Protein AF-A0A7S2HL89-F1 (afdb_monomer_lite)

pLDDT: mean 87.15, std 17.43, range [29.12, 98.88]

Radius of gyration: 22.24 Å; chains: 1; bounding box: 55×55×57 Å

InterPro domains:
  IPR005069 Nucleotide-diphospho-sugar transferase [PF03407] (142-269)
  IPR052636 UDP-D-xylose:L-fucose alpha-1,3-D-xylosyltransferase [PTHR47032] (75-305)

Structure (mmCIF, N/CA/C/O backbone):
data_AF-A0A7S2HL89-F1
#
_entry.id   AF-A0A7S2HL89-F1
#
loop_
_atom_site.group_PDB
_atom_site.id
_atom_site.type_symbol
_atom_site.label_atom_id
_atom_site.label_alt_id
_atom_site.label_comp_id
_atom_site.label_asym_id
_atom_site.label_entity_id
_atom_site.label_seq_id
_atom_site.pdbx_PDB_ins_code
_atom_site.Cartn_x
_atom_site.Cartn_y
_atom_site.Cartn_z
_atom_site.occupancy
_atom_site.B_iso_or_equiv
_atom_site.auth_seq_id
_atom_site.auth_comp_id
_atom_site.auth_asym_id
_atom_site.auth_atom_id
_atom_site.pdbx_PDB_model_num
ATOM 1 N N . THR A 1 1 ? 30.362 7.926 9.781 1.00 90.69 1 THR A N 1
ATOM 2 C CA . THR A 1 1 ? 31.091 6.652 9.848 1.00 90.69 1 THR A CA 1
ATOM 3 C C . THR A 1 1 ? 30.511 5.732 8.813 1.00 90.69 1 THR A C 1
ATOM 5 O O . THR A 1 1 ? 29.293 5.570 8.790 1.00 90.69 1 THR A O 1
ATOM 8 N N . ASP A 1 2 ? 31.379 5.186 7.975 1.00 93.62 2 ASP A N 1
ATOM 9 C CA . ASP A 1 2 ? 31.055 4.159 6.992 1.00 93.62 2 ASP A CA 1
ATOM 10 C C . ASP A 1 2 ? 30.650 2.867 7.732 1.00 93.62 2 ASP A C 1
ATOM 12 O O . ASP A 1 2 ? 31.418 2.397 8.574 1.00 93.62 2 ASP A O 1
ATOM 16 N N . PRO A 1 3 ? 29.436 2.325 7.530 1.00 89.25 3 PRO A N 1
ATOM 17 C CA . PRO A 1 3 ? 28.988 1.133 8.243 1.00 89.25 3 PRO A CA 1
ATOM 18 C C . PRO A 1 3 ? 29.705 -0.161 7.827 1.00 89.25 3 PRO A C 1
ATOM 20 O O . PRO A 1 3 ? 29.699 -1.095 8.625 1.00 89.25 3 PRO A O 1
ATOM 23 N N . GLU A 1 4 ? 30.337 -0.226 6.649 1.00 86.31 4 GLU A N 1
ATOM 24 C CA . GLU A 1 4 ? 31.030 -1.437 6.167 1.00 86.31 4 GLU A CA 1
ATOM 25 C C . GLU A 1 4 ? 32.315 -1.737 6.954 1.00 86.31 4 GLU A C 1
ATOM 27 O O . GLU A 1 4 ? 32.634 -2.896 7.214 1.00 86.31 4 GLU A O 1
ATOM 32 N N . ASP A 1 5 ? 33.047 -0.708 7.391 1.00 93.19 5 ASP A N 1
ATOM 33 C CA . ASP A 1 5 ? 34.308 -0.876 8.130 1.00 93.19 5 ASP A CA 1
ATOM 34 C C . ASP A 1 5 ? 34.392 -0.078 9.440 1.00 93.19 5 ASP A C 1
ATOM 36 O O . ASP A 1 5 ? 35.393 -0.145 10.157 1.00 93.19 5 ASP A O 1
ATOM 40 N N . GLY A 1 6 ? 33.344 0.676 9.772 1.00 92.00 6 GLY A N 1
ATOM 41 C CA . GLY A 1 6 ? 33.277 1.511 10.965 1.00 92.00 6 GLY A CA 1
ATOM 42 C C . GLY A 1 6 ? 34.164 2.757 10.916 1.00 92.00 6 GLY A C 1
ATOM 43 O O . GLY A 1 6 ? 34.238 3.473 11.919 1.00 92.00 6 GLY A O 1
ATOM 44 N N . GLN A 1 7 ? 34.835 3.053 9.796 1.00 94.69 7 GLN A N 1
ATOM 45 C CA . GLN A 1 7 ? 35.759 4.181 9.719 1.00 94.69 7 GLN A CA 1
ATOM 46 C C . GLN A 1 7 ? 35.021 5.519 9.649 1.00 94.69 7 GLN A C 1
ATOM 48 O O . GLN A 1 7 ? 33.970 5.680 9.020 1.00 94.69 7 GLN A O 1
ATOM 53 N N . MET A 1 8 ? 35.586 6.531 10.306 1.00 95.00 8 MET A N 1
ATOM 54 C CA . MET A 1 8 ? 35.188 7.912 10.064 1.00 95.00 8 MET A CA 1
ATOM 55 C C . MET A 1 8 ? 35.759 8.368 8.727 1.00 95.00 8 MET A C 1
ATOM 57 O O . MET A 1 8 ? 36.969 8.380 8.543 1.00 95.00 8 MET A O 1
ATOM 61 N N . CYS A 1 9 ? 34.878 8.777 7.828 1.00 94.69 9 CYS A N 1
ATOM 62 C CA . CYS A 1 9 ? 35.226 9.359 6.546 1.00 94.69 9 CYS A CA 1
ATOM 63 C C . CYS A 1 9 ? 34.318 10.560 6.280 1.00 94.69 9 CYS A C 1
ATOM 65 O O . CYS A 1 9 ? 33.183 10.636 6.764 1.00 94.69 9 CYS A O 1
ATOM 67 N N . THR A 1 10 ? 34.842 11.512 5.528 1.00 97.12 10 THR A N 1
ATOM 68 C CA . THR A 1 10 ? 34.085 12.564 4.856 1.00 97.12 10 THR A CA 1
ATOM 69 C C . THR A 1 10 ? 33.435 12.006 3.592 1.00 97.12 10 THR A C 1
ATOM 71 O O . THR A 1 10 ? 33.839 10.961 3.078 1.00 97.12 10 THR A O 1
ATOM 74 N N . PHE A 1 11 ? 32.459 12.727 3.035 1.00 95.56 11 PHE A N 1
ATOM 75 C CA . PHE A 1 11 ? 31.822 12.299 1.790 1.00 95.56 11 PHE A CA 1
ATOM 76 C C . PHE A 1 11 ? 32.823 12.159 0.636 1.00 95.56 11 PHE A C 1
ATOM 78 O O . PHE A 1 11 ? 32.708 11.250 -0.179 1.00 95.56 11 PHE A O 1
ATOM 85 N N . LEU A 1 12 ? 33.833 13.032 0.575 1.00 96.81 12 LEU A N 1
ATOM 86 C CA . LEU A 1 12 ? 34.843 12.987 -0.479 1.00 96.81 12 LEU A CA 1
ATOM 87 C C . LEU A 1 12 ? 35.724 11.734 -0.367 1.00 96.81 12 LEU A C 1
ATOM 89 O O . LEU A 1 12 ? 35.979 11.077 -1.373 1.00 96.81 12 LEU A O 1
ATOM 93 N N . GLU A 1 13 ? 36.133 11.380 0.853 1.00 97.06 13 GLU A N 1
ATOM 94 C CA . GLU A 1 13 ? 36.902 10.161 1.128 1.00 97.06 13 GLU A CA 1
ATOM 95 C C . GLU A 1 13 ? 36.073 8.910 0.838 1.00 97.06 13 GLU A C 1
ATOM 97 O O . GLU A 1 13 ? 36.560 7.991 0.183 1.00 97.06 13 GLU A O 1
ATOM 102 N N . LEU A 1 14 ? 34.801 8.903 1.250 1.00 97.38 14 LEU A N 1
ATOM 103 C CA . LEU A 1 14 ? 33.860 7.831 0.939 1.00 97.38 14 LEU A CA 1
ATOM 104 C C . LEU A 1 14 ? 33.695 7.670 -0.583 1.00 97.38 14 LEU A C 1
ATOM 106 O O . LEU A 1 14 ? 33.790 6.567 -1.119 1.00 97.38 14 LEU A O 1
ATOM 110 N N . LYS A 1 15 ? 33.511 8.782 -1.302 1.00 96.69 15 LYS A N 1
ATOM 111 C CA . LYS A 1 15 ? 33.381 8.781 -2.758 1.00 96.69 15 LYS A CA 1
ATOM 112 C C . LYS A 1 15 ? 34.624 8.241 -3.433 1.00 96.69 15 LYS A C 1
ATOM 114 O O . LYS A 1 15 ? 34.501 7.406 -4.322 1.00 96.69 15 LYS A O 1
ATOM 119 N N . GLN A 1 16 ? 35.807 8.663 -3.006 1.00 97.00 16 GLN A N 1
ATOM 120 C CA . GLN A 1 16 ? 37.060 8.154 -3.552 1.00 97.00 16 GLN A CA 1
ATOM 121 C C . GLN A 1 16 ? 37.244 6.660 -3.262 1.00 97.00 16 GLN A C 1
ATOM 123 O O . GLN A 1 16 ? 37.637 5.919 -4.158 1.00 97.00 16 GLN A O 1
ATOM 128 N N . LYS A 1 17 ? 36.899 6.215 -2.049 1.00 96.31 17 LYS A N 1
ATOM 129 C CA . LYS A 1 17 ? 36.978 4.813 -1.619 1.00 96.31 17 LYS A CA 1
ATOM 130 C C . LYS A 1 17 ? 36.126 3.881 -2.482 1.00 96.31 17 LYS A C 1
ATOM 132 O O . LYS A 1 17 ? 36.566 2.783 -2.802 1.00 96.31 17 LYS A O 1
ATOM 137 N N . TYR A 1 18 ? 34.937 4.329 -2.875 1.00 94.94 18 TYR A N 1
ATOM 138 C CA . TYR A 1 18 ? 33.976 3.530 -3.641 1.00 94.94 18 TYR A CA 1
ATOM 139 C C . TYR A 1 18 ? 33.944 3.842 -5.145 1.00 94.94 18 TYR A C 1
ATOM 141 O O . TYR A 1 18 ? 33.202 3.204 -5.900 1.00 94.94 18 TYR A O 1
ATOM 149 N N . THR A 1 19 ? 34.772 4.784 -5.610 1.00 93.19 19 THR A N 1
ATOM 150 C CA . THR A 1 19 ? 34.895 5.120 -7.035 1.00 93.19 19 THR A CA 1
ATOM 151 C C . THR A 1 19 ? 35.344 3.897 -7.833 1.00 93.19 19 THR A C 1
ATOM 153 O O . THR A 1 19 ? 36.261 3.180 -7.445 1.00 93.19 19 THR A O 1
ATOM 156 N N . GLY A 1 20 ? 34.689 3.660 -8.971 1.00 88.12 20 GLY A N 1
ATOM 157 C CA . GLY A 1 20 ? 34.968 2.519 -9.848 1.00 88.12 20 GLY A CA 1
ATOM 158 C C . GLY A 1 20 ? 34.278 1.217 -9.431 1.00 88.12 20 GLY A C 1
ATOM 159 O O . GLY A 1 20 ? 34.234 0.295 -10.237 1.00 88.12 20 GLY A O 1
ATOM 160 N N . THR A 1 21 ? 33.702 1.157 -8.224 1.00 87.75 21 THR A N 1
ATOM 161 C CA . THR A 1 21 ? 32.853 0.034 -7.781 1.00 87.75 21 THR A CA 1
ATOM 162 C C . THR A 1 21 ? 31.370 0.392 -7.864 1.00 87.75 21 THR A C 1
ATOM 164 O O . THR A 1 21 ? 30.575 -0.418 -8.327 1.00 87.75 21 THR A O 1
ATOM 167 N N . TYR A 1 22 ? 31.012 1.616 -7.469 1.00 85.81 22 TYR A N 1
ATOM 168 C CA . TYR A 1 22 ? 29.639 2.123 -7.490 1.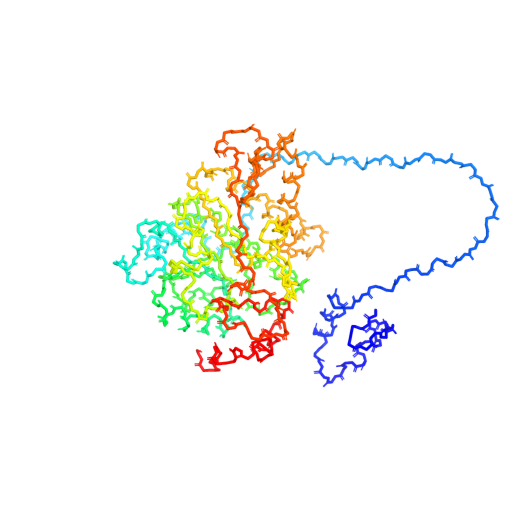00 85.81 22 TYR A CA 1
ATOM 169 C C . TYR A 1 22 ? 29.553 3.434 -8.284 1.00 85.81 22 TYR A C 1
ATOM 171 O O . TYR A 1 22 ? 30.541 4.169 -8.406 1.00 85.81 22 TYR A O 1
ATOM 179 N N . SER A 1 23 ? 28.375 3.727 -8.841 1.00 88.81 23 SER A N 1
ATOM 180 C CA . SER A 1 23 ? 28.100 5.005 -9.511 1.00 88.81 23 SER A CA 1
ATOM 181 C C . SER A 1 23 ? 28.116 6.177 -8.521 1.00 88.81 23 SER A C 1
ATOM 183 O O . SER A 1 23 ? 27.980 6.001 -7.308 1.00 88.81 23 SER A O 1
ATOM 185 N N . ALA A 1 24 ? 28.281 7.404 -9.025 1.00 88.50 24 ALA A N 1
ATOM 186 C CA . ALA A 1 24 ? 28.304 8.592 -8.171 1.00 88.50 24 ALA A CA 1
ATOM 187 C C . ALA A 1 24 ? 26.982 8.771 -7.403 1.00 88.50 24 ALA A C 1
ATOM 189 O O . ALA A 1 24 ? 26.994 9.199 -6.249 1.00 88.50 24 ALA A O 1
ATOM 190 N N . GLU A 1 25 ? 25.863 8.412 -8.031 1.00 80.62 25 GLU A N 1
ATOM 191 C CA . GLU A 1 25 ? 24.523 8.452 -7.457 1.00 80.62 25 GLU A CA 1
ATOM 192 C C . GLU A 1 25 ? 24.346 7.412 -6.340 1.00 80.62 25 GLU A C 1
ATOM 194 O O . GLU A 1 25 ? 23.779 7.727 -5.295 1.00 80.62 25 GLU A O 1
ATOM 199 N N . GLU A 1 26 ? 24.868 6.194 -6.517 1.00 77.06 26 GLU A N 1
ATOM 200 C CA . GLU A 1 26 ? 24.836 5.144 -5.487 1.00 77.06 26 GLU A CA 1
ATOM 201 C C . GLU A 1 26 ? 25.692 5.505 -4.271 1.00 77.06 26 GLU A C 1
ATOM 203 O O . GLU A 1 26 ? 25.260 5.308 -3.137 1.00 77.06 26 GLU A O 1
ATOM 208 N N . ILE A 1 27 ? 26.872 6.093 -4.490 1.00 94.31 27 ILE A N 1
ATOM 209 C CA . ILE A 1 27 ? 27.747 6.575 -3.412 1.00 94.31 27 ILE A CA 1
ATOM 210 C C . ILE A 1 27 ? 27.064 7.691 -2.610 1.00 94.31 27 ILE A C 1
ATOM 212 O O . ILE A 1 27 ? 27.150 7.703 -1.382 1.00 94.31 27 ILE A O 1
ATOM 216 N N . GLN A 1 28 ? 26.389 8.628 -3.285 1.00 89.56 28 GLN A N 1
ATOM 217 C CA . GLN A 1 28 ? 25.621 9.686 -2.623 1.00 89.56 28 GLN A CA 1
ATOM 218 C C . GLN A 1 28 ? 24.495 9.089 -1.774 1.00 89.56 28 GLN A C 1
ATOM 220 O O . GLN A 1 28 ? 24.369 9.432 -0.604 1.00 89.56 28 GLN A O 1
ATOM 225 N N . GLY A 1 29 ? 23.739 8.133 -2.324 1.00 77.00 29 GLY A N 1
ATOM 226 C CA . GLY A 1 29 ? 22.709 7.424 -1.566 1.00 77.00 29 GLY A CA 1
ATOM 227 C C . GLY A 1 29 ? 23.276 6.701 -0.339 1.00 77.00 29 GLY A C 1
ATOM 228 O O . GLY A 1 29 ? 22.753 6.841 0.762 1.00 77.00 29 GLY A O 1
ATOM 229 N N . TYR A 1 30 ? 24.389 5.984 -0.491 1.00 88.81 30 TYR A N 1
ATOM 230 C CA . TYR A 1 30 ? 25.052 5.315 0.629 1.00 88.81 30 TYR A CA 1
ATOM 231 C C . TYR A 1 30 ? 25.476 6.304 1.728 1.00 88.81 30 TYR A C 1
ATOM 233 O O . TYR A 1 30 ? 25.267 6.058 2.916 1.00 88.81 30 TYR A O 1
ATOM 241 N N . TRP A 1 31 ? 26.011 7.465 1.344 1.00 94.06 31 TRP A N 1
ATOM 242 C CA . TRP A 1 31 ? 26.358 8.522 2.291 1.00 94.06 31 TRP A CA 1
ATOM 243 C C . TRP A 1 31 ? 25.146 9.096 3.029 1.00 94.06 31 TRP A C 1
ATOM 245 O O . TRP A 1 31 ? 25.209 9.291 4.241 1.00 94.06 31 TRP A O 1
ATOM 255 N N . ASP A 1 32 ? 24.054 9.363 2.317 1.00 85.19 32 ASP A N 1
ATOM 256 C CA . ASP A 1 32 ? 22.887 10.033 2.891 1.00 85.19 32 ASP A CA 1
ATOM 257 C C . ASP A 1 32 ? 22.054 9.107 3.791 1.00 85.19 32 ASP A C 1
ATOM 259 O O . ASP A 1 32 ? 21.403 9.587 4.724 1.00 85.19 32 ASP A O 1
ATOM 263 N N . PHE A 1 33 ? 22.071 7.791 3.531 1.00 80.06 33 PHE A N 1
ATOM 264 C CA . PHE A 1 33 ? 21.162 6.841 4.188 1.00 80.06 33 PHE A CA 1
ATOM 265 C C . PHE A 1 33 ? 21.843 5.785 5.061 1.00 80.06 33 PHE A C 1
ATOM 267 O O . PHE A 1 33 ? 21.252 5.381 6.061 1.00 80.06 33 PHE A O 1
ATOM 274 N N . GLU A 1 34 ? 23.064 5.354 4.736 1.00 83.19 34 GLU A N 1
ATOM 275 C CA . GLU A 1 34 ? 23.741 4.264 5.458 1.00 83.19 34 GLU A CA 1
ATOM 276 C C . GLU A 1 34 ? 24.829 4.792 6.414 1.00 83.19 34 GLU A C 1
ATOM 278 O O . GLU A 1 34 ? 25.035 4.262 7.513 1.00 83.19 34 GLU A O 1
ATOM 283 N N . CYS A 1 35 ? 25.508 5.887 6.053 1.00 92.38 35 CYS A N 1
ATOM 284 C CA . CYS A 1 35 ? 26.519 6.503 6.911 1.00 92.38 35 CYS A CA 1
ATOM 285 C C . CYS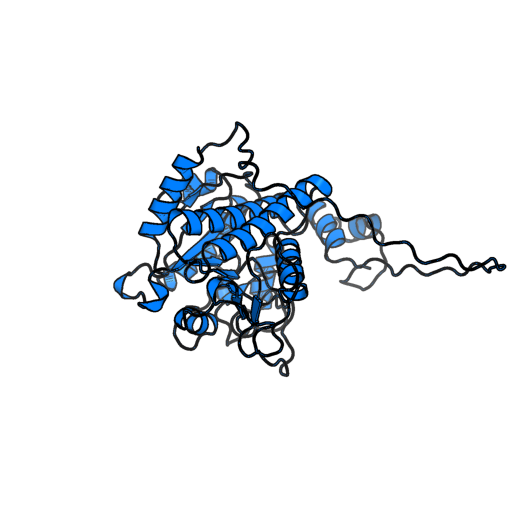 A 1 35 ? 25.906 7.198 8.137 1.00 92.38 35 CYS A C 1
ATOM 287 O O . CYS A 1 35 ? 24.969 7.988 8.053 1.00 92.38 35 CYS A O 1
ATOM 289 N N . LYS A 1 36 ? 26.505 6.974 9.314 1.00 91.50 36 LYS A N 1
ATOM 290 C CA . LYS A 1 36 ? 26.082 7.645 10.559 1.00 91.50 36 LYS A CA 1
ATOM 291 C C . LYS A 1 36 ? 26.849 8.955 10.778 1.00 91.50 36 LYS A C 1
ATOM 293 O O . LYS A 1 36 ? 28.065 8.967 10.568 1.00 91.50 36 LYS A O 1
ATOM 298 N N . PRO A 1 37 ? 26.216 10.037 11.262 1.00 89.12 37 PRO A N 1
ATOM 299 C CA . PRO A 1 37 ? 26.929 11.252 11.649 1.00 89.12 37 PRO A CA 1
ATOM 300 C C . PRO A 1 37 ? 27.968 10.958 12.738 1.00 89.12 37 PRO A C 1
ATOM 302 O O . PRO A 1 37 ? 27.710 10.162 13.643 1.00 89.12 37 PRO A O 1
ATOM 305 N N . ALA A 1 38 ? 29.137 11.600 12.675 1.00 85.25 38 ALA A N 1
ATOM 306 C CA . ALA A 1 38 ? 30.078 11.544 13.789 1.00 85.25 38 ALA A CA 1
ATOM 307 C C . ALA A 1 38 ? 29.436 12.224 15.008 1.00 85.25 38 ALA A C 1
ATOM 309 O O . ALA A 1 38 ? 28.913 13.334 14.895 1.00 85.25 38 ALA A O 1
ATOM 310 N N . ALA A 1 39 ? 29.448 11.555 16.164 1.00 79.38 39 ALA A N 1
ATOM 311 C CA . ALA A 1 39 ? 29.004 12.170 17.407 1.00 79.38 39 ALA A CA 1
ATOM 312 C C . ALA A 1 39 ? 29.853 13.422 17.645 1.00 79.38 39 ALA A C 1
ATOM 314 O O . ALA A 1 39 ? 31.080 13.329 17.674 1.00 79.38 39 ALA A O 1
ATOM 315 N N . ALA A 1 40 ? 29.207 14.584 17.763 1.00 65.00 40 ALA A N 1
ATOM 316 C CA . ALA A 1 40 ? 29.900 15.832 18.031 1.00 65.00 40 ALA A CA 1
ATOM 317 C C . ALA A 1 40 ? 30.669 15.682 19.349 1.00 65.00 40 ALA A C 1
ATOM 319 O O . ALA A 1 40 ? 30.082 15.661 20.431 1.00 65.00 40 ALA A O 1
ATOM 320 N N . THR A 1 41 ? 31.986 15.535 19.258 1.00 53.06 41 THR A N 1
ATOM 321 C CA . THR A 1 41 ? 32.873 15.621 20.406 1.00 53.06 41 THR A CA 1
ATOM 322 C C . THR A 1 41 ? 32.821 17.061 20.884 1.00 53.06 41 THR A C 1
ATOM 324 O O . THR A 1 41 ? 33.387 17.961 20.271 1.00 53.06 41 THR A O 1
ATOM 327 N N . SER A 1 42 ? 32.088 17.286 21.972 1.00 47.91 42 SER A N 1
ATOM 328 C CA . SER A 1 42 ? 32.083 18.541 22.710 1.00 47.91 42 SER A CA 1
ATOM 329 C C . SER A 1 42 ? 33.498 18.804 23.229 1.00 47.91 42 SER A C 1
ATOM 331 O O . SER A 1 42 ? 33.878 18.332 24.301 1.00 47.91 42 SER A O 1
ATOM 333 N N . SER A 1 43 ? 34.309 19.505 22.439 1.00 47.31 43 SER A N 1
ATOM 334 C CA . SER A 1 43 ? 35.608 20.006 22.866 1.00 47.31 43 SER A CA 1
ATOM 335 C C . SER A 1 43 ? 35.375 21.047 23.956 1.00 47.31 43 SER A C 1
ATOM 337 O O . SER A 1 43 ? 34.871 22.137 23.684 1.00 47.31 43 SER A O 1
ATOM 339 N N . GLY A 1 44 ? 35.696 20.677 25.195 1.00 45.19 44 GLY A N 1
ATOM 340 C CA . GLY A 1 44 ? 35.616 21.552 26.353 1.00 45.19 44 GLY A CA 1
ATOM 341 C C . GLY A 1 44 ? 36.503 22.781 26.182 1.00 45.19 44 GLY A C 1
ATOM 342 O O . GLY A 1 44 ? 37.712 22.668 25.984 1.00 45.19 44 GLY A O 1
ATOM 343 N N . GLN A 1 45 ? 35.888 23.951 26.306 1.00 39.31 45 GLN A N 1
ATOM 344 C CA . GLN A 1 45 ? 36.561 25.216 26.541 1.00 39.31 45 GLN A CA 1
ATOM 345 C C . GLN A 1 45 ? 35.961 25.788 27.828 1.00 39.31 45 GLN A C 1
ATOM 347 O O . GLN A 1 45 ? 34.744 25.864 27.968 1.00 39.31 45 GLN A O 1
ATOM 352 N N . ALA A 1 46 ? 36.833 26.048 28.801 1.00 36.62 46 ALA A N 1
ATOM 353 C CA . ALA A 1 46 ? 36.491 26.406 30.169 1.00 36.62 46 ALA A CA 1
ATOM 354 C C . ALA A 1 46 ? 35.703 27.726 30.264 1.00 36.62 46 ALA A C 1
ATOM 356 O O . ALA A 1 46 ? 36.060 28.714 29.623 1.00 36.62 46 ALA A O 1
ATOM 357 N N . ASP A 1 47 ? 34.674 27.715 31.115 1.00 36.25 47 ASP A N 1
ATOM 358 C CA . ASP A 1 47 ? 33.879 28.871 31.544 1.00 36.25 47 ASP A CA 1
ATOM 359 C C . ASP A 1 47 ? 34.729 29.946 32.252 1.00 36.25 47 ASP A C 1
ATOM 361 O O . ASP A 1 47 ? 35.750 29.643 32.880 1.00 36.25 47 ASP A O 1
ATOM 365 N N . PRO A 1 48 ? 34.223 31.192 32.298 1.00 40.50 48 PRO A N 1
ATOM 366 C CA . PRO A 1 48 ? 33.711 31.616 33.597 1.00 40.50 48 PRO A CA 1
ATOM 367 C C . PRO A 1 48 ? 32.251 32.095 33.555 1.00 40.50 48 PRO A C 1
ATOM 369 O O . PRO A 1 48 ? 31.848 32.919 32.741 1.00 40.50 48 PRO A O 1
ATOM 372 N N . ALA A 1 49 ? 31.507 31.555 34.520 1.00 36.53 49 ALA A N 1
ATOM 373 C CA . ALA A 1 49 ? 30.232 31.958 35.107 1.00 36.53 49 ALA A CA 1
ATOM 374 C C . ALA A 1 49 ? 29.538 33.239 34.592 1.00 36.53 49 ALA A C 1
ATOM 376 O O . ALA A 1 49 ? 29.988 34.353 34.857 1.00 36.53 49 ALA A O 1
ATOM 377 N N . ALA A 1 50 ? 28.315 33.071 34.072 1.00 30.86 50 ALA A N 1
ATOM 378 C CA . ALA A 1 50 ? 27.240 34.056 34.208 1.00 30.86 50 ALA A CA 1
ATOM 379 C C . ALA A 1 50 ? 25.842 33.410 34.098 1.00 30.86 50 ALA A C 1
ATOM 381 O O . ALA A 1 50 ? 25.501 32.789 33.100 1.00 30.86 50 ALA A O 1
ATOM 382 N N . ALA A 1 51 ? 25.065 33.595 35.169 1.00 30.56 51 ALA A N 1
ATOM 383 C CA . ALA A 1 51 ? 23.607 33.690 35.275 1.00 30.56 51 ALA A CA 1
ATOM 384 C C . ALA A 1 51 ? 22.700 32.860 34.334 1.00 30.56 51 ALA A C 1
ATOM 386 O O . ALA A 1 51 ? 22.517 33.139 33.153 1.00 30.56 51 ALA A O 1
ATOM 387 N N . SER A 1 52 ? 21.990 31.929 34.970 1.00 37.28 52 SER A N 1
ATOM 388 C CA . SER A 1 52 ? 20.778 31.238 34.524 1.00 37.28 52 SER A CA 1
ATOM 389 C C . SER A 1 52 ? 19.762 32.129 33.786 1.00 37.28 52 SER A C 1
ATOM 391 O O . SER A 1 52 ? 19.153 33.013 34.394 1.00 37.28 52 SER A O 1
ATOM 393 N N . ALA A 1 53 ? 19.509 31.810 32.512 1.00 31.91 53 ALA A N 1
ATOM 394 C CA . ALA A 1 53 ? 18.366 32.293 31.736 1.00 31.91 53 ALA A CA 1
ATOM 395 C C . ALA A 1 53 ? 17.337 31.157 31.517 1.00 31.91 53 ALA A C 1
ATOM 397 O O . ALA A 1 53 ? 17.731 29.990 31.434 1.00 31.91 53 ALA A O 1
ATOM 398 N N . PRO A 1 54 ? 16.025 31.458 31.447 1.00 30.14 54 PRO A N 1
ATOM 399 C CA . PRO A 1 54 ? 14.964 30.453 31.380 1.00 30.14 54 PRO A CA 1
ATOM 400 C C . PRO A 1 54 ? 14.926 29.721 30.035 1.00 30.14 54 PRO A C 1
ATOM 402 O O . PRO A 1 54 ? 15.280 30.277 28.997 1.00 30.14 54 PRO A O 1
ATOM 405 N N . ALA A 1 55 ? 14.428 28.483 30.068 1.00 32.28 55 ALA A N 1
ATOM 406 C CA . ALA A 1 55 ? 14.205 27.638 28.899 1.00 32.28 55 ALA A CA 1
ATOM 407 C C . ALA A 1 55 ? 13.434 28.369 27.774 1.00 32.28 55 ALA A C 1
ATOM 409 O O . ALA A 1 55 ? 12.472 29.088 28.064 1.00 32.28 55 ALA A O 1
ATOM 410 N N . PRO A 1 56 ? 13.805 28.170 26.493 1.00 32.19 56 PRO A N 1
ATOM 411 C CA . PRO A 1 56 ? 13.095 28.775 25.378 1.00 32.19 56 PRO A CA 1
ATOM 412 C C . PRO A 1 56 ? 11.665 28.234 25.304 1.00 32.19 56 PRO A C 1
ATOM 414 O O . PRO A 1 56 ? 11.420 27.026 25.357 1.00 32.19 56 PRO A O 1
ATOM 417 N N . ALA A 1 57 ? 10.718 29.162 25.190 1.00 31.78 57 ALA A N 1
ATOM 418 C CA . ALA A 1 57 ? 9.312 28.864 24.992 1.00 31.78 57 ALA A CA 1
ATOM 419 C C . ALA A 1 57 ? 9.103 28.005 23.726 1.00 31.78 57 ALA A C 1
ATOM 421 O O . ALA A 1 57 ? 9.817 28.182 22.735 1.00 31.78 57 ALA A O 1
ATOM 422 N N . PRO A 1 58 ? 8.117 27.092 23.732 1.00 33.31 58 PRO A N 1
ATOM 423 C CA . PRO A 1 58 ? 7.778 26.296 22.561 1.00 33.31 58 PRO A CA 1
ATOM 424 C C . PRO A 1 58 ? 7.422 27.204 21.379 1.00 33.31 58 PRO A C 1
ATOM 426 O O . PRO A 1 58 ? 6.689 28.184 21.534 1.00 33.31 58 PRO A O 1
ATOM 429 N N . ALA A 1 59 ? 7.940 26.850 20.201 1.00 31.67 59 ALA A N 1
ATOM 430 C CA . ALA A 1 59 ? 7.685 27.551 18.950 1.00 31.67 59 ALA A CA 1
ATOM 431 C C . ALA A 1 59 ? 6.174 27.792 18.736 1.00 31.67 59 ALA A C 1
ATOM 433 O O . ALA A 1 59 ? 5.356 26.916 19.055 1.00 31.67 59 ALA A O 1
ATOM 434 N N . PRO A 1 60 ? 5.776 28.963 18.205 1.00 29.12 60 PRO A N 1
ATOM 435 C CA . PRO A 1 60 ? 4.375 29.275 17.974 1.00 29.12 60 PRO A CA 1
ATOM 436 C C . PRO A 1 60 ? 3.768 28.257 17.007 1.00 29.12 60 PRO A C 1
ATOM 438 O O . PRO A 1 60 ? 4.255 28.043 15.898 1.00 29.12 60 PRO A O 1
ATOM 441 N N . ARG A 1 61 ? 2.680 27.626 17.456 1.00 38.28 61 ARG A N 1
ATOM 442 C CA . ARG A 1 61 ? 1.858 26.722 16.652 1.00 38.28 61 ARG A CA 1
ATOM 443 C C . ARG A 1 61 ? 1.358 27.482 15.427 1.00 38.28 61 ARG A C 1
ATOM 445 O O . ARG A 1 61 ? 0.623 28.462 15.568 1.00 38.28 61 ARG A O 1
ATOM 452 N N . GLY A 1 62 ? 1.742 27.020 14.239 1.00 31.94 62 GLY A N 1
ATOM 453 C CA . GLY A 1 62 ? 1.104 27.435 12.996 1.00 31.94 62 GLY A CA 1
ATOM 454 C C . GLY A 1 62 ? -0.407 27.228 13.104 1.00 31.94 62 GLY A C 1
ATOM 455 O O . GLY A 1 62 ? -0.871 26.246 13.690 1.00 31.94 62 GLY A O 1
ATOM 456 N N . LYS A 1 63 ? -1.181 28.194 12.601 1.00 29.62 63 LYS A N 1
ATOM 457 C CA . LYS A 1 63 ? -2.646 28.106 12.561 1.00 29.62 63 LYS A CA 1
ATOM 458 C C . LYS A 1 63 ? -3.058 26.797 11.866 1.00 29.62 63 LYS A C 1
ATOM 460 O O . LYS A 1 63 ? -2.416 26.437 10.878 1.00 29.62 63 LYS A O 1
ATOM 465 N N . PRO A 1 64 ? -4.116 26.110 12.334 1.00 32.16 64 PRO A N 1
ATOM 466 C CA . PRO A 1 64 ? -4.633 24.943 11.634 1.00 32.16 64 PRO A CA 1
ATOM 467 C C . PRO A 1 64 ? -4.984 25.336 10.189 1.00 32.16 64 PRO A C 1
ATOM 469 O O . PRO A 1 64 ? -5.553 26.418 9.980 1.00 32.16 64 PRO A O 1
ATOM 472 N N . PRO A 1 65 ? -4.616 24.515 9.190 1.00 32.12 65 PRO A N 1
ATOM 473 C CA . PRO A 1 65 ? -4.970 24.787 7.808 1.00 32.12 65 PRO A CA 1
ATOM 474 C C . PRO A 1 65 ? -6.495 24.866 7.683 1.00 32.12 65 PRO A C 1
ATOM 476 O O . PRO A 1 65 ? -7.235 24.089 8.288 1.00 32.12 65 PRO A O 1
ATOM 479 N N . LYS A 1 66 ? -6.965 25.863 6.927 1.00 31.05 66 LYS A N 1
ATOM 480 C CA . LYS A 1 66 ? -8.375 25.984 6.547 1.00 31.05 66 LYS A CA 1
ATOM 481 C C . LYS A 1 66 ? -8.787 24.739 5.754 1.00 31.05 66 LYS A C 1
ATOM 483 O O . LYS A 1 66 ? -7.974 24.205 5.005 1.00 31.05 66 LYS A O 1
ATOM 488 N N . ALA A 1 67 ? -10.046 24.333 5.924 1.00 35.34 67 ALA A N 1
ATOM 489 C CA . ALA A 1 67 ? -10.683 23.227 5.216 1.00 35.34 67 ALA A CA 1
ATOM 490 C C . ALA A 1 67 ? -10.354 23.219 3.710 1.00 35.34 67 ALA A C 1
ATOM 492 O O . ALA A 1 67 ? -10.319 24.280 3.083 1.00 35.34 67 ALA A O 1
ATOM 493 N N . GLY A 1 68 ? -10.104 22.005 3.206 1.00 35.03 68 GLY A N 1
ATOM 494 C CA . GLY A 1 68 ? -9.644 21.615 1.870 1.00 35.03 68 GLY A CA 1
ATOM 495 C C . GLY A 1 68 ? -9.642 22.698 0.798 1.00 35.03 68 GLY A C 1
ATOM 496 O O . GLY A 1 68 ? -10.684 23.040 0.238 1.00 35.03 68 GLY A O 1
ATOM 497 N N . LYS A 1 69 ? -8.444 23.170 0.437 1.00 35.84 69 LYS A N 1
ATOM 498 C CA . LYS A 1 69 ? -8.240 23.698 -0.913 1.00 35.84 69 LYS A CA 1
ATOM 499 C C . LYS A 1 69 ? -8.545 22.569 -1.898 1.00 35.84 69 LYS A C 1
ATOM 501 O O . LYS A 1 69 ? -8.094 21.443 -1.692 1.00 35.84 69 LYS A O 1
ATOM 506 N N . ALA A 1 70 ? -9.297 22.885 -2.950 1.00 43.59 70 ALA A N 1
ATOM 507 C CA . ALA A 1 70 ? -9.363 22.046 -4.136 1.00 43.59 70 ALA A CA 1
ATOM 508 C C . ALA A 1 70 ? -7.933 21.657 -4.538 1.00 43.59 70 ALA A C 1
ATOM 510 O O . ALA A 1 70 ? -7.037 22.504 -4.502 1.00 43.59 70 ALA A O 1
ATOM 511 N N . LEU A 1 71 ? -7.730 20.372 -4.832 1.00 50.06 71 LEU A N 1
ATOM 512 C CA . LEU A 1 71 ? -6.463 19.842 -5.327 1.00 50.06 71 LEU A CA 1
ATOM 513 C C . LEU A 1 71 ? -6.018 20.712 -6.505 1.00 50.06 71 LEU A C 1
ATOM 515 O O . LEU A 1 71 ? -6.759 20.849 -7.475 1.00 50.06 71 LEU A O 1
ATOM 519 N N . ASP A 1 72 ? -4.855 21.346 -6.373 1.00 41.09 72 ASP A N 1
ATOM 520 C CA . ASP A 1 72 ? -4.290 22.256 -7.370 1.00 41.09 72 ASP A CA 1
ATOM 521 C C . ASP A 1 72 ? -3.783 21.411 -8.556 1.00 41.09 72 ASP A C 1
ATOM 523 O O . ASP A 1 72 ? -2.616 21.025 -8.622 1.00 41.09 72 ASP A O 1
ATOM 527 N N . VAL A 1 73 ? -4.710 20.998 -9.426 1.00 46.78 73 VAL A N 1
ATOM 528 C CA . VAL A 1 73 ? -4.444 20.276 -10.678 1.00 46.78 73 VAL A CA 1
ATOM 529 C C . VAL A 1 73 ? -3.911 21.280 -11.699 1.00 46.78 73 VAL A C 1
ATOM 531 O O . VAL A 1 73 ? -4.658 22.088 -12.246 1.00 46.78 73 VAL A O 1
ATOM 534 N N . ASN A 1 74 ? -2.594 21.291 -11.910 1.00 42.91 74 ASN A N 1
ATOM 535 C CA . ASN A 1 74 ? -1.946 22.220 -12.836 1.00 42.91 74 ASN A CA 1
ATOM 536 C C . ASN A 1 74 ? -1.853 21.624 -14.263 1.00 42.91 74 ASN A C 1
ATOM 538 O O . ASN A 1 74 ? -1.636 20.427 -14.441 1.00 42.91 74 ASN A O 1
ATOM 542 N N . GLU A 1 75 ? -1.986 22.499 -15.263 1.00 39.81 75 GLU A N 1
ATOM 543 C CA . GLU A 1 75 ? -2.350 22.378 -16.698 1.00 39.81 75 GLU A CA 1
ATOM 544 C C . GLU A 1 75 ? -1.669 21.331 -17.631 1.00 39.81 75 GLU A C 1
ATOM 546 O O . GLU A 1 75 ? -1.807 21.428 -18.848 1.00 39.81 75 GLU A O 1
ATOM 551 N N . THR A 1 76 ? -0.969 20.300 -17.143 1.00 48.16 76 THR A N 1
ATOM 552 C CA . THR A 1 76 ? -0.333 19.259 -18.005 1.00 48.16 76 THR A CA 1
ATOM 553 C C . THR A 1 76 ? -0.853 17.839 -17.769 1.00 48.16 76 THR A C 1
ATOM 555 O O . THR A 1 76 ? -0.256 16.857 -18.217 1.00 48.16 76 THR A O 1
ATOM 558 N N . GLU A 1 77 ? -1.977 17.701 -17.067 1.00 64.00 77 GLU A N 1
ATOM 559 C CA . GLU A 1 77 ? -2.570 16.399 -16.785 1.00 64.00 77 GLU A CA 1
ATOM 560 C C . GLU A 1 77 ? -3.233 15.806 -18.036 1.00 64.00 77 GLU A C 1
ATOM 562 O O . GLU A 1 77 ? -4.188 16.351 -18.580 1.00 64.00 77 GLU A O 1
ATOM 567 N N . ARG A 1 78 ? -2.746 14.631 -18.460 1.00 79.06 78 ARG A N 1
ATOM 568 C CA . ARG A 1 78 ? -3.391 13.779 -19.480 1.00 79.06 78 ARG A CA 1
ATOM 569 C C . ARG A 1 78 ? -4.864 13.481 -19.167 1.00 79.06 78 ARG A C 1
ATOM 571 O O . ARG A 1 78 ? -5.619 13.175 -20.082 1.00 79.06 78 ARG A O 1
ATOM 578 N N . TRP A 1 79 ? -5.243 13.522 -17.891 1.00 82.12 79 TRP A N 1
ATOM 579 C CA . TRP A 1 79 ? -6.534 13.068 -17.393 1.00 82.12 79 TRP A CA 1
ATOM 580 C C . TRP A 1 79 ? -7.212 14.185 -16.622 1.00 82.12 79 TRP A C 1
ATOM 582 O O . TRP A 1 79 ? -6.627 14.712 -15.679 1.00 82.12 79 TRP A O 1
ATOM 592 N N . GLN A 1 80 ? -8.461 14.493 -16.958 1.00 87.19 80 GLN A N 1
ATOM 593 C CA . GLN A 1 80 ? -9.289 15.288 -16.055 1.00 87.19 80 GLN A CA 1
ATOM 594 C C . GLN A 1 80 ? -9.686 14.439 -14.842 1.00 87.19 80 GLN A C 1
ATOM 596 O O . GLN A 1 80 ? -9.864 13.225 -14.962 1.00 87.19 80 GLN A O 1
ATOM 601 N N . LEU A 1 81 ? -9.887 15.064 -13.675 1.00 88.06 81 LEU A N 1
ATOM 602 C CA . LEU A 1 81 ? -10.243 14.337 -12.449 1.00 88.06 81 LEU A CA 1
ATOM 603 C C . LEU A 1 81 ? -11.463 13.422 -12.647 1.00 88.06 81 LEU A C 1
ATOM 605 O O . LEU A 1 81 ? -11.403 12.254 -12.282 1.00 88.06 81 LEU A O 1
ATOM 609 N N . GLY A 1 82 ? -12.527 13.911 -13.292 1.00 91.31 82 GLY A N 1
ATOM 610 C CA . GLY A 1 82 ? -13.728 13.106 -13.549 1.00 91.31 82 GLY A CA 1
ATOM 611 C C . GLY A 1 82 ? -13.487 11.907 -14.478 1.00 91.31 82 GLY A C 1
ATOM 612 O O . GLY A 1 82 ? -14.076 10.845 -14.284 1.00 91.31 82 GLY A O 1
ATOM 613 N N . GLU A 1 83 ? -12.589 12.036 -15.460 1.00 92.44 83 GLU A N 1
ATOM 614 C CA . GLU A 1 83 ? -12.199 10.920 -16.334 1.00 92.44 83 GLU A CA 1
ATOM 615 C C . GLU A 1 83 ? -11.393 9.875 -15.561 1.00 92.44 83 GLU A C 1
ATOM 617 O O . GLU A 1 83 ? -11.642 8.674 -15.679 1.00 92.44 83 GLU A O 1
ATOM 622 N N . ALA A 1 84 ? -10.452 10.327 -14.729 1.00 93.31 84 ALA A N 1
ATOM 623 C CA . ALA A 1 84 ? -9.668 9.448 -13.878 1.00 93.31 84 ALA A CA 1
ATOM 624 C C . ALA A 1 84 ? -10.549 8.722 -12.850 1.00 93.31 84 ALA A C 1
ATOM 626 O O . ALA A 1 84 ? -10.395 7.518 -12.672 1.00 93.31 84 ALA A O 1
ATOM 627 N N . GLU A 1 85 ? -11.513 9.408 -12.230 1.00 95.62 85 GLU A N 1
ATOM 628 C CA . GLU A 1 85 ? -12.504 8.808 -11.329 1.00 95.62 85 GLU A CA 1
ATOM 629 C C . GLU A 1 85 ? -13.310 7.704 -12.024 1.00 95.62 85 GLU A C 1
ATOM 631 O O . GLU A 1 85 ? -13.435 6.599 -11.489 1.00 95.62 85 GLU A O 1
ATOM 636 N N . ALA A 1 86 ? -13.800 7.963 -13.241 1.00 96.44 86 ALA A N 1
ATOM 637 C CA . ALA A 1 86 ? -14.537 6.976 -14.026 1.00 96.44 86 ALA A CA 1
ATOM 638 C C . ALA A 1 86 ? -13.673 5.753 -14.382 1.00 96.44 86 ALA A C 1
ATOM 640 O O . ALA A 1 86 ? -14.129 4.612 -14.259 1.00 96.44 86 ALA A O 1
ATOM 641 N N . LEU A 1 87 ? -12.413 5.969 -14.776 1.00 96.75 87 LEU A N 1
ATOM 642 C CA . LEU A 1 87 ? -11.462 4.892 -15.062 1.00 96.75 87 LEU A CA 1
ATOM 643 C C . LEU A 1 87 ? -11.145 4.065 -13.812 1.00 96.75 87 LEU A C 1
ATOM 645 O O . LEU A 1 87 ? -11.167 2.836 -13.870 1.00 96.75 87 LEU A O 1
ATOM 649 N N . VAL A 1 88 ? -10.896 4.719 -12.677 1.00 97.81 88 VAL A N 1
ATOM 650 C CA . VAL A 1 88 ? -10.631 4.052 -11.395 1.00 97.81 88 VAL A CA 1
ATOM 651 C C . VAL A 1 88 ? -11.822 3.198 -10.980 1.00 97.81 88 VAL A C 1
ATOM 653 O O . VAL A 1 88 ? -11.638 2.026 -10.650 1.00 97.81 88 VAL A O 1
ATOM 656 N N . ALA A 1 89 ? -13.042 3.736 -11.060 1.00 98.25 89 ALA A N 1
ATOM 657 C CA . ALA A 1 89 ? -14.257 2.988 -10.756 1.00 98.25 89 ALA A CA 1
ATOM 658 C C . ALA A 1 89 ? -14.421 1.764 -11.673 1.00 98.25 89 ALA A C 1
ATOM 660 O O . ALA A 1 89 ? -14.708 0.667 -11.192 1.00 98.25 89 ALA A O 1
ATOM 661 N N . ALA A 1 90 ? -14.178 1.919 -12.979 1.00 98.44 90 ALA A N 1
ATOM 662 C CA . ALA A 1 90 ? -14.278 0.827 -13.945 1.00 98.44 90 ALA A CA 1
ATOM 663 C C . ALA A 1 90 ? -13.239 -0.282 -13.701 1.00 98.44 90 ALA A C 1
ATOM 665 O O . ALA A 1 90 ? -13.578 -1.469 -13.729 1.00 98.44 90 ALA A O 1
ATOM 666 N N . VAL A 1 91 ? -11.980 0.082 -13.431 1.00 98.56 91 VAL A N 1
ATOM 667 C CA . VAL A 1 91 ? -10.917 -0.885 -13.113 1.00 98.56 91 VAL A CA 1
ATOM 668 C C . VAL A 1 91 ? -11.226 -1.600 -11.801 1.00 98.56 91 VAL A C 1
ATOM 670 O O . VAL A 1 91 ? -11.191 -2.829 -11.756 1.00 98.56 91 VAL A O 1
ATOM 673 N N . ALA A 1 92 ? -11.584 -0.863 -10.750 1.00 98.44 92 ALA A N 1
ATOM 674 C CA . ALA A 1 92 ? -11.915 -1.438 -9.451 1.00 98.44 92 ALA A CA 1
ATOM 675 C C . ALA A 1 92 ? -13.098 -2.414 -9.543 1.00 98.44 92 ALA A C 1
ATOM 677 O O . ALA A 1 92 ? -12.981 -3.546 -9.075 1.00 98.44 92 ALA A O 1
ATOM 678 N N . ALA A 1 93 ? -14.186 -2.038 -10.225 1.00 98.19 93 ALA A N 1
ATOM 679 C CA . ALA A 1 93 ? -15.355 -2.899 -10.415 1.00 98.19 93 ALA A CA 1
ATOM 680 C C . ALA A 1 93 ? -15.011 -4.229 -11.107 1.00 98.19 93 ALA A C 1
ATOM 682 O O . ALA A 1 93 ? -15.599 -5.264 -10.803 1.00 98.19 93 ALA A O 1
ATOM 683 N N . ARG A 1 94 ? -14.033 -4.221 -12.020 1.00 98.19 94 ARG A N 1
ATOM 684 C CA . ARG A 1 94 ? -13.582 -5.428 -12.723 1.00 98.19 94 ARG A CA 1
ATOM 685 C C . ARG A 1 94 ? -12.674 -6.318 -11.872 1.00 98.19 94 ARG A C 1
ATOM 687 O O . ARG A 1 94 ? -12.674 -7.533 -12.060 1.00 98.19 94 ARG A O 1
ATOM 694 N N . ARG A 1 95 ? -11.867 -5.712 -10.999 1.00 98.38 95 ARG A N 1
ATOM 695 C CA . ARG A 1 95 ? -10.719 -6.361 -10.343 1.00 98.38 95 ARG A CA 1
ATOM 696 C C . ARG A 1 95 ? -10.946 -6.706 -8.875 1.00 98.38 95 ARG A C 1
ATOM 698 O O . ARG A 1 95 ? -10.198 -7.514 -8.332 1.00 98.38 95 ARG A O 1
ATOM 705 N N . VAL A 1 96 ? -11.971 -6.142 -8.236 1.00 98.56 96 VAL A N 1
ATOM 706 C CA . VAL A 1 96 ? -12.298 -6.410 -6.828 1.00 98.56 96 VAL A CA 1
ATOM 707 C C . VAL A 1 96 ? -12.490 -7.916 -6.563 1.00 98.56 96 VAL A C 1
ATOM 709 O O . VAL A 1 96 ? -12.909 -8.676 -7.445 1.00 98.56 96 VAL A O 1
ATOM 712 N N . GLY A 1 97 ? -12.118 -8.361 -5.360 1.00 98.38 97 GLY A N 1
ATOM 713 C CA . GLY A 1 97 ? -12.253 -9.741 -4.891 1.00 98.38 97 GLY A CA 1
ATOM 714 C C . GLY A 1 97 ? -10.944 -10.523 -4.731 1.00 98.38 97 GLY A C 1
ATOM 715 O O . GLY A 1 97 ? -11.006 -11.714 -4.463 1.00 98.38 97 GLY A O 1
ATOM 716 N N . LEU A 1 98 ? -9.767 -9.904 -4.880 1.00 98.12 98 LEU A N 1
ATOM 717 C CA . LEU A 1 98 ? -8.418 -10.508 -4.750 1.00 98.12 98 LEU A CA 1
ATOM 718 C C . LEU A 1 98 ? -8.048 -11.645 -5.724 1.00 98.12 98 LEU A C 1
ATOM 720 O O . LEU A 1 98 ? -6.868 -11.789 -6.026 1.00 98.12 98 LEU A O 1
ATOM 724 N N . TYR A 1 99 ? -9.000 -12.445 -6.211 1.00 98.69 99 TYR A N 1
ATOM 725 C CA . TYR A 1 99 ? -8.769 -13.590 -7.097 1.00 98.69 99 TYR A CA 1
ATOM 726 C C . TYR A 1 99 ? -9.347 -13.361 -8.495 1.00 98.69 99 TYR A C 1
ATOM 728 O O . TYR A 1 99 ? -10.372 -12.692 -8.663 1.00 98.69 99 TYR A O 1
ATOM 736 N N . ALA A 1 100 ? -8.691 -13.937 -9.505 1.00 98.44 100 ALA A N 1
ATOM 737 C CA . ALA A 1 100 ? -9.127 -13.858 -10.901 1.00 98.44 100 ALA A CA 1
ATOM 738 C C . ALA A 1 100 ? -10.395 -14.686 -11.136 1.00 98.44 100 ALA A C 1
ATOM 740 O O . ALA A 1 100 ? -11.342 -14.221 -11.771 1.00 98.44 100 ALA A O 1
ATOM 741 N N . ASP A 1 101 ? -10.439 -15.886 -10.557 1.00 98.38 101 ASP A N 1
ATOM 742 C CA . ASP A 1 101 ? -11.662 -16.675 -10.474 1.00 98.38 101 ASP A CA 1
ATOM 743 C C . ASP A 1 101 ? -12.548 -16.129 -9.349 1.00 98.38 101 ASP A C 1
ATOM 745 O O . ASP A 1 101 ? -12.303 -16.361 -8.162 1.00 98.38 101 ASP A O 1
ATOM 749 N N . LYS A 1 102 ? -13.602 -15.405 -9.737 1.00 97.69 102 LYS A N 1
ATOM 750 C CA . LYS A 1 102 ? -14.528 -14.767 -8.797 1.00 97.69 102 LYS A CA 1
ATOM 751 C C . LYS A 1 102 ? -15.318 -15.777 -7.955 1.00 97.69 102 LYS A C 1
ATOM 753 O O . LYS A 1 102 ? -15.791 -15.410 -6.885 1.00 97.69 102 LYS A O 1
ATOM 758 N N . ALA A 1 103 ? -15.405 -17.046 -8.368 1.00 97.81 103 ALA A N 1
ATOM 759 C CA . ALA A 1 103 ? -16.025 -18.101 -7.566 1.00 97.81 103 ALA A CA 1
ATOM 760 C C . ALA A 1 103 ? -15.144 -18.557 -6.387 1.00 97.81 103 ALA A C 1
ATOM 762 O O . ALA A 1 103 ? -15.663 -19.104 -5.415 1.00 97.81 103 ALA A O 1
ATOM 763 N N . ARG A 1 104 ? -13.824 -18.313 -6.439 1.00 96.69 104 ARG A N 1
ATOM 764 C CA . ARG A 1 104 ? -12.885 -18.614 -5.341 1.00 96.69 104 ARG A CA 1
ATOM 765 C C . ARG A 1 104 ? -12.860 -17.548 -4.250 1.00 96.69 104 ARG A C 1
ATOM 767 O O . ARG A 1 104 ? -12.233 -17.767 -3.216 1.00 96.69 104 ARG A O 1
ATOM 774 N N . VAL A 1 105 ? -13.498 -16.403 -4.478 1.00 98.19 105 VAL A N 1
ATOM 775 C CA . VAL A 1 105 ? -13.439 -15.252 -3.577 1.00 98.19 105 VAL A CA 1
ATOM 776 C C . VAL A 1 105 ? -14.277 -15.525 -2.330 1.00 98.19 105 VAL A C 1
ATOM 778 O O . VAL A 1 105 ? -15.498 -15.666 -2.440 1.00 98.19 105 VAL A O 1
ATOM 781 N N . PRO A 1 106 ? -13.667 -15.575 -1.131 1.00 97.94 106 PRO A N 1
ATOM 782 C CA . PRO A 1 106 ? -14.428 -15.706 0.104 1.00 97.94 106 PRO A CA 1
ATOM 783 C C . PRO A 1 106 ? -15.376 -14.510 0.283 1.00 97.94 106 PRO A C 1
ATOM 785 O O . PRO A 1 106 ? -14.984 -13.382 -0.042 1.00 97.94 106 PRO A O 1
ATOM 788 N N . PRO A 1 107 ? -16.591 -14.701 0.831 1.00 98.19 107 PRO A N 1
ATOM 789 C CA . PRO A 1 107 ? -17.550 -13.613 1.029 1.00 98.19 107 PRO A CA 1
ATOM 790 C C . PRO A 1 107 ? -16.988 -12.415 1.804 1.00 98.19 107 PRO A C 1
ATOM 792 O O . PRO A 1 107 ? -17.367 -11.278 1.530 1.00 98.19 107 PRO A O 1
ATOM 795 N N . GLU A 1 108 ? -16.068 -12.651 2.739 1.00 98.00 108 GLU A N 1
ATOM 796 C CA . GLU A 1 108 ? -15.414 -11.622 3.549 1.00 98.00 108 GLU A CA 1
ATOM 797 C C . GLU A 1 108 ? -14.454 -10.748 2.730 1.00 98.00 108 GLU A C 1
ATOM 799 O O . GLU A 1 108 ? -14.177 -9.613 3.106 1.00 98.00 108 GLU A O 1
ATOM 804 N N . LEU A 1 109 ? -13.942 -11.260 1.607 1.00 98.19 109 LEU A N 1
ATOM 805 C CA . LEU A 1 109 ? -12.925 -10.600 0.782 1.00 98.19 109 LEU A CA 1
ATOM 806 C C . LEU A 1 109 ? -13.482 -10.062 -0.545 1.00 98.19 109 LEU A C 1
ATOM 808 O O . LEU A 1 109 ? -12.735 -9.498 -1.343 1.00 98.19 109 LEU A O 1
ATOM 812 N N . LYS A 1 110 ? -14.795 -10.193 -0.776 1.00 98.06 110 LYS A N 1
ATOM 813 C CA . LYS A 1 110 ? -15.457 -9.804 -2.032 1.00 98.06 110 LYS A CA 1
ATOM 814 C C . LYS A 1 110 ? -15.326 -8.319 -2.385 1.00 98.06 110 LYS A C 1
ATOM 816 O O . LYS A 1 110 ? -15.348 -7.984 -3.561 1.00 98.06 110 LYS A O 1
ATOM 821 N N . ASP A 1 111 ? -15.157 -7.459 -1.377 1.00 98.06 111 ASP A N 1
ATOM 822 C CA . ASP A 1 111 ? -15.032 -6.002 -1.530 1.00 98.06 111 ASP A CA 1
ATOM 823 C C . ASP A 1 111 ? -13.583 -5.520 -1.317 1.00 98.06 111 ASP A C 1
ATOM 825 O O . ASP A 1 111 ? -13.367 -4.380 -0.907 1.00 98.06 111 ASP A O 1
ATOM 829 N N . VAL A 1 112 ? -12.587 -6.394 -1.511 1.00 98.75 112 VAL A N 1
ATOM 830 C CA . VAL A 1 112 ? -11.167 -6.043 -1.367 1.00 98.75 112 VAL A CA 1
ATOM 831 C C . VAL A 1 112 ? -10.501 -5.994 -2.739 1.00 98.75 112 VAL A C 1
ATOM 833 O O . VAL A 1 112 ? -10.506 -6.976 -3.484 1.00 98.75 112 VAL A O 1
ATOM 836 N N . LEU A 1 113 ? -9.907 -4.851 -3.075 1.00 98.81 113 LEU A N 1
ATOM 837 C CA . LEU A 1 113 ? -9.105 -4.662 -4.281 1.00 98.81 113 LEU A CA 1
ATOM 838 C C . LEU A 1 113 ? -7.614 -4.776 -3.941 1.00 98.81 113 LEU A C 1
ATOM 840 O O . LEU A 1 113 ? -7.105 -3.990 -3.143 1.00 98.81 113 LEU A O 1
ATOM 844 N N . LEU A 1 114 ? -6.912 -5.723 -4.570 1.00 98.88 114 LEU A N 1
ATOM 845 C CA . LEU A 1 114 ? -5.449 -5.768 -4.545 1.00 98.88 114 LEU A CA 1
ATOM 846 C C . LEU A 1 114 ? -4.902 -4.717 -5.514 1.00 98.88 114 LEU A C 1
ATOM 848 O O . LEU A 1 114 ? -5.299 -4.662 -6.681 1.00 98.88 114 LEU A O 1
ATOM 852 N N . VAL A 1 115 ? -3.988 -3.887 -5.030 1.00 98.75 115 VAL A N 1
ATOM 853 C CA . VAL A 1 115 ? -3.369 -2.804 -5.789 1.00 98.75 115 VAL A CA 1
ATOM 854 C C . VAL A 1 115 ? -1.861 -2.896 -5.638 1.00 98.75 115 VAL A C 1
ATOM 856 O O . VAL A 1 115 ? -1.351 -3.030 -4.530 1.00 98.75 115 VAL A O 1
ATOM 859 N N . THR A 1 116 ? -1.148 -2.775 -6.750 1.00 98.56 116 THR A N 1
ATOM 860 C CA . THR A 1 116 ? 0.295 -2.522 -6.745 1.00 98.56 116 THR A CA 1
ATOM 861 C C . THR A 1 116 ? 0.620 -1.219 -7.463 1.00 98.56 116 THR A C 1
ATOM 863 O O . THR A 1 116 ? -0.272 -0.578 -8.018 1.00 98.56 116 THR A O 1
ATOM 866 N N . ALA A 1 117 ? 1.875 -0.786 -7.436 1.00 97.62 117 ALA A N 1
ATOM 867 C CA . ALA A 1 117 ? 2.341 0.403 -8.132 1.00 97.62 117 ALA A CA 1
ATOM 868 C C . ALA A 1 117 ? 3.600 0.080 -8.933 1.00 97.62 117 ALA A C 1
ATOM 870 O O . ALA A 1 117 ? 4.505 -0.587 -8.437 1.00 97.62 117 ALA A O 1
ATOM 871 N N . ALA A 1 118 ? 3.663 0.591 -10.158 1.00 97.12 118 ALA A N 1
ATOM 872 C CA . ALA A 1 118 ? 4.814 0.421 -11.032 1.00 97.12 118 ALA A CA 1
ATOM 873 C C . ALA A 1 118 ? 5.068 1.692 -11.843 1.00 97.12 118 ALA A C 1
ATOM 875 O O . ALA A 1 118 ? 4.182 2.534 -12.015 1.00 97.12 118 ALA A O 1
ATOM 876 N N . ASN A 1 119 ? 6.294 1.818 -12.330 1.00 96.81 119 ASN A N 1
ATOM 877 C CA . ASN A 1 119 ? 6.677 2.732 -13.394 1.00 96.81 119 ASN A CA 1
ATOM 878 C C . ASN A 1 119 ? 7.577 1.997 -14.385 1.00 96.81 119 ASN A C 1
ATOM 880 O O . ASN A 1 119 ? 7.956 0.851 -14.142 1.00 96.81 119 ASN A O 1
ATOM 884 N N . THR A 1 120 ? 7.965 2.680 -15.456 1.00 96.62 120 THR A N 1
ATOM 885 C CA . THR A 1 120 ? 8.762 2.119 -16.548 1.00 96.62 120 THR A CA 1
ATOM 886 C C . THR A 1 120 ? 10.052 1.484 -16.022 1.00 96.62 120 THR A C 1
ATOM 888 O O . THR A 1 120 ? 10.394 0.370 -16.406 1.00 96.62 120 THR A O 1
ATOM 891 N N . GLY A 1 121 ? 10.745 2.151 -15.095 1.00 94.12 121 GLY A N 1
ATOM 892 C CA . GLY A 1 121 ? 11.974 1.646 -14.480 1.00 94.12 121 GLY A CA 1
ATOM 893 C C . GLY A 1 121 ? 11.774 0.466 -13.523 1.00 94.12 121 GLY A C 1
ATOM 894 O O . GLY A 1 121 ? 12.705 -0.304 -13.324 1.00 94.12 121 GLY A O 1
ATOM 895 N N . TYR A 1 122 ? 10.579 0.307 -12.952 1.00 94.81 122 TYR A N 1
ATOM 896 C CA . TYR A 1 122 ? 10.211 -0.797 -12.060 1.00 94.81 122 TYR A CA 1
ATOM 897 C C . TYR A 1 122 ? 9.486 -1.947 -12.778 1.00 94.81 122 TYR A C 1
ATOM 899 O O . TYR A 1 122 ? 9.135 -2.929 -12.122 1.00 94.81 122 TYR A O 1
ATOM 907 N N . MET A 1 123 ? 9.280 -1.875 -14.100 1.00 96.19 123 MET A N 1
ATOM 908 C CA . MET A 1 123 ? 8.592 -2.931 -14.854 1.00 96.19 123 MET A CA 1
ATOM 909 C C . MET A 1 123 ? 9.193 -4.331 -14.654 1.00 96.19 123 MET A C 1
ATOM 911 O O . MET A 1 123 ? 8.407 -5.233 -14.396 1.00 96.19 123 MET A O 1
ATOM 915 N N . PRO A 1 124 ? 10.527 -4.541 -14.618 1.00 94.81 124 PRO A N 1
ATOM 916 C CA . PRO A 1 124 ? 11.082 -5.869 -14.336 1.00 94.81 124 PRO A CA 1
ATOM 917 C C . PRO A 1 124 ? 10.665 -6.441 -12.970 1.00 94.81 124 PRO A C 1
ATOM 919 O O . PRO A 1 124 ? 10.369 -7.629 -12.852 1.00 94.81 124 PRO A O 1
ATOM 922 N N . PHE A 1 125 ? 10.588 -5.600 -11.931 1.00 95.38 125 PHE A N 1
ATOM 923 C CA . PHE A 1 125 ? 10.086 -6.010 -10.613 1.00 95.38 125 PHE A CA 1
ATOM 924 C C . PHE A 1 125 ? 8.592 -6.323 -10.666 1.00 95.38 125 PHE A C 1
ATOM 926 O O . PHE A 1 125 ? 8.155 -7.350 -10.150 1.00 95.38 125 PHE A O 1
ATOM 933 N N . TYR A 1 126 ? 7.817 -5.465 -11.333 1.00 97.12 126 TYR A N 1
ATOM 934 C CA . TYR A 1 126 ? 6.388 -5.678 -11.532 1.00 97.12 126 TYR A CA 1
ATOM 935 C C . TYR A 1 126 ? 6.090 -6.962 -12.312 1.00 97.12 126 TYR A C 1
ATOM 937 O O . TYR A 1 126 ? 5.186 -7.695 -11.928 1.00 97.12 126 TYR A O 1
ATOM 945 N N . ASP A 1 127 ? 6.834 -7.259 -13.373 1.00 97.06 127 ASP A N 1
ATOM 946 C CA . ASP A 1 127 ? 6.639 -8.447 -14.201 1.00 97.06 127 ASP A CA 1
ATOM 947 C C . ASP A 1 127 ? 6.944 -9.723 -13.403 1.00 97.06 127 ASP A C 1
ATOM 949 O O . ASP A 1 127 ? 6.179 -10.694 -13.456 1.00 97.06 127 ASP A O 1
ATOM 953 N N . ASN A 1 128 ? 7.975 -9.680 -12.550 1.00 96.06 128 ASN A N 1
ATOM 954 C CA . ASN A 1 128 ? 8.243 -10.739 -11.584 1.00 96.06 128 ASN A CA 1
ATOM 955 C C . ASN A 1 128 ? 7.078 -10.920 -10.608 1.00 96.06 128 ASN A C 1
ATOM 957 O O . ASN A 1 128 ? 6.536 -12.018 -10.468 1.00 96.06 128 ASN A O 1
ATOM 961 N N . TRP A 1 129 ? 6.657 -9.832 -9.963 1.00 97.19 129 TRP A N 1
ATOM 962 C CA . TRP A 1 129 ? 5.551 -9.835 -9.012 1.00 97.19 129 TRP A CA 1
ATOM 963 C C . TRP A 1 129 ? 4.250 -10.349 -9.648 1.00 97.19 129 TRP A C 1
ATOM 965 O O . TRP A 1 129 ? 3.591 -11.224 -9.081 1.00 97.19 129 TRP A O 1
ATOM 975 N N . ARG A 1 130 ? 3.928 -9.887 -10.866 1.00 97.56 130 ARG A N 1
ATOM 976 C CA . ARG A 1 130 ? 2.800 -10.344 -11.692 1.00 97.56 130 ARG A CA 1
ATOM 977 C C . ARG A 1 130 ? 2.853 -11.851 -11.867 1.00 97.56 130 ARG A C 1
ATOM 979 O O . ARG A 1 130 ? 1.854 -12.513 -11.614 1.00 97.56 130 ARG A O 1
ATOM 986 N N . CYS A 1 131 ? 3.995 -12.393 -12.284 1.00 96.25 131 CYS A N 1
ATOM 987 C CA . CYS A 1 131 ? 4.146 -13.821 -12.547 1.00 96.25 131 CYS A CA 1
ATOM 988 C C . CYS A 1 131 ? 3.782 -14.668 -11.312 1.00 96.25 131 CYS A C 1
ATOM 990 O O . CYS A 1 131 ? 3.077 -15.675 -11.421 1.00 96.25 131 CYS A O 1
ATOM 992 N N . HIS A 1 132 ? 4.178 -14.238 -10.110 1.00 95.38 132 HIS A N 1
ATOM 993 C CA . HIS A 1 132 ? 3.778 -14.915 -8.868 1.00 95.38 132 HIS A CA 1
ATOM 994 C C . HIS A 1 132 ? 2.313 -14.704 -8.514 1.00 95.38 132 HIS A C 1
ATOM 996 O O . HIS A 1 132 ? 1.635 -15.667 -8.155 1.00 95.38 132 HIS A O 1
ATOM 1002 N N . ALA A 1 133 ? 1.801 -13.482 -8.655 1.00 97.50 133 ALA A N 1
ATOM 1003 C CA . ALA A 1 133 ? 0.391 -13.196 -8.423 1.00 97.50 133 ALA A CA 1
ATOM 1004 C C . ALA A 1 133 ? -0.515 -14.067 -9.319 1.00 97.50 133 ALA A C 1
ATOM 1006 O O . ALA A 1 133 ? -1.483 -14.654 -8.835 1.00 97.50 133 ALA A O 1
ATOM 1007 N N . GLU A 1 134 ? -0.159 -14.239 -10.595 1.00 97.62 134 GLU A N 1
ATOM 1008 C CA . GLU A 1 134 ? -0.882 -15.089 -11.549 1.00 97.62 134 GLU A CA 1
ATOM 1009 C C . GLU A 1 134 ? -0.814 -16.571 -11.180 1.00 97.62 134 GLU A C 1
ATOM 1011 O O . GLU A 1 134 ? -1.843 -17.247 -11.199 1.00 97.62 134 GLU A O 1
ATOM 1016 N N . ARG A 1 135 ? 0.356 -17.078 -10.767 1.00 97.12 135 ARG A N 1
ATOM 1017 C CA . ARG A 1 135 ? 0.500 -18.465 -10.279 1.00 97.12 135 ARG A CA 1
ATOM 1018 C C . ARG A 1 135 ? -0.387 -18.754 -9.067 1.00 97.12 135 ARG A C 1
ATOM 1020 O O . ARG A 1 135 ? -0.876 -19.871 -8.919 1.00 97.12 135 ARG A O 1
ATOM 1027 N N . LEU A 1 136 ? -0.613 -17.755 -8.217 1.00 97.62 136 LEU A N 1
ATOM 1028 C CA . LEU A 1 136 ? -1.508 -17.844 -7.060 1.00 97.62 136 LEU A CA 1
ATOM 1029 C C . LEU A 1 136 ? -2.994 -17.643 -7.436 1.00 97.62 136 LEU A C 1
ATOM 1031 O O . LEU A 1 136 ? -3.891 -17.895 -6.625 1.00 97.62 136 LEU A O 1
ATOM 1035 N N . GLY A 1 137 ? -3.279 -17.256 -8.683 1.00 98.44 137 GLY A N 1
ATOM 1036 C CA . GLY A 1 137 ? -4.624 -16.986 -9.192 1.00 98.44 137 GLY A CA 1
ATOM 1037 C C . GLY A 1 137 ? -5.208 -15.660 -8.706 1.00 98.44 137 GLY A C 1
ATOM 1038 O O . GLY A 1 137 ? -6.432 -15.538 -8.607 1.00 98.44 137 GLY A O 1
ATOM 1039 N N . LEU A 1 138 ? -4.354 -14.695 -8.364 1.00 98.69 138 LEU A N 1
ATOM 1040 C CA . LEU A 1 138 ? -4.756 -13.380 -7.876 1.00 98.69 138 LEU A CA 1
ATOM 1041 C C . LEU A 1 138 ? -5.206 -12.458 -9.018 1.00 98.69 138 LEU A C 1
ATOM 1043 O O . LEU A 1 138 ? -4.860 -12.654 -10.181 1.00 98.69 138 LEU A O 1
ATOM 1047 N N . ASP A 1 139 ? -5.971 -11.428 -8.671 1.00 98.69 139 ASP A N 1
ATOM 1048 C CA . ASP A 1 139 ? -6.389 -10.339 -9.555 1.00 98.69 139 ASP A CA 1
ATOM 1049 C C . ASP A 1 139 ? -6.113 -8.999 -8.876 1.00 98.69 139 ASP A C 1
ATOM 1051 O O . ASP A 1 139 ? -6.217 -8.882 -7.656 1.00 98.69 139 ASP A O 1
ATOM 1055 N N . TRP A 1 140 ? -5.711 -7.998 -9.656 1.00 98.75 140 TRP A N 1
ATOM 1056 C CA . TRP A 1 140 ? -5.207 -6.736 -9.117 1.00 98.75 140 TRP A CA 1
ATOM 1057 C C . TRP A 1 140 ? -5.323 -5.584 -10.113 1.00 98.75 140 TRP A C 1
ATOM 1059 O O . TRP A 1 140 ? -5.430 -5.785 -11.329 1.00 98.75 140 TRP A O 1
ATOM 1069 N N . ALA A 1 141 ? -5.233 -4.369 -9.579 1.00 98.75 141 ALA A N 1
ATOM 1070 C CA . ALA A 1 141 ? -5.032 -3.132 -10.324 1.00 98.75 141 ALA A CA 1
ATOM 1071 C C . ALA A 1 141 ? -3.610 -2.582 -10.108 1.00 98.75 141 ALA A C 1
ATOM 1073 O O . ALA A 1 141 ? -2.931 -2.944 -9.145 1.00 98.75 141 ALA A O 1
ATOM 1074 N N . VAL A 1 142 ? -3.147 -1.710 -11.005 1.00 98.69 142 VAL A N 1
ATOM 1075 C CA . VAL A 1 142 ? -1.792 -1.140 -10.951 1.00 98.69 142 VAL A CA 1
ATOM 1076 C C . VAL A 1 142 ? -1.855 0.377 -11.004 1.00 98.69 142 VAL A C 1
ATOM 1078 O O . VAL A 1 142 ? -2.327 0.927 -11.989 1.00 98.69 142 VAL A O 1
ATOM 1081 N N . VAL A 1 143 ? -1.332 1.065 -9.993 1.00 98.25 143 VAL A N 1
ATOM 1082 C CA . VAL A 1 143 ? -1.049 2.503 -10.068 1.00 98.25 143 VAL A CA 1
ATOM 1083 C C . VAL A 1 143 ? 0.114 2.709 -11.036 1.00 98.25 143 VAL A C 1
ATOM 1085 O O . VAL A 1 143 ? 1.266 2.424 -10.699 1.00 98.25 143 VAL A O 1
ATOM 1088 N N . ALA A 1 144 ? -0.189 3.174 -12.247 1.00 97.69 144 ALA A N 1
ATOM 1089 C CA . ALA A 1 144 ? 0.809 3.445 -13.270 1.00 97.69 144 ALA A CA 1
ATOM 1090 C C . ALA A 1 144 ? 1.410 4.835 -13.038 1.00 97.69 144 ALA A C 1
ATOM 1092 O O . ALA A 1 144 ? 0.781 5.852 -13.323 1.00 97.69 144 ALA A O 1
ATOM 1093 N N . ASN A 1 145 ? 2.630 4.885 -12.499 1.00 96.69 145 ASN A N 1
ATOM 1094 C CA . ASN A 1 145 ? 3.301 6.135 -12.129 1.00 96.69 145 ASN A CA 1
ATOM 1095 C C . ASN A 1 145 ? 3.833 6.944 -13.322 1.00 96.69 145 ASN A C 1
ATOM 1097 O O . ASN A 1 145 ? 4.371 8.034 -13.130 1.00 96.69 145 ASN A O 1
ATOM 1101 N N . ASP A 1 146 ? 3.666 6.446 -14.542 1.00 95.88 146 ASP A N 1
ATOM 1102 C CA . ASP A 1 146 ? 3.920 7.166 -15.781 1.00 95.88 146 ASP A CA 1
ATOM 1103 C C . ASP A 1 146 ? 2.996 6.676 -16.908 1.00 95.88 146 ASP A C 1
ATOM 1105 O O . ASP A 1 146 ? 2.343 5.634 -16.801 1.00 95.88 146 ASP A O 1
ATOM 1109 N N . ASP A 1 147 ? 2.940 7.452 -17.991 1.00 95.19 147 ASP A N 1
ATOM 1110 C CA . ASP A 1 147 ? 2.061 7.176 -19.127 1.00 95.19 147 ASP A CA 1
ATOM 1111 C C . ASP A 1 147 ? 2.468 5.925 -19.915 1.00 95.19 147 ASP A C 1
ATOM 1113 O O . ASP A 1 147 ? 1.595 5.197 -20.376 1.00 95.19 147 ASP A O 1
ATOM 1117 N N . ALA A 1 148 ? 3.765 5.619 -20.016 1.00 96.62 148 ALA A N 1
ATOM 1118 C CA . ALA A 1 148 ? 4.240 4.453 -20.761 1.00 96.62 148 ALA A CA 1
ATOM 1119 C C . ALA A 1 148 ? 3.824 3.138 -20.081 1.00 96.62 148 ALA A C 1
ATOM 1121 O O . ALA A 1 148 ? 3.413 2.189 -20.742 1.00 96.62 148 ALA A O 1
ATOM 1122 N N . THR A 1 149 ? 3.859 3.107 -18.750 1.00 97.44 149 THR A N 1
ATOM 1123 C CA . THR A 1 149 ? 3.377 1.997 -17.924 1.00 97.44 149 THR A CA 1
ATOM 1124 C C . THR A 1 149 ? 1.862 1.870 -18.031 1.00 97.44 149 THR A C 1
ATOM 1126 O O . THR A 1 149 ? 1.345 0.759 -18.143 1.00 97.44 149 THR A O 1
ATOM 1129 N N . TYR A 1 150 ? 1.135 2.994 -18.031 1.00 97.50 150 TYR A N 1
ATOM 1130 C CA . TYR A 1 150 ? -0.312 2.982 -18.242 1.00 97.50 150 TYR A CA 1
ATOM 1131 C C . TYR A 1 150 ? -0.663 2.383 -19.608 1.00 97.50 150 TYR A C 1
ATOM 1133 O O . TYR A 1 150 ? -1.498 1.482 -19.689 1.00 97.50 150 TYR A O 1
ATOM 1141 N N . ASP A 1 151 ? 0.006 2.840 -20.666 1.00 97.25 151 ASP A N 1
ATOM 1142 C CA . ASP A 1 151 ? -0.237 2.391 -22.036 1.00 97.25 151 ASP A CA 1
ATOM 1143 C C . ASP A 1 151 ? 0.135 0.910 -22.222 1.00 97.25 151 ASP A C 1
ATOM 1145 O O . ASP A 1 151 ? -0.612 0.167 -22.858 1.00 97.25 151 ASP A O 1
ATOM 1149 N N . ALA A 1 152 ? 1.235 0.453 -21.612 1.00 97.88 152 ALA A N 1
ATOM 1150 C CA . ALA A 1 152 ? 1.675 -0.941 -21.672 1.00 97.88 152 ALA A CA 1
ATOM 1151 C C . ALA A 1 152 ? 0.711 -1.913 -20.968 1.00 97.88 152 ALA A C 1
ATOM 1153 O O . ALA A 1 152 ? 0.484 -3.024 -21.445 1.00 97.88 152 ALA A O 1
ATOM 1154 N N . LEU A 1 153 ? 0.136 -1.511 -19.830 1.00 97.88 153 LEU A N 1
ATOM 1155 C CA . LEU A 1 153 ? -0.784 -2.343 -19.044 1.00 97.88 153 LEU A CA 1
ATOM 1156 C C . LEU A 1 153 ? -2.244 -2.233 -19.510 1.00 97.88 153 LEU A C 1
ATOM 1158 O O . LEU A 1 153 ? -3.038 -3.159 -19.311 1.00 97.88 153 LEU A O 1
ATOM 1162 N N . GLY A 1 154 ? -2.598 -1.098 -20.110 1.00 97.50 154 GLY A N 1
ATOM 1163 C CA . GLY A 1 154 ? -3.918 -0.785 -20.634 1.00 97.50 154 GLY A CA 1
ATOM 1164 C C . GLY A 1 154 ? -4.977 -0.454 -19.568 1.00 97.50 154 GLY A C 1
ATOM 1165 O O . GLY A 1 154 ? -4.851 -0.798 -18.385 1.00 97.50 154 GLY A O 1
ATOM 1166 N N . PRO A 1 155 ? -6.110 0.143 -19.991 1.00 95.44 155 PRO A N 1
ATOM 1167 C CA . PRO A 1 155 ? -7.169 0.636 -19.100 1.00 95.44 155 PRO A CA 1
ATOM 1168 C C . PRO A 1 155 ? -7.947 -0.480 -18.388 1.00 95.44 155 PRO A C 1
ATOM 1170 O O . PRO A 1 155 ? -8.816 -0.216 -17.568 1.00 95.44 155 PRO A O 1
ATOM 1173 N N . GLY A 1 156 ? -7.677 -1.751 -18.705 1.00 96.56 156 GLY A N 1
ATOM 1174 C CA . GLY A 1 156 ? -8.267 -2.890 -18.007 1.00 96.56 156 GLY A CA 1
ATOM 1175 C C . GLY A 1 156 ? -7.567 -3.246 -16.693 1.00 96.56 156 GLY A C 1
ATOM 1176 O O . GLY A 1 156 ? -8.084 -4.096 -15.965 1.00 96.56 156 GLY A O 1
ATOM 1177 N N . ARG A 1 157 ? -6.390 -2.673 -16.415 1.00 96.94 157 ARG A N 1
ATOM 1178 C CA . ARG A 1 157 ? -5.563 -2.992 -15.238 1.00 96.94 157 ARG A CA 1
ATOM 1179 C C . ARG A 1 157 ? -4.883 -1.756 -14.646 1.00 96.94 157 ARG A C 1
ATOM 1181 O O . ARG A 1 157 ? -4.741 -1.686 -13.426 1.00 96.94 157 ARG A O 1
ATOM 1188 N N . ALA A 1 158 ? -4.476 -0.806 -15.485 1.00 98.19 158 ALA A N 1
ATOM 1189 C CA . ALA A 1 158 ? -3.807 0.409 -15.049 1.00 98.19 158 ALA A CA 1
ATOM 1190 C C . ALA A 1 158 ? -4.787 1.450 -14.497 1.00 98.19 158 ALA A C 1
ATOM 1192 O O . ALA A 1 158 ? -5.802 1.773 -15.113 1.00 98.19 158 ALA A O 1
ATOM 1193 N N . LEU A 1 159 ? -4.427 2.012 -13.350 1.00 97.75 159 LEU A N 1
ATOM 1194 C CA . LEU A 1 159 ? -5.005 3.202 -12.750 1.00 97.75 159 LEU A CA 1
ATOM 1195 C C . LEU A 1 159 ? -4.121 4.393 -13.150 1.00 97.75 159 LEU A C 1
ATOM 1197 O O . LEU A 1 159 ? -2.900 4.320 -12.963 1.00 97.75 159 LEU A O 1
ATOM 1201 N N . PRO A 1 160 ? -4.695 5.468 -13.711 1.00 94.12 160 PRO A N 1
ATOM 1202 C CA . PRO A 1 160 ? -3.917 6.602 -14.197 1.00 94.12 160 PRO A CA 1
ATOM 1203 C C . PRO A 1 160 ? -3.311 7.399 -13.039 1.00 94.12 160 PRO A C 1
ATOM 1205 O O . PRO A 1 160 ? -3.956 7.592 -12.011 1.00 94.12 160 PRO A O 1
ATOM 1208 N N . VAL A 1 161 ? -2.103 7.939 -13.209 1.00 89.19 161 VAL A N 1
ATOM 1209 C CA . VAL A 1 161 ? -1.571 8.930 -12.265 1.00 89.19 161 VAL A CA 1
ATOM 1210 C C . VAL A 1 161 ? -2.132 10.317 -12.569 1.00 89.19 161 VAL A C 1
ATOM 1212 O O . VAL A 1 161 ? -1.959 10.853 -13.665 1.00 89.19 161 VAL A O 1
ATOM 1215 N N . ILE A 1 162 ? -2.785 10.905 -11.563 1.00 86.94 162 ILE A N 1
ATOM 1216 C CA . ILE A 1 162 ? -3.210 12.312 -11.580 1.00 86.94 162 ILE A CA 1
ATOM 1217 C C . ILE A 1 162 ? -2.041 13.214 -11.141 1.00 86.94 162 ILE A C 1
ATOM 1219 O O . ILE A 1 162 ? -1.831 14.272 -11.709 1.00 86.94 162 ILE A O 1
ATOM 1223 N N . GLY A 1 163 ? -1.178 12.749 -10.230 1.00 87.06 163 GLY A N 1
ATOM 1224 C CA . GLY A 1 163 ? -0.011 13.500 -9.753 1.00 87.06 163 GLY A CA 1
ATOM 1225 C C . GLY A 1 163 ? 1.210 13.528 -10.687 1.00 87.06 163 GLY A C 1
ATOM 1226 O O . GLY A 1 163 ? 1.140 13.362 -11.907 1.00 87.06 163 GLY A O 1
ATOM 1227 N N . LYS A 1 164 ? 2.391 13.763 -10.107 1.00 92.06 164 LYS A N 1
ATOM 1228 C CA . LYS A 1 164 ? 3.634 13.875 -10.878 1.00 92.06 164 LYS A CA 1
ATOM 1229 C C . LYS A 1 164 ? 4.066 12.512 -11.413 1.00 92.06 164 LYS A C 1
ATOM 1231 O O . LYS A 1 164 ? 4.163 11.550 -10.654 1.00 92.06 164 LYS A O 1
ATOM 1236 N N . ARG A 1 165 ? 4.370 12.453 -12.713 1.00 93.44 165 ARG A N 1
ATOM 1237 C CA . ARG A 1 165 ? 4.854 11.237 -13.371 1.00 93.44 165 ARG A CA 1
ATOM 1238 C C . ARG A 1 165 ? 6.297 10.964 -12.956 1.00 93.44 165 ARG A C 1
ATOM 1240 O O . ARG A 1 165 ? 7.125 11.878 -12.921 1.00 93.44 165 ARG A O 1
ATOM 1247 N N . VAL A 1 166 ? 6.602 9.708 -12.668 1.00 93.94 166 VAL A N 1
ATOM 1248 C CA . VAL A 1 166 ? 7.934 9.250 -12.277 1.00 93.94 166 VAL A CA 1
ATOM 1249 C C . VAL A 1 166 ? 8.252 8.000 -13.071 1.00 93.94 166 VAL A C 1
ATOM 1251 O O . VAL A 1 166 ? 7.735 6.938 -12.755 1.00 93.94 166 VAL A O 1
ATOM 1254 N N . THR A 1 167 ? 9.117 8.131 -14.075 1.00 93.88 167 THR A N 1
ATOM 1255 C CA . THR A 1 167 ? 9.455 7.046 -15.008 1.00 93.88 167 THR A CA 1
ATOM 1256 C C . THR A 1 167 ? 10.604 6.160 -14.547 1.00 93.88 167 THR A C 1
ATOM 1258 O O . THR A 1 167 ? 10.664 4.986 -14.893 1.00 93.88 167 THR A O 1
ATOM 1261 N N . SER A 1 168 ? 11.546 6.716 -13.787 1.00 91.81 168 SER A N 1
ATOM 1262 C CA . SER A 1 168 ? 12.775 6.031 -13.387 1.00 91.81 168 SER A CA 1
ATOM 1263 C C . SER A 1 168 ? 12.604 5.233 -12.097 1.00 91.81 168 SER A C 1
ATOM 1265 O O . SER A 1 168 ? 11.828 5.613 -11.216 1.00 91.81 168 SER A O 1
ATOM 1267 N N . MET A 1 169 ? 13.424 4.196 -11.940 1.00 87.25 169 MET A N 1
ATOM 1268 C CA . MET A 1 169 ? 13.648 3.558 -10.648 1.00 87.25 169 MET A CA 1
ATOM 1269 C C . MET A 1 169 ? 14.369 4.538 -9.715 1.00 87.25 169 MET A C 1
ATOM 1271 O O . MET A 1 169 ? 15.290 5.241 -10.133 1.00 87.25 169 MET A O 1
ATOM 1275 N N . VAL A 1 170 ? 13.889 4.662 -8.480 1.00 84.44 170 VAL A N 1
ATOM 1276 C CA . VAL A 1 170 ? 14.367 5.663 -7.518 1.00 84.44 170 VAL A CA 1
ATOM 1277 C C . VAL A 1 170 ? 14.512 5.031 -6.142 1.00 84.44 170 VAL A C 1
ATOM 1279 O O . VAL A 1 170 ? 13.692 4.199 -5.745 1.00 84.44 170 VAL A O 1
ATOM 1282 N N . GLY A 1 171 ? 15.590 5.404 -5.454 1.00 80.12 171 GLY A N 1
ATOM 1283 C CA . GLY A 1 171 ? 15.908 4.962 -4.099 1.00 80.12 171 GLY A CA 1
ATOM 1284 C C . GLY A 1 171 ? 15.444 5.945 -3.027 1.00 80.12 171 GLY A C 1
ATOM 1285 O O . GLY A 1 171 ? 14.860 6.991 -3.326 1.00 80.12 171 GLY A O 1
ATOM 1286 N N . TRP A 1 172 ? 15.726 5.590 -1.774 1.00 77.25 172 TRP A N 1
ATOM 1287 C CA . TRP A 1 172 ? 15.400 6.393 -0.596 1.00 77.25 172 TRP A CA 1
ATOM 1288 C C . TRP A 1 172 ? 15.965 7.817 -0.678 1.00 77.25 172 TRP A C 1
ATOM 1290 O O . TRP A 1 172 ? 16.971 8.060 -1.337 1.00 77.25 172 TRP A O 1
ATOM 1300 N N . GLY A 1 173 ? 15.228 8.760 -0.079 1.00 77.25 173 GLY A N 1
ATOM 1301 C CA . GLY A 1 173 ? 15.501 10.205 -0.030 1.00 77.25 173 GLY A CA 1
ATOM 1302 C C . GLY A 1 173 ? 15.641 10.931 -1.371 1.00 77.25 173 GLY A C 1
ATOM 1303 O O . GLY A 1 173 ? 15.995 12.107 -1.395 1.00 77.25 173 GLY A O 1
ATOM 1304 N N . ASN A 1 174 ? 15.300 10.280 -2.482 1.00 85.62 174 ASN A N 1
ATOM 1305 C CA . ASN A 1 174 ? 15.085 10.961 -3.746 1.00 85.62 174 ASN A CA 1
ATOM 1306 C C . ASN A 1 174 ? 13.674 11.563 -3.783 1.00 85.62 174 ASN A C 1
ATOM 1308 O O . ASN A 1 174 ? 12.697 10.834 -3.630 1.00 85.62 174 ASN A O 1
ATOM 1312 N N . THR A 1 175 ? 13.541 12.850 -4.110 1.00 87.19 175 THR A N 1
ATOM 1313 C CA . THR A 1 175 ? 12.239 13.531 -4.246 1.00 87.19 175 THR A CA 1
ATOM 1314 C C . THR A 1 175 ? 11.258 12.797 -5.167 1.00 87.19 175 THR A C 1
ATOM 1316 O O . THR A 1 175 ? 10.045 12.845 -4.986 1.00 87.19 175 THR A O 1
ATOM 1319 N N . LYS A 1 176 ? 11.761 12.105 -6.197 1.00 88.50 176 LYS A N 1
ATOM 1320 C CA . LYS A 1 176 ? 10.930 11.291 -7.093 1.00 88.50 176 LYS A CA 1
ATOM 1321 C C . LYS A 1 176 ? 10.250 10.127 -6.369 1.00 88.50 176 LYS A C 1
ATOM 1323 O O . LYS A 1 176 ? 9.128 9.792 -6.733 1.00 88.50 176 LYS A O 1
ATOM 1328 N N . LEU A 1 177 ? 10.893 9.531 -5.363 1.00 87.88 177 LEU A N 1
ATOM 1329 C CA . LEU A 1 177 ? 10.277 8.485 -4.546 1.00 87.88 177 LEU A CA 1
ATOM 1330 C C . LEU A 1 177 ? 9.104 9.053 -3.741 1.00 87.88 177 LEU A C 1
ATOM 1332 O O . LEU A 1 177 ? 8.058 8.418 -3.659 1.00 87.88 177 LEU A O 1
ATOM 1336 N N . ASP A 1 178 ? 9.229 10.280 -3.245 1.00 91.00 178 ASP A N 1
ATOM 1337 C CA . ASP A 1 178 ? 8.155 10.944 -2.501 1.00 91.00 178 ASP A CA 1
ATOM 1338 C C . ASP A 1 178 ? 6.936 11.218 -3.392 1.00 91.00 178 ASP A C 1
ATOM 1340 O O . ASP A 1 178 ? 5.800 11.038 -2.960 1.00 91.00 178 ASP A O 1
ATOM 1344 N N . TYR A 1 179 ? 7.145 11.572 -4.667 1.00 93.75 179 TYR A N 1
ATOM 1345 C CA . TYR A 1 179 ? 6.048 11.671 -5.638 1.00 93.75 179 TYR A CA 1
ATOM 1346 C C . TYR A 1 179 ? 5.386 10.316 -5.915 1.00 93.75 179 TYR A C 1
ATOM 1348 O O . TYR A 1 179 ? 4.163 10.259 -6.029 1.00 93.75 179 TYR A O 1
ATOM 1356 N N . VAL A 1 180 ? 6.159 9.226 -5.980 1.00 93.81 180 VAL A N 1
ATOM 1357 C CA . VAL A 1 180 ? 5.605 7.865 -6.079 1.00 93.81 180 VAL A CA 1
ATOM 1358 C C . VAL A 1 180 ? 4.757 7.547 -4.843 1.00 93.81 180 VAL A C 1
ATOM 1360 O O . VAL A 1 180 ? 3.613 7.121 -4.986 1.00 93.81 180 VAL A O 1
ATOM 1363 N N . GLY A 1 181 ? 5.264 7.818 -3.638 1.00 94.06 181 GLY A N 1
ATOM 1364 C CA . GLY A 1 181 ? 4.526 7.660 -2.382 1.00 94.06 181 GLY A CA 1
ATOM 1365 C C . GLY A 1 181 ? 3.238 8.488 -2.337 1.00 94.06 181 GLY A C 1
ATOM 1366 O O . GLY A 1 181 ? 2.162 7.969 -2.042 1.00 94.06 181 GLY A O 1
ATOM 1367 N N . ARG A 1 182 ? 3.309 9.760 -2.743 1.00 94.94 182 ARG A N 1
ATOM 1368 C CA . ARG A 1 182 ? 2.146 10.645 -2.883 1.00 94.94 182 ARG A CA 1
ATOM 1369 C C . ARG A 1 182 ? 1.104 10.074 -3.848 1.00 94.94 182 ARG A C 1
ATOM 1371 O O . ARG A 1 182 ? -0.080 10.057 -3.520 1.00 94.94 182 ARG A O 1
ATOM 1378 N N . ASN A 1 183 ? 1.527 9.598 -5.021 1.00 95.31 183 ASN A N 1
ATOM 1379 C CA . ASN A 1 183 ? 0.635 9.012 -6.023 1.00 95.31 183 ASN A CA 1
ATOM 1380 C C . ASN A 1 183 ? -0.078 7.763 -5.486 1.00 95.31 183 ASN A C 1
ATOM 1382 O O . ASN A 1 183 ? -1.272 7.599 -5.741 1.00 95.31 183 ASN A O 1
ATOM 1386 N N . LYS A 1 184 ? 0.621 6.918 -4.709 1.00 95.31 184 LYS A N 1
ATOM 1387 C CA . LYS A 1 184 ? 0.011 5.777 -4.007 1.00 95.31 184 LYS A CA 1
ATOM 1388 C C . LYS A 1 184 ? -1.100 6.265 -3.076 1.00 95.31 184 LYS A C 1
ATOM 1390 O O . LYS A 1 184 ? -2.254 5.891 -3.267 1.00 95.31 184 LYS A O 1
ATOM 1395 N N . LEU A 1 185 ? -0.779 7.146 -2.122 1.00 96.06 185 LEU A N 1
ATOM 1396 C CA . LEU A 1 185 ? -1.747 7.650 -1.136 1.00 96.06 185 LEU A CA 1
ATOM 1397 C C . LEU A 1 185 ? -2.969 8.286 -1.807 1.00 96.06 185 LEU A C 1
ATOM 1399 O O . LEU A 1 185 ? -4.105 7.975 -1.448 1.00 96.06 185 LEU A O 1
ATOM 1403 N N . TYR A 1 186 ? -2.736 9.118 -2.821 1.00 95.94 186 TYR A N 1
ATOM 1404 C CA . TYR A 1 186 ? -3.798 9.752 -3.591 1.00 95.94 186 TYR A CA 1
ATOM 1405 C C . TYR A 1 186 ? -4.721 8.720 -4.251 1.00 95.94 186 TYR A C 1
ATOM 1407 O O . TYR A 1 186 ? -5.944 8.815 -4.140 1.00 95.94 186 TYR A O 1
ATOM 1415 N N . MET A 1 187 ? -4.151 7.709 -4.913 1.00 97.19 187 MET A N 1
ATOM 1416 C CA . MET A 1 187 ? -4.939 6.695 -5.610 1.00 97.19 187 MET A CA 1
ATOM 1417 C C . MET A 1 187 ? -5.777 5.851 -4.646 1.00 97.19 187 MET A C 1
ATOM 1419 O O . MET A 1 187 ? -6.915 5.510 -4.956 1.00 97.19 187 MET A O 1
ATOM 1423 N N . LEU A 1 188 ? -5.258 5.562 -3.452 1.00 97.06 188 LEU A N 1
ATOM 1424 C CA . LEU A 1 188 ? -6.011 4.865 -2.411 1.00 97.06 188 LEU A CA 1
ATOM 1425 C C . LEU A 1 188 ? -7.229 5.672 -1.949 1.00 97.06 188 LEU A C 1
ATOM 1427 O O . LEU A 1 188 ? -8.325 5.120 -1.848 1.00 97.06 188 LEU A O 1
ATOM 1431 N N . ILE A 1 189 ? -7.050 6.976 -1.711 1.00 97.00 189 ILE A N 1
ATOM 1432 C CA . ILE A 1 189 ? -8.152 7.889 -1.373 1.00 97.00 189 ILE A CA 1
ATOM 1433 C C . ILE A 1 189 ? -9.191 7.882 -2.496 1.00 97.00 189 ILE A C 1
ATOM 1435 O O . ILE A 1 189 ? -10.384 7.760 -2.222 1.00 97.00 189 ILE A O 1
ATOM 1439 N N . LEU A 1 190 ? -8.742 7.970 -3.751 1.00 97.06 190 LEU A N 1
ATOM 1440 C CA . LEU A 1 190 ? -9.624 8.013 -4.911 1.00 97.06 190 LEU A CA 1
ATOM 1441 C C . LEU A 1 190 ? -10.438 6.723 -5.057 1.00 97.06 190 LEU A C 1
ATOM 1443 O O . LEU A 1 190 ? -11.658 6.799 -5.170 1.00 97.06 190 LEU A O 1
ATOM 1447 N N . ILE A 1 191 ? -9.798 5.550 -4.969 1.00 98.00 191 ILE A N 1
ATOM 1448 C CA . ILE A 1 191 ? -10.480 4.247 -5.008 1.00 98.00 191 ILE A CA 1
ATOM 1449 C C . ILE A 1 191 ? -11.554 4.176 -3.920 1.00 98.00 191 ILE A C 1
ATOM 1451 O O . ILE A 1 191 ? -12.714 3.889 -4.227 1.00 98.00 191 ILE A O 1
ATOM 1455 N N . MET A 1 192 ? -11.195 4.461 -2.662 1.00 97.88 192 MET A N 1
ATOM 1456 C CA . MET A 1 192 ? -12.142 4.399 -1.543 1.00 97.88 192 MET A CA 1
ATOM 1457 C C . MET A 1 192 ? -13.310 5.368 -1.740 1.00 97.88 192 MET A C 1
ATOM 1459 O O . MET A 1 192 ? -14.456 5.000 -1.493 1.00 97.88 192 MET A O 1
ATOM 1463 N N . ARG A 1 193 ? -13.038 6.583 -2.225 1.00 96.31 193 ARG A N 1
ATOM 1464 C CA . ARG A 1 193 ? -14.058 7.609 -2.457 1.00 96.31 193 ARG A CA 1
ATOM 1465 C C . ARG A 1 193 ? -15.050 7.218 -3.547 1.00 96.31 193 ARG A C 1
ATOM 1467 O O . ARG A 1 193 ? -16.249 7.378 -3.347 1.00 96.31 193 ARG A O 1
ATOM 1474 N N . VAL A 1 194 ? -14.564 6.735 -4.691 1.00 97.62 194 VAL A N 1
ATOM 1475 C CA . VAL A 1 194 ? -15.422 6.496 -5.867 1.00 97.62 194 VAL A CA 1
ATOM 1476 C C . VAL A 1 194 ? -16.088 5.124 -5.864 1.00 97.62 194 VAL A C 1
ATOM 1478 O O . VAL A 1 194 ? -17.046 4.916 -6.602 1.00 97.62 194 VAL A O 1
ATOM 1481 N N . THR A 1 195 ? -15.607 4.183 -5.045 1.00 97.69 195 THR A N 1
ATOM 1482 C CA . THR A 1 195 ? -16.124 2.802 -5.046 1.00 97.69 195 THR A CA 1
ATOM 1483 C C . THR A 1 195 ? -16.569 2.280 -3.686 1.00 97.69 195 THR A C 1
ATOM 1485 O O . THR A 1 195 ? -17.329 1.318 -3.632 1.00 97.69 195 THR A O 1
ATOM 1488 N N . GLY A 1 196 ? -16.084 2.859 -2.584 1.00 97.56 196 GLY A N 1
ATOM 1489 C CA . GLY A 1 196 ? -16.307 2.329 -1.238 1.00 97.56 196 GLY A CA 1
ATOM 1490 C C . GLY A 1 196 ? -15.628 0.982 -0.953 1.00 97.56 196 GLY A C 1
ATOM 1491 O O . GLY A 1 196 ? -15.859 0.416 0.116 1.00 97.56 196 GLY A O 1
ATOM 1492 N N . VAL A 1 197 ? -14.806 0.450 -1.868 1.00 98.25 197 VAL A N 1
ATOM 1493 C CA . VAL A 1 197 ? -14.100 -0.824 -1.655 1.00 98.25 197 VAL A CA 1
ATOM 1494 C C . VAL A 1 197 ? -12.914 -0.644 -0.711 1.00 98.25 197 VAL A C 1
ATOM 1496 O O . VAL A 1 197 ? -12.305 0.426 -0.633 1.00 98.25 197 VAL A O 1
ATOM 1499 N N . SER A 1 198 ? -12.566 -1.717 -0.008 1.00 98.62 198 SER A N 1
ATOM 1500 C CA . SER A 1 198 ? -11.337 -1.782 0.775 1.00 98.62 198 SER A CA 1
ATOM 1501 C C . SER A 1 198 ? -10.148 -2.025 -0.158 1.00 98.62 198 SER A C 1
ATOM 1503 O O . SER A 1 198 ? -10.265 -2.734 -1.160 1.00 98.62 198 SER A O 1
ATOM 1505 N N . VAL A 1 199 ? -8.987 -1.465 0.170 1.00 98.75 199 VAL A N 1
ATOM 1506 C CA . VAL A 1 199 ? -7.780 -1.571 -0.657 1.00 98.75 199 VAL A CA 1
ATOM 1507 C C . VAL A 1 199 ? -6.710 -2.331 0.103 1.00 98.75 199 VAL A C 1
ATOM 1509 O O . VAL A 1 199 ? -6.376 -1.977 1.227 1.00 98.75 199 VAL A O 1
ATOM 1512 N N . LEU A 1 200 ? -6.147 -3.359 -0.521 1.00 98.75 200 LEU A N 1
ATOM 1513 C CA . LEU A 1 200 ? -4.898 -3.972 -0.099 1.00 98.75 200 LEU A CA 1
ATOM 1514 C C . LEU A 1 200 ? -3.804 -3.521 -1.063 1.00 98.75 200 LEU A C 1
ATOM 1516 O O . LEU A 1 200 ? -3.810 -3.901 -2.230 1.00 98.75 200 LEU A O 1
ATOM 1520 N N . PHE A 1 201 ? -2.872 -2.720 -0.574 1.00 98.75 201 PHE A N 1
ATOM 1521 C CA . PHE A 1 201 ? -1.759 -2.207 -1.348 1.00 98.75 201 PHE A CA 1
ATOM 1522 C C . PHE A 1 201 ? -0.494 -3.038 -1.119 1.00 98.75 201 PHE A C 1
ATOM 1524 O O . PHE A 1 201 ? -0.193 -3.392 0.020 1.00 98.75 201 PHE A O 1
ATOM 1531 N N . THR A 1 202 ? 0.260 -3.308 -2.186 1.00 98.50 202 THR A N 1
ATOM 1532 C CA . THR A 1 202 ? 1.587 -3.932 -2.143 1.00 98.50 202 THR A CA 1
ATOM 1533 C C . THR A 1 202 ? 2.534 -3.297 -3.158 1.00 98.50 202 THR A C 1
ATOM 1535 O O . THR A 1 202 ? 2.188 -3.155 -4.327 1.00 98.50 202 THR A O 1
ATOM 1538 N N . ASP A 1 203 ? 3.758 -2.980 -2.762 1.00 97.38 203 ASP A N 1
ATOM 1539 C CA . ASP A 1 203 ? 4.807 -2.611 -3.702 1.00 97.38 203 ASP A CA 1
ATOM 1540 C C . ASP A 1 203 ? 5.202 -3.813 -4.566 1.00 97.38 203 ASP A C 1
ATOM 1542 O O . ASP A 1 203 ? 5.032 -4.974 -4.174 1.00 97.38 203 ASP A O 1
ATOM 1546 N N . ALA A 1 204 ? 5.700 -3.526 -5.771 1.00 96.06 204 ALA A N 1
ATOM 1547 C CA . ALA A 1 204 ? 6.103 -4.539 -6.746 1.00 96.06 204 ALA A CA 1
ATOM 1548 C C . ALA A 1 204 ? 7.341 -5.345 -6.304 1.00 96.06 204 ALA A C 1
ATOM 1550 O O . ALA A 1 204 ? 7.650 -6.377 -6.885 1.00 96.06 204 ALA A O 1
ATOM 1551 N N . ASP A 1 205 ? 8.052 -4.903 -5.269 1.00 94.31 205 ASP A N 1
ATOM 1552 C CA . ASP A 1 205 ? 9.177 -5.606 -4.649 1.00 94.31 205 ASP A CA 1
ATOM 1553 C C . ASP A 1 205 ? 8.806 -6.317 -3.332 1.00 94.31 205 ASP A C 1
ATOM 1555 O O . ASP A 1 205 ? 9.681 -6.833 -2.626 1.00 94.31 205 ASP A O 1
ATOM 1559 N N . ASN A 1 206 ? 7.512 -6.384 -3.004 1.00 96.50 206 ASN A N 1
ATOM 1560 C CA . ASN A 1 206 ? 6.979 -7.291 -1.995 1.00 96.50 206 ASN A CA 1
ATOM 1561 C C . ASN A 1 206 ? 6.467 -8.576 -2.651 1.00 96.50 206 ASN A C 1
ATOM 1563 O O . ASN A 1 206 ? 5.320 -8.684 -3.085 1.00 96.50 206 ASN A O 1
ATOM 1567 N N . MET A 1 207 ? 7.352 -9.566 -2.721 1.00 94.81 207 MET A N 1
ATOM 1568 C CA . MET A 1 207 ? 7.120 -10.826 -3.419 1.00 94.81 207 MET A CA 1
ATOM 1569 C C . MET A 1 207 ? 6.154 -11.720 -2.643 1.00 94.81 207 MET A C 1
ATOM 1571 O O . MET A 1 207 ? 6.332 -11.948 -1.445 1.00 94.81 207 MET A O 1
ATOM 1575 N N . PHE A 1 208 ? 5.161 -12.285 -3.330 1.00 96.19 208 PHE A N 1
ATOM 1576 C CA . PHE A 1 208 ? 4.267 -13.294 -2.761 1.00 96.19 208 PHE A CA 1
ATOM 1577 C C . PHE A 1 208 ? 4.836 -14.689 -3.016 1.00 96.19 208 PHE A C 1
ATOM 1579 O O . PHE A 1 208 ? 4.855 -15.174 -4.142 1.00 96.19 208 PHE A O 1
ATOM 1586 N N . LEU A 1 209 ? 5.314 -15.335 -1.954 1.00 95.19 209 LEU A N 1
ATOM 1587 C CA . LEU A 1 209 ? 5.907 -16.674 -2.007 1.00 95.19 209 LEU A CA 1
ATOM 1588 C C . LEU A 1 209 ? 4.828 -17.764 -1.959 1.00 95.19 209 LEU A C 1
ATOM 1590 O O . LEU A 1 209 ? 5.006 -18.859 -2.489 1.00 95.19 209 LEU A O 1
ATOM 1594 N N . ARG A 1 210 ? 3.716 -17.465 -1.281 1.00 96.94 210 ARG A N 1
ATOM 1595 C CA . ARG A 1 210 ? 2.502 -18.281 -1.150 1.00 96.94 210 ARG A CA 1
ATOM 1596 C C . ARG A 1 210 ? 1.292 -17.345 -1.111 1.00 96.94 210 ARG A C 1
ATOM 1598 O O . ARG A 1 210 ? 1.466 -16.137 -1.000 1.00 96.94 210 ARG A O 1
ATOM 1605 N N . ASP A 1 211 ? 0.080 -17.892 -1.175 1.00 98.06 211 ASP A N 1
ATOM 1606 C CA . ASP A 1 211 ? -1.150 -17.095 -1.083 1.00 98.06 211 ASP A CA 1
ATOM 1607 C C . ASP A 1 211 ? -1.276 -16.454 0.320 1.00 98.06 211 ASP A C 1
ATOM 1609 O O . ASP A 1 211 ? -1.466 -17.181 1.302 1.00 98.06 211 ASP A O 1
ATOM 1613 N N . PRO A 1 212 ? -1.167 -15.113 0.455 1.00 98.12 212 PRO A N 1
ATOM 1614 C CA . PRO A 1 212 ? -1.246 -14.437 1.747 1.00 98.12 212 PRO A CA 1
ATOM 1615 C C . PRO A 1 212 ? -2.672 -14.337 2.294 1.00 98.12 212 PRO A C 1
ATOM 1617 O O . PRO A 1 212 ? -2.869 -13.909 3.435 1.00 98.12 212 PRO A O 1
ATOM 1620 N N . PHE A 1 213 ? -3.666 -14.722 1.495 1.00 98.44 213 PHE A N 1
ATOM 1621 C CA . PHE A 1 213 ? -5.071 -14.547 1.802 1.00 98.44 213 PHE A CA 1
ATOM 1622 C C . PHE A 1 213 ? -5.751 -15.830 2.224 1.00 98.44 213 PHE A C 1
ATOM 1624 O O . PHE A 1 213 ? -6.941 -15.759 2.483 1.00 98.44 213 PHE A O 1
ATOM 1631 N N . VAL A 1 214 ? -5.094 -16.984 2.326 1.00 98.00 214 VAL A N 1
ATOM 1632 C CA . VAL A 1 214 ? -5.751 -18.214 2.815 1.00 98.00 214 VAL A CA 1
ATOM 1633 C C . VAL A 1 214 ? -5.938 -18.205 4.343 1.00 98.00 214 VAL A C 1
ATOM 1635 O O . VAL A 1 214 ? -5.211 -17.496 5.043 1.00 98.00 214 VAL A O 1
ATOM 1638 N N . PRO A 1 215 ? -6.907 -18.969 4.890 1.00 98.19 215 PRO A N 1
ATOM 1639 C CA . PRO A 1 215 ? -7.054 -19.128 6.337 1.00 98.19 215 PRO A CA 1
ATOM 1640 C C . PRO A 1 215 ? -5.778 -19.662 7.002 1.00 98.19 215 PRO A C 1
ATOM 1642 O O . PRO A 1 215 ? -5.086 -20.509 6.436 1.00 98.19 215 PRO A O 1
ATOM 1645 N N . GLY A 1 216 ? -5.483 -19.186 8.212 1.00 97.12 216 GLY A N 1
ATOM 1646 C CA . GLY A 1 216 ? -4.289 -19.543 8.983 1.00 97.12 216 GLY A CA 1
ATOM 1647 C C . GLY A 1 216 ? -3.041 -18.727 8.635 1.00 97.12 216 GLY A C 1
ATOM 1648 O O . GLY A 1 216 ? -2.034 -18.816 9.340 1.00 97.12 216 GLY A O 1
ATOM 1649 N N . VAL A 1 217 ? -3.084 -17.913 7.574 1.00 97.56 217 VAL A N 1
ATOM 1650 C CA . VAL A 1 217 ? -2.052 -16.911 7.289 1.00 97.56 217 VAL A CA 1
ATOM 1651 C C . VAL A 1 217 ? -2.427 -15.602 7.974 1.00 97.56 217 VAL A C 1
ATOM 1653 O O . VAL A 1 217 ? -3.575 -15.167 7.909 1.00 97.56 217 VAL A O 1
ATOM 1656 N N . SER A 1 218 ? -1.442 -14.943 8.597 1.00 96.56 218 SER A N 1
ATOM 1657 C CA . SER A 1 218 ? -1.669 -13.739 9.405 1.00 96.56 218 SER A CA 1
ATOM 1658 C C . SER A 1 218 ? -2.506 -12.681 8.687 1.00 96.56 218 SER A C 1
ATOM 1660 O O . SER A 1 218 ? -3.457 -12.184 9.282 1.00 96.56 218 SER A O 1
ATOM 1662 N N . LEU A 1 219 ? -2.172 -12.308 7.448 1.00 98.19 219 LEU A N 1
ATOM 1663 C CA . LEU A 1 219 ? -2.964 -11.324 6.710 1.00 98.19 219 LEU A CA 1
ATOM 1664 C C . LEU A 1 219 ? -4.377 -11.850 6.411 1.00 98.19 219 LEU A C 1
ATOM 1666 O O . LEU A 1 219 ? -5.355 -11.174 6.723 1.00 98.19 219 LEU A O 1
ATOM 1670 N N . GLY A 1 220 ? -4.494 -13.065 5.871 1.00 98.31 220 GLY A N 1
ATOM 1671 C CA . GLY A 1 220 ? -5.774 -13.699 5.555 1.00 98.31 220 GLY A CA 1
ATOM 1672 C C . GLY A 1 220 ? -6.754 -13.752 6.733 1.00 98.31 220 GLY A C 1
ATOM 1673 O O . GLY A 1 220 ? -7.939 -13.455 6.551 1.00 98.31 220 GLY A O 1
ATOM 1674 N N . ASP A 1 221 ? -6.281 -14.082 7.934 1.00 98.38 221 ASP A N 1
ATOM 1675 C CA . ASP A 1 221 ? -7.115 -14.131 9.142 1.00 98.38 221 ASP A CA 1
ATOM 1676 C C . ASP A 1 221 ? -7.546 -12.728 9.597 1.00 98.38 221 ASP A C 1
ATOM 1678 O O . ASP A 1 221 ? -8.704 -12.515 9.967 1.00 98.38 221 ASP A O 1
ATOM 1682 N N . LEU A 1 222 ? -6.640 -11.743 9.528 1.00 98.12 222 LEU A N 1
ATOM 1683 C CA . LEU A 1 222 ? -6.947 -10.356 9.890 1.00 98.12 222 LEU A CA 1
ATOM 1684 C C . LEU A 1 222 ? -7.990 -9.739 8.944 1.00 98.12 222 LEU A C 1
ATOM 1686 O O . LEU A 1 222 ? -8.896 -9.052 9.416 1.00 98.12 222 LEU A O 1
ATOM 1690 N N . LEU A 1 223 ? -7.910 -10.014 7.636 1.00 98.31 223 LEU A N 1
ATOM 1691 C CA . LEU A 1 223 ? -8.889 -9.524 6.659 1.00 98.31 223 LEU A CA 1
ATOM 1692 C C . LEU A 1 223 ? -10.264 -10.183 6.834 1.00 98.31 223 LEU A C 1
ATOM 1694 O O . LEU A 1 223 ? -11.285 -9.493 6.814 1.00 98.31 223 LEU A O 1
ATOM 1698 N N . ARG A 1 224 ? -10.311 -11.503 7.061 1.00 98.12 224 ARG A N 1
ATOM 1699 C CA . ARG A 1 224 ? -11.575 -12.232 7.291 1.00 98.12 224 ARG A CA 1
ATOM 1700 C C . ARG A 1 224 ? -12.301 -11.805 8.552 1.00 98.12 224 ARG A C 1
ATOM 1702 O O . ARG A 1 224 ? -13.523 -11.876 8.597 1.00 98.12 224 ARG A O 1
ATOM 1709 N N . ALA A 1 225 ? -11.575 -11.310 9.551 1.00 97.88 225 ALA A N 1
ATOM 1710 C CA . ALA A 1 225 ? -12.197 -10.772 10.751 1.00 97.88 225 ALA A CA 1
ATOM 1711 C C . ALA A 1 225 ? -13.090 -9.548 10.467 1.00 97.88 225 ALA A C 1
ATOM 1713 O O . ALA A 1 225 ? -13.905 -9.211 11.322 1.00 97.88 225 ALA A O 1
ATOM 1714 N N . GLN A 1 226 ? -12.918 -8.864 9.320 1.00 97.06 226 GLN A N 1
ATOM 1715 C CA . GLN A 1 226 ? -13.697 -7.687 8.889 1.00 97.06 226 GLN A CA 1
ATOM 1716 C C . GLN A 1 226 ? -13.830 -6.597 9.971 1.00 97.06 226 GLN A C 1
ATOM 1718 O O . GLN A 1 226 ? -14.779 -5.814 9.982 1.00 97.06 226 GLN A O 1
ATOM 1723 N N . LYS A 1 227 ? -12.872 -6.541 10.903 1.00 96.56 227 LYS A N 1
ATOM 1724 C CA . LYS A 1 227 ? -12.952 -5.661 12.072 1.00 96.56 227 LYS A CA 1
ATOM 1725 C C . LYS A 1 227 ? -12.003 -4.473 12.030 1.00 96.56 227 LYS A C 1
ATOM 1727 O O . LYS A 1 227 ? -12.251 -3.531 12.768 1.00 96.56 227 LYS A O 1
ATOM 1732 N N . TYR A 1 228 ? -10.961 -4.536 11.205 1.00 97.69 228 TYR A N 1
ATOM 1733 C CA . TYR A 1 228 ? -9.904 -3.533 11.149 1.00 97.69 228 TYR A CA 1
ATOM 1734 C C . TYR A 1 228 ? -10.118 -2.546 10.004 1.00 97.69 228 TYR A C 1
ATOM 1736 O O . TYR A 1 228 ? -10.453 -2.947 8.885 1.00 97.69 228 TYR A O 1
ATOM 1744 N N . ASP A 1 229 ? -9.845 -1.279 10.286 1.00 97.81 229 ASP A N 1
ATOM 1745 C CA . ASP A 1 229 ? -9.759 -0.196 9.312 1.00 97.81 229 ASP A CA 1
ATOM 1746 C C . ASP A 1 229 ? -8.372 -0.139 8.668 1.00 97.81 229 ASP A C 1
ATOM 1748 O O . ASP A 1 229 ? -8.263 0.241 7.507 1.00 97.81 229 ASP A O 1
ATOM 1752 N N . LEU A 1 230 ? -7.322 -0.552 9.395 1.00 97.81 230 LEU A N 1
ATOM 1753 C CA . LEU A 1 230 ? -5.937 -0.598 8.915 1.00 97.81 230 LEU A CA 1
ATOM 1754 C C . LEU A 1 230 ? -5.221 -1.883 9.364 1.00 97.81 230 LEU A C 1
ATOM 1756 O O . LEU A 1 230 ? -5.094 -2.162 10.555 1.00 97.81 230 LEU A O 1
ATOM 1760 N N . VAL A 1 231 ? -4.675 -2.647 8.420 1.00 98.00 231 VAL A N 1
ATOM 1761 C CA . VAL A 1 231 ? -3.737 -3.747 8.705 1.00 98.00 231 VAL A CA 1
ATOM 1762 C C . VAL A 1 231 ? -2.424 -3.447 8.004 1.00 98.00 231 VAL A C 1
ATOM 1764 O O . VAL A 1 231 ? -2.436 -3.146 6.820 1.00 98.00 231 VAL A O 1
ATOM 1767 N N . TYR A 1 232 ? -1.290 -3.516 8.694 1.00 97.06 232 TYR A N 1
ATOM 1768 C CA . TYR A 1 232 ? -0.018 -3.035 8.141 1.00 97.06 232 TYR A CA 1
ATOM 1769 C C . TYR A 1 232 ? 1.126 -4.024 8.333 1.00 97.06 232 TYR A C 1
ATOM 1771 O O . TYR A 1 232 ? 1.157 -4.792 9.298 1.00 97.06 232 TYR A O 1
ATOM 1779 N N . GLN A 1 233 ? 2.087 -4.002 7.411 1.00 95.94 233 GLN A N 1
ATOM 1780 C CA . GLN A 1 233 ? 3.329 -4.748 7.557 1.00 95.94 233 GLN A CA 1
ATOM 1781 C C . GLN A 1 233 ? 4.208 -4.006 8.556 1.00 95.94 233 GLN A C 1
ATOM 1783 O O . GLN A 1 233 ? 4.392 -2.796 8.450 1.00 95.94 233 GLN A O 1
ATOM 1788 N N . MET A 1 234 ? 4.744 -4.705 9.551 1.00 92.94 234 MET A N 1
ATOM 1789 C CA . MET A 1 234 ? 5.643 -4.059 10.502 1.00 92.94 234 MET A CA 1
ATOM 1790 C C . MET A 1 234 ? 7.006 -3.782 9.875 1.00 92.94 234 MET A C 1
ATOM 1792 O O . MET A 1 234 ? 7.526 -4.578 9.090 1.00 92.94 234 MET A O 1
ATOM 1796 N N . GLU A 1 235 ? 7.595 -2.656 10.263 1.00 90.06 235 GLU A N 1
ATOM 1797 C CA . GLU A 1 235 ? 8.899 -2.239 9.769 1.00 90.06 235 GLU A CA 1
ATOM 1798 C C . GLU A 1 235 ? 10.007 -2.753 10.695 1.00 90.06 235 GLU A C 1
ATOM 1800 O O . GLU A 1 235 ? 10.389 -2.111 11.67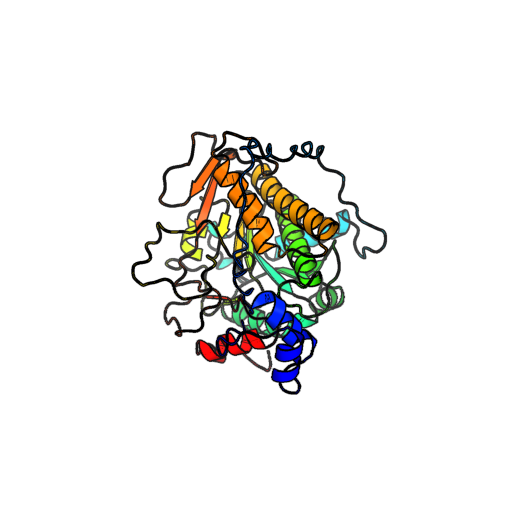5 1.00 90.06 235 GLU A O 1
ATOM 1805 N N . PHE A 1 236 ? 10.501 -3.953 10.399 1.00 84.25 236 PHE A N 1
ATOM 1806 C CA . PHE A 1 236 ? 11.620 -4.564 11.103 1.00 84.25 236 PHE A CA 1
ATOM 1807 C C . PHE A 1 236 ? 12.724 -4.858 10.098 1.00 84.25 236 PHE A C 1
ATOM 1809 O O . PHE A 1 236 ? 12.799 -5.980 9.618 1.00 84.25 236 PHE A O 1
ATOM 1816 N N . GLY A 1 237 ? 13.612 -3.896 9.822 1.00 84.44 237 GLY A N 1
ATOM 1817 C CA . GLY A 1 237 ? 14.782 -4.084 8.939 1.00 84.44 237 GLY A CA 1
ATOM 1818 C C . GLY A 1 237 ? 15.767 -5.189 9.364 1.00 84.44 237 GLY A C 1
ATOM 1819 O O . GLY A 1 237 ? 16.819 -5.359 8.765 1.00 84.44 237 GLY A O 1
ATOM 1820 N N . SER A 1 238 ? 15.448 -5.942 10.416 1.00 88.19 238 SER A N 1
ATOM 1821 C CA . SER A 1 238 ? 16.100 -7.184 10.824 1.00 88.19 238 SER A CA 1
ATOM 1822 C C . SER A 1 238 ? 15.075 -8.108 11.481 1.00 88.19 238 SER A C 1
ATOM 1824 O O . SER A 1 238 ? 14.032 -7.658 11.963 1.00 88.19 238 SER A O 1
ATOM 1826 N N . ARG A 1 239 ? 15.374 -9.407 11.539 1.00 90.06 239 ARG A N 1
ATOM 1827 C CA . ARG A 1 239 ? 14.499 -10.389 12.174 1.00 90.06 239 ARG A CA 1
ATOM 1828 C C . ARG A 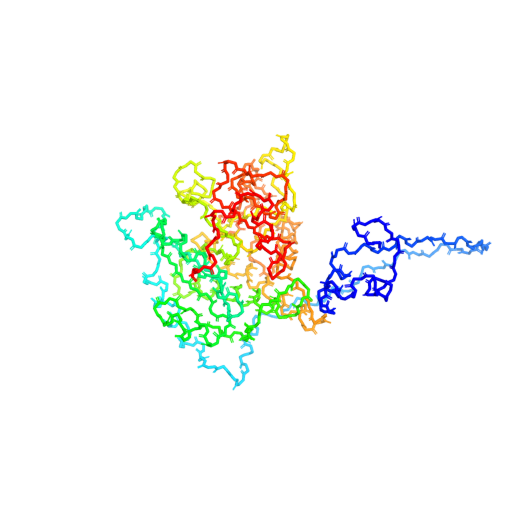1 239 ? 14.262 -10.057 13.657 1.00 90.06 239 ARG A C 1
ATOM 1830 O O . ARG A 1 239 ? 15.223 -9.975 14.426 1.00 90.06 239 ARG A O 1
ATOM 1837 N N . PRO A 1 240 ? 13.000 -9.922 14.115 1.00 88.81 240 PRO A N 1
ATOM 1838 C CA . PRO A 1 240 ? 12.710 -9.754 15.532 1.00 88.81 240 PRO A CA 1
ATOM 1839 C C . PRO A 1 240 ? 13.235 -10.941 16.348 1.00 88.81 240 PRO A C 1
ATOM 1841 O O . PRO A 1 240 ? 13.166 -12.097 15.917 1.00 88.81 240 PRO A O 1
ATOM 1844 N N . LYS A 1 241 ? 13.726 -10.667 17.563 1.00 88.44 241 LYS A N 1
ATOM 1845 C CA . LYS A 1 241 ? 14.177 -11.706 18.508 1.00 88.44 241 LYS A CA 1
ATOM 1846 C C . LYS A 1 241 ? 13.057 -12.715 18.758 1.00 88.44 241 LYS A C 1
ATOM 1848 O O . LYS A 1 241 ? 11.912 -12.307 18.871 1.00 88.44 241 LYS A O 1
ATOM 1853 N N . ALA A 1 242 ? 13.377 -13.993 18.963 1.00 85.56 242 ALA A N 1
ATOM 1854 C CA . ALA A 1 242 ? 12.378 -15.046 19.214 1.00 85.56 242 ALA A CA 1
ATOM 1855 C C . ALA A 1 242 ? 11.440 -14.770 20.414 1.00 85.56 242 ALA A C 1
ATOM 1857 O O . ALA A 1 242 ? 10.352 -15.327 20.504 1.00 85.56 242 ALA A O 1
ATOM 1858 N N . THR A 1 243 ? 11.844 -13.894 21.338 1.00 86.19 243 THR A N 1
ATOM 1859 C CA . THR A 1 243 ? 11.021 -13.431 22.466 1.00 86.19 243 THR A CA 1
ATOM 1860 C C . THR A 1 243 ? 10.021 -12.332 22.093 1.00 86.19 243 THR A C 1
ATOM 1862 O O . THR A 1 243 ? 9.273 -11.870 22.958 1.00 86.19 243 THR A O 1
ATOM 1865 N N . TYR A 1 244 ? 10.003 -11.891 20.834 1.00 83.44 244 TYR A N 1
ATOM 1866 C CA . TYR A 1 244 ? 9.077 -10.894 20.327 1.00 83.44 244 TYR A CA 1
ATOM 1867 C C . TYR A 1 244 ? 7.644 -11.411 20.450 1.00 83.44 244 TYR A C 1
ATOM 1869 O O . TYR A 1 244 ? 7.195 -12.303 19.734 1.00 83.44 244 TYR A O 1
ATOM 1877 N N . LYS A 1 245 ? 6.905 -10.836 21.394 1.00 77.50 245 LYS A N 1
ATOM 1878 C CA . LYS A 1 245 ? 5.471 -11.068 21.531 1.00 77.50 245 LYS A CA 1
ATOM 1879 C C . LYS A 1 245 ? 4.726 -10.204 20.523 1.00 77.50 245 LYS A C 1
ATOM 1881 O O . LYS A 1 245 ? 4.990 -9.009 20.438 1.00 77.50 245 LYS A O 1
ATOM 1886 N N . LYS A 1 246 ? 3.699 -10.764 19.875 1.00 68.38 246 LYS A N 1
ATOM 1887 C CA . LYS A 1 246 ? 2.768 -10.023 18.995 1.00 68.38 246 LYS A CA 1
ATOM 1888 C C . LYS A 1 246 ? 2.160 -8.784 19.667 1.00 68.38 246 LYS A C 1
ATOM 1890 O O . LYS A 1 246 ? 1.809 -7.820 19.009 1.00 68.38 246 LYS A O 1
ATOM 1895 N N . THR A 1 247 ? 2.103 -8.757 20.996 1.00 64.44 247 THR A N 1
ATOM 1896 C CA . THR A 1 247 ? 1.667 -7.593 21.781 1.00 64.44 247 THR A CA 1
ATOM 1897 C C . THR A 1 247 ? 2.642 -6.406 21.768 1.00 64.44 247 THR A C 1
ATOM 1899 O O . THR A 1 247 ? 2.326 -5.385 22.382 1.00 64.44 247 THR A O 1
ATOM 1902 N N . HIS A 1 248 ? 3.825 -6.558 21.161 1.00 59.34 248 HIS A N 1
ATOM 1903 C CA . HIS A 1 248 ? 4.841 -5.524 20.935 1.00 59.34 248 HIS A CA 1
ATOM 1904 C C . HIS A 1 248 ? 4.775 -4.956 19.512 1.00 59.34 248 HIS A C 1
ATOM 1906 O O . HIS A 1 248 ? 5.795 -4.495 18.996 1.00 59.34 248 HIS A O 1
ATOM 1912 N N . GLN A 1 249 ? 3.613 -5.022 18.852 1.00 63.56 249 GLN A N 1
ATOM 1913 C CA . GLN A 1 249 ? 3.390 -4.305 17.597 1.00 63.56 249 GLN A CA 1
ATOM 1914 C C . GLN A 1 249 ? 3.817 -2.846 17.784 1.00 63.56 249 GLN A C 1
ATOM 1916 O O . GLN A 1 249 ? 3.320 -2.147 18.669 1.00 63.56 249 GLN A O 1
ATOM 1921 N N . GLY A 1 250 ? 4.858 -2.465 17.041 1.00 58.94 250 GLY A N 1
ATOM 1922 C CA . GLY A 1 250 ? 5.482 -1.155 17.140 1.00 58.94 250 GLY A CA 1
ATOM 1923 C C . GLY A 1 250 ? 4.615 -0.085 16.486 1.00 58.94 250 GLY A C 1
ATOM 1924 O O . GLY A 1 250 ? 3.771 -0.382 15.642 1.00 58.94 250 GLY A O 1
ATOM 1925 N N . ASN A 1 251 ? 4.874 1.171 16.847 1.00 66.75 251 ASN A N 1
ATOM 1926 C CA . ASN A 1 251 ? 4.190 2.352 16.306 1.00 66.75 251 ASN A CA 1
ATOM 1927 C C . ASN A 1 251 ? 4.598 2.700 14.863 1.00 66.75 251 ASN A C 1
ATOM 1929 O O . ASN A 1 251 ? 4.224 3.760 14.375 1.00 66.75 251 ASN A O 1
ATOM 1933 N N . LEU A 1 252 ? 5.406 1.862 14.211 1.00 84.56 252 LEU A N 1
ATOM 1934 C CA . LEU A 1 252 ? 5.933 2.098 12.875 1.00 84.56 252 LEU A CA 1
ATOM 1935 C C . LEU A 1 252 ? 5.650 0.880 12.004 1.00 84.56 252 LEU A C 1
ATOM 1937 O O . LEU A 1 252 ? 5.865 -0.267 12.409 1.00 84.56 252 LEU A O 1
ATOM 1941 N N . GLY A 1 253 ? 5.174 1.153 10.804 1.00 92.31 253 GLY A N 1
ATOM 1942 C CA . GLY A 1 253 ? 4.912 0.158 9.787 1.00 92.31 253 GLY A CA 1
ATOM 1943 C C . GLY A 1 253 ? 5.562 0.531 8.472 1.00 92.31 253 GLY A C 1
ATOM 1944 O O . GLY A 1 253 ? 6.115 1.616 8.295 1.00 92.31 253 GLY A O 1
ATOM 1945 N N . ASN A 1 254 ? 5.457 -0.396 7.545 1.00 94.88 254 ASN A N 1
ATOM 1946 C CA . ASN A 1 254 ? 5.877 -0.229 6.179 1.00 94.88 254 ASN A CA 1
ATOM 1947 C C . ASN A 1 254 ? 4.683 0.247 5.329 1.00 94.88 254 ASN A C 1
ATOM 1949 O O . ASN A 1 254 ? 3.573 -0.265 5.493 1.00 94.88 254 ASN A O 1
ATOM 1953 N N . THR A 1 255 ? 4.878 1.231 4.444 1.00 95.56 255 THR A N 1
ATOM 1954 C CA . THR A 1 255 ? 3.818 1.722 3.527 1.00 95.56 255 THR A CA 1
ATOM 1955 C C . THR A 1 255 ? 3.827 1.033 2.163 1.00 95.56 255 THR A C 1
ATOM 1957 O O . THR A 1 255 ? 3.020 1.357 1.299 1.00 95.56 255 THR A O 1
ATOM 1960 N N . GLY A 1 256 ? 4.692 0.045 1.963 1.00 96.44 256 GLY A N 1
ATOM 1961 C CA . GLY A 1 256 ? 4.704 -0.809 0.782 1.00 96.44 256 GLY A CA 1
ATOM 1962 C C . GLY A 1 256 ? 3.894 -2.095 0.933 1.00 96.44 256 GLY A C 1
ATOM 1963 O O . GLY A 1 256 ? 3.754 -2.808 -0.048 1.00 96.44 256 GLY A O 1
ATOM 1964 N N . PHE A 1 257 ? 3.323 -2.424 2.100 1.00 98.00 257 PHE A N 1
ATOM 1965 C CA . PHE A 1 257 ? 2.360 -3.530 2.202 1.00 98.00 257 PHE A CA 1
ATOM 1966 C C . PHE A 1 257 ? 1.352 -3.344 3.341 1.00 98.00 257 PHE A C 1
ATOM 1968 O O . PHE A 1 257 ? 1.674 -3.505 4.522 1.00 98.00 257 PHE A O 1
ATOM 1975 N N . PHE A 1 258 ? 0.109 -3.005 2.998 1.00 98.31 258 PHE A N 1
ATOM 1976 C CA . PHE A 1 258 ? -0.943 -2.739 3.980 1.00 98.31 258 PHE A CA 1
ATOM 1977 C C . PHE A 1 258 ? -2.346 -2.848 3.376 1.00 98.31 258 PHE A C 1
ATOM 1979 O O . PHE A 1 258 ? -2.538 -2.766 2.169 1.00 98.31 258 PHE A O 1
ATOM 1986 N N . TYR A 1 259 ? -3.343 -3.003 4.236 1.00 98.69 259 TYR A N 1
ATOM 1987 C CA . TYR A 1 259 ? -4.763 -2.996 3.919 1.00 98.69 259 TYR A CA 1
ATOM 1988 C C . TYR A 1 259 ? -5.457 -1.833 4.615 1.00 98.69 259 TYR A C 1
ATOM 1990 O O . TYR A 1 259 ? -5.184 -1.566 5.784 1.00 98.69 259 TYR A O 1
ATOM 1998 N N . VAL A 1 260 ? -6.396 -1.200 3.920 1.00 98.56 260 VAL A N 1
ATOM 1999 C CA . VAL A 1 260 ? -7.242 -0.126 4.430 1.00 98.56 260 VAL A CA 1
ATOM 2000 C C . VAL A 1 260 ? -8.710 -0.365 4.069 1.00 98.56 260 VAL A C 1
ATOM 2002 O O . VAL A 1 260 ? -9.028 -0.792 2.957 1.00 98.56 260 VAL A O 1
ATOM 2005 N N . SER A 1 261 ? -9.619 -0.087 5.004 1.00 98.12 261 SER A N 1
ATOM 2006 C CA . SER A 1 261 ? -11.062 -0.281 4.838 1.00 98.12 261 SER A CA 1
ATOM 2007 C C . SER A 1 261 ? -11.850 0.996 5.129 1.00 98.12 261 SER A C 1
ATOM 2009 O O . SER A 1 261 ? -11.744 1.525 6.233 1.00 98.12 261 SER A O 1
ATOM 2011 N N . PRO A 1 262 ? -12.720 1.459 4.213 1.00 96.62 262 PRO A N 1
ATOM 2012 C CA . PRO A 1 262 ? -13.634 2.562 4.492 1.00 96.62 262 PRO A CA 1
ATOM 2013 C C . PRO A 1 262 ? -14.949 2.126 5.153 1.00 96.62 262 PRO A C 1
ATOM 2015 O O . PRO A 1 262 ? -15.771 2.979 5.465 1.00 96.62 262 PRO A O 1
ATOM 2018 N N . LYS A 1 263 ? -15.194 0.827 5.374 1.00 93.38 263 LYS A N 1
ATOM 2019 C CA . LYS A 1 263 ? -16.539 0.323 5.721 1.00 93.38 263 LYS A CA 1
ATOM 2020 C C . LYS A 1 263 ? -17.111 0.868 7.038 1.00 93.38 263 LYS A C 1
ATOM 2022 O O . LYS A 1 263 ? -18.308 1.127 7.102 1.00 93.38 263 LYS A O 1
ATOM 2027 N N . LYS A 1 264 ? -16.289 1.025 8.080 1.00 90.94 264 LYS A N 1
ATOM 2028 C CA . LYS A 1 264 ? -16.746 1.472 9.413 1.00 90.94 264 LYS A CA 1
ATOM 2029 C C . LYS A 1 264 ? -16.644 2.980 9.596 1.00 90.94 264 LYS A C 1
ATOM 2031 O O . LYS A 1 264 ? -17.482 3.604 10.241 1.00 90.94 264 LYS A O 1
ATOM 2036 N N . SER A 1 265 ? -15.609 3.563 9.007 1.00 89.25 265 SER A N 1
ATOM 2037 C CA . SER A 1 265 ? -15.184 4.931 9.267 1.00 89.25 265 SER A CA 1
ATOM 2038 C C . SER A 1 265 ? -14.806 5.639 7.964 1.00 89.25 265 SER A C 1
ATOM 2040 O O . SER A 1 265 ? -13.726 6.217 7.861 1.00 89.25 265 SER A O 1
ATOM 2042 N N . SER A 1 266 ? -15.674 5.564 6.947 1.00 83.25 266 SER A N 1
ATOM 2043 C CA . SER A 1 266 ? -15.371 5.969 5.562 1.00 83.25 266 SER A CA 1
ATOM 2044 C C . SER A 1 266 ? -14.738 7.349 5.446 1.00 83.25 266 SER A C 1
ATOM 2046 O O . SER A 1 266 ? -13.750 7.504 4.732 1.00 83.25 266 SER A O 1
ATOM 2048 N N . ASN A 1 267 ? -15.286 8.337 6.156 1.00 92.44 267 ASN A N 1
ATOM 2049 C CA . ASN A 1 267 ? -14.779 9.705 6.134 1.00 92.44 267 ASN A CA 1
ATOM 2050 C C . ASN A 1 267 ? -13.466 9.799 6.917 1.00 92.44 267 ASN A C 1
ATOM 2052 O O . ASN A 1 267 ? -12.478 10.274 6.379 1.00 92.44 267 ASN A O 1
ATOM 2056 N N . ASN A 1 268 ? -13.412 9.239 8.128 1.00 95.69 268 ASN A N 1
ATOM 2057 C CA . ASN A 1 268 ? -12.232 9.342 8.988 1.00 95.69 268 ASN A CA 1
ATOM 2058 C C . ASN A 1 268 ? -11.006 8.621 8.406 1.00 95.69 268 ASN A C 1
ATOM 2060 O O . ASN A 1 268 ? -9.892 9.126 8.504 1.00 95.69 268 ASN A O 1
ATOM 2064 N N . ILE A 1 269 ? -11.179 7.468 7.748 1.00 96.69 269 ILE A N 1
ATOM 2065 C CA . ILE A 1 269 ? -10.047 6.787 7.107 1.00 96.69 269 ILE A CA 1
ATOM 2066 C C . ILE A 1 269 ? -9.547 7.568 5.887 1.00 96.69 269 ILE A C 1
ATOM 2068 O O . ILE A 1 269 ? -8.340 7.674 5.679 1.00 96.69 269 ILE A O 1
ATOM 2072 N N . GLN A 1 270 ? -10.454 8.173 5.113 1.00 96.06 270 GLN A N 1
ATOM 2073 C CA . GLN A 1 270 ? -10.076 9.062 4.015 1.00 96.06 270 GLN A CA 1
ATOM 2074 C C . GLN A 1 270 ? -9.369 10.314 4.542 1.00 96.06 270 GLN A C 1
ATOM 2076 O O . GLN A 1 270 ? -8.372 10.726 3.953 1.00 96.06 270 GLN A O 1
ATOM 2081 N N . ASP A 1 271 ? -9.822 10.874 5.663 1.00 96.31 271 ASP A N 1
ATOM 2082 C CA . ASP A 1 271 ? -9.205 12.020 6.329 1.00 96.31 271 ASP A CA 1
ATOM 2083 C C . ASP A 1 271 ? -7.795 11.681 6.835 1.00 96.31 271 ASP A C 1
ATOM 2085 O O . ASP A 1 271 ? -6.866 12.454 6.617 1.00 96.31 271 ASP A O 1
ATOM 2089 N N . LEU A 1 272 ? -7.581 10.499 7.430 1.00 96.81 272 LEU A N 1
ATOM 2090 C CA . LEU A 1 272 ? -6.249 10.036 7.842 1.00 96.81 272 LEU A CA 1
ATOM 2091 C C . LEU A 1 272 ? -5.275 9.954 6.658 1.00 96.81 272 LEU A C 1
ATOM 2093 O O . LEU A 1 272 ? -4.156 10.465 6.738 1.00 96.81 272 LEU A O 1
ATOM 2097 N N . PHE A 1 273 ? -5.689 9.337 5.550 1.00 97.31 273 PHE A N 1
ATOM 2098 C CA . PHE A 1 273 ? -4.843 9.232 4.358 1.00 97.31 273 PHE A CA 1
ATOM 2099 C C . PHE A 1 273 ? -4.636 10.590 3.678 1.00 97.31 273 PHE A C 1
ATOM 2101 O O . PHE A 1 273 ? -3.527 10.880 3.227 1.00 97.31 273 PHE A O 1
ATOM 2108 N N . THR A 1 274 ? -5.657 11.452 3.672 1.00 96.94 274 THR A N 1
ATOM 2109 C CA . THR A 1 274 ? -5.553 12.835 3.183 1.00 96.94 274 THR A CA 1
ATOM 2110 C C . THR A 1 274 ? -4.562 13.628 4.031 1.00 96.94 274 THR A C 1
ATOM 2112 O O . THR A 1 274 ? -3.680 14.275 3.482 1.00 96.94 274 THR A O 1
ATOM 2115 N N . ALA A 1 275 ? -4.606 13.506 5.360 1.00 96.94 275 ALA A N 1
ATOM 2116 C CA . ALA A 1 275 ? -3.652 14.151 6.258 1.00 96.94 275 ALA A CA 1
ATOM 2117 C C . ALA A 1 275 ? -2.208 13.674 6.023 1.00 96.94 275 ALA A C 1
ATOM 2119 O O . ALA A 1 275 ? -1.278 14.484 6.081 1.00 96.94 275 ALA A O 1
ATOM 2120 N N . GLY A 1 276 ? -2.020 12.379 5.739 1.00 96.44 276 GLY A N 1
ATOM 2121 C CA . GLY A 1 276 ? -0.735 11.810 5.331 1.00 96.44 276 GLY A CA 1
ATOM 2122 C C . GLY A 1 276 ? -0.230 12.401 4.013 1.00 96.44 276 GLY A C 1
ATOM 2123 O O . GLY A 1 276 ? 0.896 12.887 3.948 1.00 96.44 276 GLY A O 1
ATOM 2124 N N . MET A 1 277 ? -1.081 12.434 2.988 1.00 95.81 277 MET A N 1
ATOM 2125 C CA . MET A 1 277 ? -0.766 13.029 1.687 1.00 95.81 277 MET A CA 1
ATOM 2126 C C . MET A 1 277 ? -0.450 14.529 1.797 1.00 95.81 277 MET A C 1
ATOM 2128 O O . MET A 1 277 ? 0.569 14.977 1.280 1.00 95.81 277 MET A O 1
ATOM 2132 N N . ASP A 1 278 ? -1.253 15.298 2.533 1.00 96.00 278 ASP A N 1
ATOM 2133 C CA . ASP A 1 278 ? -1.019 16.725 2.771 1.00 96.00 278 ASP A CA 1
ATOM 2134 C C . ASP A 1 278 ? 0.315 16.968 3.491 1.00 96.00 278 ASP A C 1
ATOM 2136 O O . ASP A 1 278 ? 0.971 17.991 3.289 1.00 96.00 278 ASP A O 1
ATOM 2140 N N . ALA A 1 279 ? 0.721 16.051 4.374 1.00 95.75 279 ALA A N 1
ATOM 2141 C CA . ALA A 1 279 ? 2.018 16.117 5.034 1.00 95.75 279 ALA A CA 1
ATOM 2142 C C . ALA A 1 279 ? 3.177 15.833 4.066 1.00 95.75 279 ALA A C 1
ATOM 2144 O O . ALA A 1 279 ? 4.212 16.492 4.179 1.00 95.75 279 ALA A O 1
ATOM 2145 N N . VAL A 1 280 ? 2.994 14.929 3.095 1.00 94.56 280 VAL A N 1
ATOM 2146 C CA . VAL A 1 280 ? 3.958 14.707 2.003 1.00 94.56 280 VAL A CA 1
ATOM 2147 C C . VAL A 1 280 ? 4.074 15.963 1.141 1.00 94.56 280 VAL A C 1
ATOM 2149 O O . VAL A 1 280 ? 5.184 16.433 0.903 1.00 94.56 280 VAL A O 1
ATOM 2152 N N . ASP A 1 281 ? 2.950 16.573 0.759 1.00 94.00 281 ASP A N 1
ATOM 2153 C CA . ASP A 1 281 ? 2.937 17.800 -0.048 1.00 94.00 281 ASP A CA 1
ATOM 2154 C C . ASP A 1 281 ? 3.643 18.965 0.658 1.00 94.00 281 ASP A C 1
ATOM 2156 O O . ASP A 1 281 ? 4.439 19.679 0.042 1.00 94.00 281 ASP A O 1
ATOM 2160 N N . ARG A 1 282 ? 3.441 19.121 1.974 1.00 94.75 282 ARG A N 1
ATOM 2161 C CA . ARG A 1 282 ? 4.197 20.100 2.773 1.00 94.75 282 ARG A CA 1
ATOM 2162 C C . ARG A 1 282 ? 5.692 19.791 2.810 1.00 94.75 282 ARG A C 1
ATOM 2164 O O . ARG A 1 282 ? 6.492 20.697 2.605 1.00 94.75 282 ARG A O 1
ATOM 2171 N N . ALA A 1 283 ? 6.083 18.538 3.046 1.00 92.44 283 ALA A N 1
ATOM 2172 C CA . ALA A 1 283 ? 7.496 18.159 3.086 1.00 92.44 283 ALA A CA 1
ATOM 2173 C C . ALA A 1 283 ? 8.194 18.400 1.738 1.00 92.44 283 ALA A C 1
ATOM 2175 O O . ALA A 1 283 ? 9.301 18.936 1.706 1.00 92.44 283 ALA A O 1
ATOM 2176 N N . LEU A 1 284 ? 7.520 18.084 0.630 1.00 89.75 284 LEU A N 1
ATOM 2177 C CA . LEU A 1 284 ? 7.985 18.387 -0.722 1.00 89.75 284 LEU A CA 1
ATOM 2178 C C . LEU A 1 284 ? 8.173 19.893 -0.941 1.00 89.75 284 LEU A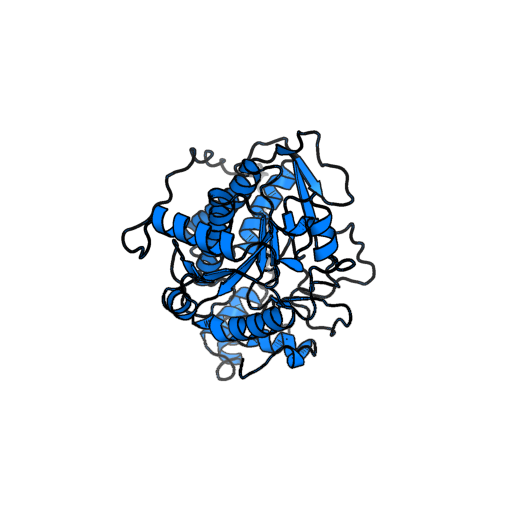 C 1
ATOM 2180 O O . LEU A 1 284 ? 9.190 20.298 -1.499 1.00 89.75 284 LEU A O 1
ATOM 2184 N N . ALA A 1 285 ? 7.231 20.719 -0.480 1.00 91.31 285 ALA A N 1
ATOM 2185 C CA . ALA A 1 285 ? 7.308 22.172 -0.619 1.00 91.31 285 ALA A CA 1
ATOM 2186 C C . ALA A 1 285 ? 8.402 22.811 0.257 1.00 91.31 285 ALA A C 1
ATOM 2188 O O . ALA A 1 285 ? 9.052 23.763 -0.168 1.00 91.31 285 ALA A O 1
ATOM 2189 N N . GLU A 1 286 ? 8.604 22.309 1.477 1.00 92.88 286 GLU A N 1
ATOM 2190 C CA . GLU A 1 286 ? 9.507 22.913 2.466 1.00 92.88 286 GLU A CA 1
ATOM 2191 C C . GLU A 1 286 ? 10.945 22.391 2.379 1.00 92.88 286 GLU A C 1
ATOM 2193 O O . GLU A 1 286 ? 11.894 23.154 2.546 1.00 92.88 286 GLU A O 1
ATOM 2198 N N . LYS A 1 287 ? 11.114 21.082 2.167 1.00 86.06 287 LYS A N 1
ATOM 2199 C CA . LYS A 1 287 ? 12.409 20.386 2.262 1.00 86.06 287 LYS A CA 1
ATOM 2200 C C . LYS A 1 287 ? 12.881 19.835 0.926 1.00 86.06 287 LYS A C 1
ATOM 2202 O O . LYS A 1 287 ? 14.027 19.419 0.808 1.00 86.06 287 LYS A O 1
ATOM 2207 N N . GLY A 1 288 ? 11.994 19.774 -0.065 1.00 84.00 288 GLY A N 1
ATOM 2208 C CA . GLY A 1 288 ? 12.275 19.122 -1.337 1.00 84.00 288 GLY A CA 1
ATOM 2209 C C . GLY A 1 288 ? 12.382 17.600 -1.243 1.00 84.00 288 GLY A C 1
ATOM 2210 O O . GLY A 1 288 ? 12.671 16.984 -2.261 1.00 84.00 288 GLY A O 1
ATOM 2211 N N . HIS A 1 289 ? 12.165 16.982 -0.077 1.00 84.38 289 HIS A N 1
ATOM 2212 C CA . HIS A 1 289 ? 12.093 15.530 0.075 1.00 84.38 289 HIS A CA 1
ATOM 2213 C C . HIS A 1 289 ? 11.392 15.108 1.381 1.00 84.38 289 HIS A C 1
ATOM 2215 O O . HIS A 1 289 ? 11.282 15.887 2.334 1.00 84.38 289 HIS A O 1
ATOM 2221 N N . GLY A 1 290 ? 10.962 13.849 1.449 1.00 78.12 290 GLY A N 1
ATOM 2222 C CA . GLY A 1 290 ? 10.384 13.225 2.631 1.00 78.12 290 GLY A CA 1
ATOM 2223 C C . GLY A 1 290 ? 9.609 11.954 2.293 1.00 78.12 290 GLY A C 1
ATOM 2224 O O . GLY A 1 290 ? 8.499 12.028 1.774 1.00 78.12 290 GLY A O 1
ATOM 2225 N N . ALA A 1 291 ? 10.188 10.799 2.633 1.00 85.50 291 ALA A N 1
ATOM 2226 C CA . ALA A 1 291 ? 9.602 9.503 2.313 1.00 85.50 291 ALA A CA 1
ATOM 2227 C C . ALA A 1 291 ? 8.206 9.346 2.931 1.00 85.50 291 ALA A C 1
ATOM 2229 O O . ALA A 1 291 ? 8.024 9.576 4.135 1.00 85.50 291 ALA A O 1
ATOM 2230 N N . ASP A 1 292 ? 7.245 8.902 2.117 1.00 89.81 292 ASP A N 1
ATOM 2231 C CA . ASP A 1 292 ? 5.836 8.743 2.488 1.00 89.81 292 ASP A CA 1
ATOM 2232 C C . ASP A 1 292 ? 5.670 7.897 3.747 1.00 89.81 292 ASP A C 1
ATOM 2234 O O . ASP A 1 292 ? 4.887 8.259 4.620 1.00 89.81 292 ASP A O 1
ATOM 2238 N N . GLN A 1 293 ? 6.474 6.842 3.898 1.00 92.00 293 GLN A N 1
ATOM 2239 C CA . GLN A 1 293 ? 6.455 5.986 5.075 1.00 92.00 293 GLN A CA 1
ATOM 2240 C C . GLN A 1 293 ? 6.670 6.765 6.375 1.00 92.00 293 GLN A C 1
ATOM 2242 O O . GLN A 1 293 ? 5.839 6.721 7.282 1.00 92.00 293 GLN A O 1
ATOM 2247 N N . ASN A 1 294 ? 7.777 7.505 6.471 1.00 92.00 294 ASN A N 1
ATOM 2248 C CA . ASN A 1 294 ? 8.122 8.242 7.687 1.00 92.00 294 ASN A CA 1
ATOM 2249 C C . ASN A 1 294 ? 7.098 9.342 7.974 1.00 92.00 294 ASN A C 1
ATOM 2251 O O . ASN A 1 294 ? 6.749 9.585 9.128 1.00 92.00 294 ASN A O 1
ATOM 2255 N N . ILE A 1 295 ? 6.599 9.992 6.922 1.00 94.31 295 ILE A N 1
ATOM 2256 C CA . ILE A 1 295 ? 5.618 11.069 7.038 1.00 94.31 295 ILE A CA 1
ATOM 2257 C C . ILE A 1 295 ? 4.259 10.534 7.489 1.00 94.31 295 ILE A C 1
ATOM 2259 O O . ILE A 1 295 ? 3.683 11.056 8.445 1.00 94.31 295 ILE A O 1
ATOM 2263 N N . PHE A 1 296 ? 3.751 9.487 6.842 1.00 95.50 296 PHE A N 1
ATOM 2264 C CA . PHE A 1 296 ? 2.469 8.881 7.181 1.00 95.50 296 PHE A CA 1
ATOM 2265 C C . PHE A 1 296 ? 2.473 8.381 8.626 1.00 95.50 296 PHE A C 1
ATOM 2267 O O . PHE A 1 296 ? 1.562 8.689 9.395 1.00 95.50 296 PHE A O 1
ATOM 2274 N N . TRP A 1 297 ? 3.535 7.685 9.041 1.00 94.94 297 TRP A N 1
ATOM 2275 C CA . TRP A 1 297 ? 3.644 7.194 10.413 1.00 94.94 297 TRP A CA 1
ATOM 2276 C C . TRP A 1 297 ? 3.892 8.294 11.444 1.00 94.94 297 TRP A C 1
ATOM 2278 O O . TRP A 1 297 ? 3.512 8.111 12.601 1.00 94.94 297 TRP A O 1
ATOM 2288 N N . ALA A 1 298 ? 4.442 9.451 11.060 1.00 94.19 298 ALA A N 1
ATOM 2289 C CA . ALA A 1 298 ? 4.460 10.627 11.928 1.00 94.19 298 ALA A CA 1
ATOM 2290 C C . ALA A 1 298 ? 3.037 11.159 12.169 1.00 94.19 298 ALA A C 1
ATOM 2292 O O . ALA A 1 298 ? 2.652 11.351 13.321 1.00 94.19 298 ALA A O 1
ATOM 2293 N N . VAL A 1 299 ? 2.218 11.291 11.117 1.00 95.00 299 VAL A N 1
ATOM 2294 C CA . VAL A 1 299 ? 0.795 11.673 11.243 1.00 95.00 299 VAL A CA 1
ATOM 2295 C C . VAL A 1 299 ? 0.029 10.661 12.101 1.00 95.00 299 VAL A C 1
ATOM 2297 O O . VAL A 1 299 ? -0.711 11.040 13.011 1.00 95.00 299 VAL A O 1
ATOM 2300 N N . PHE A 1 300 ? 0.246 9.367 11.864 1.00 94.62 300 PHE A N 1
ATOM 2301 C CA . PHE A 1 300 ? -0.378 8.297 12.639 1.00 94.62 300 PHE A CA 1
ATOM 2302 C C . PHE A 1 300 ? 0.068 8.313 14.112 1.00 94.62 300 PHE A C 1
ATOM 2304 O O . PHE A 1 300 ? -0.743 8.138 15.022 1.00 94.62 300 PHE A O 1
ATOM 2311 N N . SER A 1 301 ? 1.352 8.570 14.373 1.00 92.88 301 SER A N 1
ATOM 2312 C CA . SER A 1 301 ? 1.901 8.689 15.729 1.00 92.88 301 SER A CA 1
ATOM 2313 C C . SER A 1 301 ? 1.336 9.887 16.480 1.00 92.88 301 SER A C 1
ATOM 2315 O O . SER A 1 301 ? 0.982 9.749 17.652 1.00 92.88 301 SER A O 1
ATOM 2317 N N . ASP A 1 302 ? 1.179 11.028 15.811 1.00 92.94 302 ASP A N 1
ATOM 2318 C CA . ASP A 1 302 ? 0.542 12.213 16.385 1.00 92.94 302 ASP A CA 1
ATOM 2319 C C . ASP A 1 302 ? -0.922 11.936 16.756 1.00 92.94 302 ASP A C 1
ATOM 2321 O O . ASP A 1 302 ? -1.372 12.308 17.848 1.00 92.94 302 ASP A O 1
ATOM 2325 N N . MET A 1 303 ? -1.649 11.204 15.903 1.00 92.62 303 MET A N 1
ATOM 2326 C CA . MET A 1 303 ? -2.996 10.720 16.206 1.00 92.62 303 MET A CA 1
ATOM 2327 C C . MET A 1 303 ? -3.007 9.831 17.454 1.00 92.62 303 MET A C 1
ATOM 2329 O O . MET A 1 303 ? -3.768 10.104 18.385 1.00 92.62 303 MET A O 1
ATOM 2333 N N . MET A 1 304 ? -2.148 8.811 17.528 1.00 90.50 304 MET A N 1
ATOM 2334 C CA . MET A 1 304 ? -2.066 7.923 18.697 1.00 90.50 304 MET A CA 1
ATOM 2335 C C . MET A 1 304 ? -1.714 8.689 19.982 1.00 90.50 304 MET A C 1
ATOM 2337 O O . MET A 1 304 ? -2.315 8.471 21.037 1.00 90.50 304 MET A O 1
ATOM 2341 N N . ALA A 1 305 ? -0.766 9.626 19.899 1.00 90.06 305 ALA A N 1
ATOM 2342 C CA . ALA A 1 305 ? -0.326 10.441 21.026 1.00 90.06 305 ALA A CA 1
ATOM 2343 C C . ALA A 1 305 ? -1.413 11.406 21.523 1.00 90.06 305 ALA A C 1
ATOM 2345 O O . ALA A 1 305 ? -1.407 11.786 22.697 1.00 90.06 305 ALA A O 1
ATOM 2346 N N . SER A 1 306 ? -2.369 11.781 20.665 1.00 88.69 306 SER A N 1
ATOM 2347 C CA . SER A 1 306 ? -3.493 12.639 21.048 1.00 88.69 306 SER A CA 1
ATOM 2348 C C . SER A 1 306 ? -4.413 11.998 22.090 1.00 88.69 306 SER A C 1
ATOM 2350 O O . SER A 1 306 ? -5.072 12.728 22.833 1.00 88.69 306 SER A O 1
ATOM 2352 N N . ARG A 1 307 ? -4.470 10.655 22.149 1.00 82.69 307 ARG A N 1
ATOM 2353 C CA . ARG A 1 307 ? -5.406 9.873 22.984 1.00 82.69 307 ARG A CA 1
ATOM 2354 C C . ARG A 1 307 ? -6.863 10.343 22.866 1.00 82.69 307 ARG A C 1
ATOM 2356 O O . ARG A 1 307 ? -7.608 10.294 23.841 1.00 82.69 307 ARG A O 1
ATOM 2363 N N . GLY A 1 308 ? -7.240 10.890 21.711 1.00 74.62 308 GLY A N 1
ATOM 2364 C CA . GLY A 1 308 ? -8.568 11.461 21.491 1.00 74.62 308 GLY A CA 1
ATOM 2365 C C . GLY A 1 308 ? -8.859 12.798 22.136 1.00 74.62 308 GLY A C 1
ATOM 2366 O O . GLY A 1 308 ? -9.944 13.342 21.960 1.00 74.62 308 GLY A O 1
ATOM 2367 N N . LEU A 1 309 ? -7.895 13.359 22.861 1.00 79.19 309 LEU A N 1
ATOM 2368 C CA . LEU A 1 309 ? -8.047 14.636 23.552 1.00 79.19 309 LEU A CA 1
ATOM 2369 C C . LEU A 1 309 ? -7.885 15.830 22.607 1.00 79.19 309 LEU A C 1
ATOM 2371 O O . LEU A 1 309 ? -8.194 16.960 22.981 1.00 79.19 309 LEU A O 1
ATOM 2375 N N . LYS A 1 310 ? -7.360 15.605 21.399 1.00 79.50 310 LYS A N 1
ATOM 2376 C CA . LYS A 1 310 ? -7.165 16.640 20.385 1.00 79.50 310 LYS A CA 1
ATOM 2377 C C . LYS A 1 310 ? -7.776 16.174 19.075 1.00 79.50 310 LYS A C 1
ATOM 2379 O O . LYS A 1 310 ? -7.399 15.126 18.562 1.00 79.50 310 LYS A O 1
ATOM 2384 N N . SER A 1 311 ? -8.667 16.986 18.518 1.00 79.50 311 SER A N 1
ATOM 2385 C CA . SER A 1 311 ? -9.074 16.850 17.123 1.00 79.50 311 SER A CA 1
ATOM 2386 C C . SER A 1 311 ? -7.876 17.156 16.222 1.00 79.50 311 SER A C 1
ATOM 2388 O O . SER A 1 311 ? -7.263 18.219 16.364 1.00 79.50 311 SER A O 1
ATOM 2390 N N . GLY A 1 312 ? -7.552 16.246 15.310 1.00 89.25 312 GLY A N 1
ATOM 2391 C CA . GLY A 1 312 ? -6.575 16.465 14.247 1.00 89.25 312 GLY A CA 1
ATOM 2392 C C . GLY A 1 312 ? -7.203 16.294 12.864 1.00 89.25 312 GLY A C 1
ATOM 2393 O O . GLY A 1 312 ? -8.382 15.955 12.766 1.00 89.25 312 GLY A O 1
ATOM 2394 N N . PRO A 1 313 ? -6.428 16.516 11.792 1.00 93.12 313 PRO A N 1
ATOM 2395 C CA . PRO A 1 313 ? -6.909 16.392 10.415 1.00 93.12 313 PRO A CA 1
ATOM 2396 C C . PRO A 1 313 ? -7.227 14.948 9.988 1.00 93.12 313 PRO A C 1
ATOM 2398 O O . PRO A 1 313 ? -7.690 14.747 8.879 1.00 93.12 313 PRO A O 1
ATOM 2401 N N . TRP A 1 314 ? -6.974 13.951 10.839 1.00 92.50 314 TRP A N 1
ATOM 2402 C CA . TRP A 1 314 ? -7.136 12.520 10.556 1.00 92.50 314 TRP A CA 1
ATOM 2403 C C . TRP A 1 314 ? -8.530 11.950 10.879 1.00 92.50 314 TRP A C 1
ATOM 2405 O O . TRP A 1 314 ? -8.725 10.745 10.785 1.00 92.50 314 TRP A O 1
ATOM 2415 N N . GLY A 1 315 ? -9.481 12.768 11.341 1.00 91.81 315 GLY A N 1
ATOM 2416 C CA . GLY A 1 315 ? -10.880 12.373 11.586 1.00 91.81 315 GLY A CA 1
ATOM 2417 C C . GLY A 1 315 ? -11.140 11.517 12.840 1.00 91.81 315 GLY A C 1
ATOM 2418 O O . GLY A 1 315 ? -12.151 11.702 13.513 1.00 91.81 315 GLY A O 1
ATOM 2419 N N . PHE A 1 316 ? -10.225 10.624 13.220 1.00 94.31 316 PHE A N 1
ATOM 2420 C CA . PHE A 1 316 ? -10.397 9.746 14.384 1.00 94.31 316 PHE A CA 1
ATOM 2421 C C . PHE A 1 316 ? -10.175 10.437 15.735 1.00 94.31 316 PHE A C 1
ATOM 2423 O O . PHE A 1 316 ? -9.281 11.271 15.911 1.00 94.31 316 PHE A O 1
ATOM 2430 N N . LYS A 1 317 ? -10.957 10.000 16.727 1.00 91.94 317 LYS A N 1
ATOM 2431 C CA . LYS A 1 317 ? -10.826 10.381 18.140 1.00 91.94 317 LYS A CA 1
ATOM 2432 C C . LYS A 1 317 ? -10.264 9.251 18.982 1.00 91.94 317 LYS A C 1
ATOM 2434 O O . LYS A 1 317 ? -9.823 9.502 20.087 1.00 91.94 317 LYS A O 1
ATOM 2439 N N . CYS A 1 318 ? -10.299 8.008 18.533 1.00 93.31 318 CYS A N 1
ATOM 2440 C CA . CYS A 1 318 ? -9.784 6.914 19.333 1.00 93.31 318 CYS A CA 1
ATOM 2441 C C . CYS A 1 318 ? -8.979 5.938 18.507 1.00 93.31 318 CYS A C 1
ATOM 2443 O O . CYS A 1 318 ? -9.196 5.824 17.307 1.00 93.31 318 CYS A O 1
ATOM 2445 N N . VAL A 1 319 ? -8.036 5.258 19.154 1.00 93.06 319 VAL A N 1
ATOM 2446 C CA . VAL A 1 319 ? -7.223 4.225 18.521 1.00 93.06 319 VAL A CA 1
ATOM 2447 C C . VAL A 1 319 ? -7.372 2.924 19.296 1.00 93.06 319 VAL A C 1
ATOM 2449 O O . VAL A 1 319 ? -7.375 2.912 20.532 1.00 93.06 319 VAL A O 1
ATOM 2452 N N . HIS A 1 320 ? -7.484 1.820 18.569 1.00 94.25 320 HIS A N 1
ATOM 2453 C CA . HIS A 1 320 ? -7.578 0.487 19.137 1.00 94.25 320 HIS A CA 1
ATOM 2454 C C . HIS A 1 320 ? -6.660 -0.469 18.374 1.00 94.25 320 HIS A C 1
ATOM 2456 O O . HIS A 1 320 ? -6.934 -0.892 17.253 1.00 94.25 320 HIS A O 1
ATOM 2462 N N . LEU A 1 321 ? -5.529 -0.784 19.008 1.00 93.94 321 LEU A N 1
ATOM 2463 C CA . LEU A 1 321 ? -4.578 -1.775 18.518 1.00 93.94 321 LEU A CA 1
ATOM 2464 C C . LEU A 1 321 ? -5.058 -3.177 18.888 1.00 93.94 321 LEU A C 1
ATOM 2466 O O . LEU A 1 321 ? -5.406 -3.429 20.045 1.00 93.94 321 LEU A O 1
ATOM 2470 N N . CYS A 1 322 ? -5.000 -4.112 17.945 1.00 93.56 322 CYS A N 1
ATOM 2471 C CA . CYS A 1 322 ? -5.390 -5.495 18.190 1.00 93.56 322 CYS A CA 1
ATOM 2472 C C . CYS A 1 322 ? -4.709 -6.104 19.433 1.00 93.56 322 CYS A C 1
ATOM 2474 O O . CYS A 1 322 ? -3.504 -5.985 19.660 1.00 93.56 322 CYS A O 1
ATOM 2476 N N . GLY A 1 323 ? -5.507 -6.777 20.268 1.00 91.56 323 GLY A N 1
ATOM 2477 C CA . GLY A 1 323 ? -5.027 -7.396 21.508 1.00 91.56 323 GLY A CA 1
ATOM 2478 C C . GLY A 1 323 ? -4.689 -6.405 22.630 1.00 91.56 323 GLY A C 1
ATOM 2479 O O . GLY A 1 323 ? -4.085 -6.805 23.628 1.00 91.56 323 GLY A O 1
ATOM 2480 N N . LYS A 1 324 ? -5.052 -5.126 22.488 1.00 91.88 324 LYS A N 1
ATOM 2481 C CA . LYS A 1 324 ? -5.004 -4.106 23.542 1.00 91.88 324 LYS A CA 1
ATOM 2482 C C . LYS A 1 324 ? -6.413 -3.606 23.837 1.00 91.88 324 LYS A C 1
ATOM 2484 O O . LYS A 1 324 ? -7.336 -3.895 23.096 1.00 91.88 324 LYS A O 1
ATOM 2489 N N . ASN A 1 325 ? -6.568 -2.861 24.925 1.00 91.88 325 ASN A N 1
ATOM 2490 C CA . ASN A 1 325 ? -7.789 -2.092 25.142 1.00 91.88 325 ASN A CA 1
ATOM 2491 C C . ASN A 1 325 ? -7.728 -0.799 24.306 1.00 91.88 325 ASN A C 1
ATOM 2493 O O . ASN A 1 325 ? -6.623 -0.278 24.107 1.00 91.88 325 ASN A O 1
ATOM 2497 N N . PRO A 1 326 ? -8.876 -0.254 23.868 1.00 91.25 326 PRO A N 1
ATOM 2498 C CA . PRO A 1 326 ? -8.941 1.065 23.243 1.00 91.25 326 PRO A CA 1
ATOM 2499 C C . PRO A 1 326 ? -8.271 2.149 24.098 1.00 91.25 326 PRO A C 1
ATOM 2501 O O . PRO A 1 326 ? -8.317 2.104 25.330 1.00 91.25 326 PRO A O 1
ATOM 2504 N N . SER A 1 327 ? -7.672 3.157 23.458 1.00 89.06 327 SER A N 1
ATOM 2505 C CA . SER A 1 327 ? -6.997 4.260 24.165 1.00 89.06 327 SER A CA 1
ATOM 2506 C C . SER A 1 327 ? -7.949 5.206 24.911 1.00 89.06 327 SER A C 1
ATOM 2508 O O . SER A 1 327 ? -7.500 6.035 25.702 1.00 89.06 327 SER A O 1
ATOM 2510 N N . CYS A 1 328 ? -9.242 5.135 24.601 1.00 90.38 328 CYS A N 1
ATOM 2511 C CA . CYS A 1 328 ? -10.316 6.025 25.036 1.00 90.38 328 CYS A CA 1
ATOM 2512 C C . CYS A 1 328 ? -11.688 5.383 24.759 1.00 90.38 328 CYS A C 1
ATOM 2514 O O . CYS A 1 328 ? -11.781 4.294 24.197 1.00 90.38 328 CYS A O 1
ATOM 2516 N N . THR A 1 329 ? -12.763 6.074 25.138 1.00 91.06 329 THR A N 1
ATOM 2517 C CA . THR A 1 329 ? -14.136 5.721 24.761 1.00 91.06 329 THR A CA 1
ATOM 2518 C C . THR A 1 329 ? -14.605 6.650 23.645 1.00 91.06 329 THR A C 1
ATOM 2520 O O . THR A 1 329 ? -14.685 7.860 23.846 1.00 91.06 329 THR A O 1
ATOM 2523 N N . ALA A 1 330 ? -14.921 6.092 22.481 1.00 92.69 330 ALA A N 1
ATOM 2524 C CA . ALA A 1 330 ? -15.523 6.802 21.357 1.00 92.69 330 ALA A CA 1
ATOM 2525 C C . ALA A 1 330 ? -16.482 5.867 20.600 1.00 92.69 330 ALA A C 1
ATOM 2527 O O . ALA A 1 330 ? -16.582 4.683 20.925 1.00 92.69 330 ALA A O 1
ATOM 2528 N N . SER A 1 331 ? -17.212 6.400 19.619 1.00 94.00 331 SER A N 1
ATOM 2529 C CA . SER A 1 331 ? -18.020 5.575 18.714 1.00 94.00 331 SER A CA 1
ATOM 2530 C C . SER A 1 331 ? -17.121 4.692 17.837 1.00 94.00 331 SER A C 1
ATOM 2532 O O . SER A 1 331 ? -15.936 4.989 17.673 1.00 94.00 331 SER A O 1
ATOM 2534 N N . GLU A 1 332 ? -17.676 3.632 17.242 1.00 93.44 332 GLU A N 1
ATOM 2535 C CA . GLU A 1 332 ? -16.940 2.802 16.273 1.00 93.44 332 GLU A CA 1
ATOM 2536 C C . GLU A 1 332 ? -16.452 3.641 15.083 1.00 93.44 332 GLU A C 1
ATOM 2538 O O . GLU A 1 332 ? -15.301 3.531 14.690 1.00 93.44 332 GLU A O 1
ATOM 2543 N N . GLN A 1 333 ? -17.273 4.570 14.584 1.00 94.19 333 GLN A N 1
ATOM 2544 C CA . GLN A 1 333 ? -16.889 5.469 13.492 1.00 94.19 333 GLN A CA 1
ATOM 2545 C C . GLN A 1 333 ? -15.702 6.377 13.860 1.00 94.19 333 GLN A C 1
ATOM 2547 O O . GLN A 1 333 ? -14.868 6.684 13.011 1.00 94.19 333 GLN A O 1
ATOM 2552 N N . ASP A 1 334 ? -15.619 6.806 15.122 1.00 94.31 334 ASP A N 1
ATOM 2553 C CA . ASP A 1 334 ? -14.557 7.672 15.647 1.00 94.31 334 ASP A CA 1
ATOM 2554 C C . ASP A 1 334 ? -13.327 6.896 16.156 1.00 94.31 334 ASP A C 1
ATOM 2556 O O . ASP A 1 334 ? -12.362 7.523 16.607 1.00 94.31 334 ASP A O 1
ATOM 2560 N N . THR A 1 335 ? -13.344 5.561 16.112 1.00 95.06 335 THR A N 1
ATOM 2561 C CA . THR A 1 335 ? -12.264 4.696 16.602 1.00 95.06 335 THR A CA 1
ATOM 2562 C C . THR A 1 335 ? -11.600 3.989 15.435 1.00 95.06 335 THR A C 1
ATOM 2564 O O . THR A 1 335 ? -12.265 3.252 14.723 1.00 95.06 335 THR A O 1
ATOM 2567 N N . ILE A 1 336 ? -10.291 4.167 15.255 1.00 96.06 336 ILE A N 1
ATOM 2568 C CA . ILE A 1 336 ? -9.547 3.369 14.281 1.00 96.06 336 ILE A CA 1
ATOM 2569 C C . ILE A 1 336 ? -9.173 2.017 14.888 1.00 96.06 336 ILE A C 1
ATOM 2571 O O . ILE A 1 336 ? -8.439 1.940 15.879 1.00 96.06 336 ILE A O 1
ATOM 2575 N N . GLU A 1 337 ? -9.656 0.951 14.266 1.00 96.50 337 GLU A N 1
ATOM 2576 C CA . GLU A 1 337 ? -9.291 -0.429 14.562 1.00 96.50 337 GLU A CA 1
ATOM 2577 C C . GLU A 1 337 ? -8.098 -0.828 13.691 1.00 96.50 337 GLU A C 1
ATOM 2579 O O . GLU A 1 337 ? -8.201 -0.869 12.463 1.00 96.50 337 GLU A O 1
ATOM 2584 N N . TYR A 1 338 ? -6.951 -1.149 14.292 1.00 96.44 338 TYR A N 1
ATOM 2585 C CA . TYR A 1 338 ? -5.749 -1.460 13.515 1.00 96.44 338 TYR A CA 1
ATOM 2586 C C . TYR A 1 338 ? -4.911 -2.606 14.083 1.00 96.44 338 TYR A C 1
ATOM 2588 O O . TYR A 1 338 ? -4.973 -2.934 15.271 1.00 96.44 338 TYR A O 1
ATOM 2596 N N . CYS A 1 339 ? -4.143 -3.266 13.214 1.00 96.50 339 CYS A N 1
ATOM 2597 C CA . CYS A 1 339 ? -3.312 -4.407 13.599 1.00 96.50 339 CYS A CA 1
ATOM 2598 C C . CYS A 1 339 ? -2.084 -4.576 12.700 1.00 96.50 339 CYS A C 1
ATOM 2600 O O . CYS A 1 339 ? -2.164 -4.437 11.481 1.00 96.50 339 CYS A O 1
ATOM 2602 N N . GLY A 1 340 ? -0.952 -4.935 13.298 1.00 95.19 340 GLY A N 1
ATOM 2603 C CA . GLY A 1 340 ? 0.237 -5.358 12.561 1.00 95.19 340 GLY A CA 1
ATOM 2604 C C . GLY A 1 340 ? 0.140 -6.816 12.098 1.00 95.19 340 GLY A C 1
ATOM 2605 O O . GLY A 1 340 ? -0.316 -7.689 12.842 1.00 95.19 340 GLY A O 1
ATOM 2606 N N . MET A 1 341 ? 0.613 -7.094 10.886 1.00 95.56 341 MET A N 1
ATOM 2607 C CA . MET A 1 341 ? 0.830 -8.456 10.391 1.00 95.56 341 MET A CA 1
ATOM 2608 C C . MET A 1 341 ? 1.945 -9.166 11.176 1.00 95.56 341 MET A C 1
ATOM 2610 O O . MET A 1 341 ? 2.855 -8.522 11.695 1.00 95.56 341 MET A O 1
ATOM 2614 N N . ASP A 1 342 ? 1.904 -10.498 11.251 1.00 94.00 342 ASP A N 1
ATOM 2615 C CA . ASP A 1 342 ? 2.983 -11.294 11.848 1.00 94.00 342 ASP A CA 1
ATOM 2616 C C . ASP A 1 342 ? 4.296 -11.111 11.059 1.00 94.00 342 ASP A C 1
ATOM 2618 O O . ASP A 1 342 ? 4.343 -11.459 9.874 1.00 94.00 342 ASP A O 1
ATOM 2622 N N . PRO A 1 343 ? 5.372 -10.592 11.680 1.00 93.12 343 PRO A N 1
ATOM 2623 C CA . PRO A 1 343 ? 6.582 -10.230 10.958 1.00 93.12 343 PRO A CA 1
ATOM 2624 C C . PRO A 1 343 ? 7.390 -11.458 10.524 1.00 93.12 343 PRO A C 1
ATOM 2626 O O . PRO A 1 343 ? 8.215 -11.338 9.629 1.00 93.12 343 PRO A O 1
ATOM 2629 N N . TYR A 1 344 ? 7.154 -12.640 11.110 1.00 92.31 344 TYR A N 1
ATOM 2630 C CA . TYR A 1 344 ? 7.771 -13.894 10.657 1.00 92.31 344 TYR A CA 1
ATOM 2631 C C . TYR A 1 344 ? 7.095 -14.467 9.410 1.00 92.31 344 TYR A C 1
ATOM 2633 O O . TYR A 1 344 ? 7.735 -15.173 8.632 1.00 92.31 344 TYR A O 1
ATOM 2641 N N . VAL A 1 345 ? 5.824 -14.121 9.200 1.00 95.12 345 VAL A N 1
ATOM 2642 C CA . VAL A 1 345 ? 5.038 -14.522 8.027 1.00 95.12 345 VAL A CA 1
ATOM 2643 C C . VAL A 1 345 ? 5.177 -13.496 6.897 1.00 95.12 345 VAL A C 1
ATOM 2645 O O . VAL A 1 345 ? 5.193 -13.874 5.725 1.00 95.12 345 VAL A O 1
ATOM 2648 N N . HIS A 1 346 ? 5.319 -12.214 7.244 1.00 95.56 346 HIS A N 1
ATOM 2649 C CA . HIS A 1 346 ? 5.426 -11.089 6.310 1.00 95.56 346 HIS A CA 1
ATOM 2650 C C . HIS A 1 346 ? 6.678 -10.223 6.579 1.00 95.56 346 HIS A C 1
ATOM 2652 O O . HIS A 1 346 ? 6.543 -9.044 6.917 1.00 95.56 346 HIS A O 1
ATOM 2658 N N . PRO A 1 347 ? 7.897 -10.783 6.469 1.00 94.56 347 PRO A N 1
ATOM 2659 C CA . PRO A 1 347 ? 9.159 -10.085 6.726 1.00 94.56 347 PRO A CA 1
ATOM 2660 C C . PRO A 1 347 ? 9.419 -8.886 5.802 1.00 94.56 347 PRO A C 1
ATOM 2662 O O . PRO A 1 347 ? 9.035 -8.881 4.628 1.00 94.56 347 PRO A O 1
ATOM 2665 N N . THR A 1 348 ? 10.171 -7.919 6.336 1.00 93.06 348 THR A N 1
ATOM 2666 C CA . THR A 1 348 ? 10.498 -6.641 5.684 1.00 93.06 348 THR A CA 1
ATOM 2667 C C . THR A 1 348 ? 11.997 -6.375 5.776 1.00 93.06 348 THR A C 1
ATOM 2669 O O . THR A 1 348 ? 12.513 -6.075 6.845 1.00 93.06 348 THR A O 1
ATOM 2672 N N . GLY A 1 349 ? 12.726 -6.508 4.672 1.00 88.00 349 GLY A N 1
ATOM 2673 C CA . GLY A 1 349 ? 14.135 -6.114 4.582 1.00 88.00 349 GLY A CA 1
ATOM 2674 C C . GLY A 1 349 ? 15.145 -6.996 5.327 1.00 88.00 349 GLY A C 1
ATOM 2675 O O . GLY A 1 349 ? 16.302 -6.596 5.435 1.00 88.00 349 GLY A O 1
ATOM 2676 N N . TRP A 1 350 ? 14.755 -8.178 5.819 1.00 89.31 350 TRP A N 1
ATOM 2677 C CA . TRP A 1 350 ? 15.661 -9.100 6.526 1.00 89.31 350 TRP A CA 1
ATOM 2678 C C . TRP A 1 350 ? 16.765 -9.628 5.608 1.00 89.31 350 TRP A C 1
ATOM 2680 O O . TRP A 1 350 ? 16.508 -9.861 4.426 1.00 89.31 350 TRP A O 1
ATOM 2690 N N . ASP A 1 351 ? 17.948 -9.878 6.179 1.00 86.31 351 ASP A N 1
ATOM 2691 C CA . ASP A 1 351 ? 19.132 -10.385 5.465 1.00 86.31 351 ASP A CA 1
ATOM 2692 C C . ASP A 1 351 ? 19.727 -11.673 6.078 1.00 86.31 351 ASP A C 1
ATOM 2694 O O . ASP A 1 351 ? 20.687 -12.220 5.537 1.00 86.31 351 ASP A O 1
ATOM 2698 N N . ASP A 1 352 ? 19.206 -12.159 7.211 1.00 77.44 352 ASP A N 1
ATOM 2699 C CA . ASP A 1 352 ? 19.915 -13.101 8.090 1.00 77.44 352 ASP A CA 1
ATOM 2700 C C . ASP A 1 352 ? 19.440 -14.565 8.030 1.00 77.44 352 ASP A C 1
ATOM 2702 O O . ASP A 1 352 ? 20.179 -15.446 8.472 1.00 77.44 352 ASP A O 1
ATOM 2706 N N . ALA A 1 353 ? 18.265 -14.875 7.461 1.00 65.62 353 ALA A N 1
ATOM 2707 C CA . ALA A 1 353 ? 17.849 -16.258 7.183 1.00 65.62 353 ALA A CA 1
ATOM 2708 C C . ALA A 1 353 ? 16.575 -16.368 6.330 1.00 65.62 353 ALA A C 1
ATOM 2710 O O . ALA A 1 353 ? 15.578 -15.708 6.610 1.00 65.62 353 ALA A O 1
ATOM 2711 N N . SER A 1 354 ? 16.550 -17.326 5.394 1.00 68.31 354 SER A N 1
ATOM 2712 C CA . SER A 1 354 ? 15.332 -17.747 4.684 1.00 68.31 354 SER A CA 1
ATOM 2713 C C . SER A 1 354 ? 14.239 -18.179 5.676 1.00 68.31 354 SER A C 1
ATOM 2715 O O . SER A 1 354 ? 14.461 -19.130 6.435 1.00 68.31 354 SER A O 1
ATOM 2717 N N . PRO A 1 355 ? 13.061 -17.534 5.716 1.00 72.75 355 PRO A N 1
ATOM 2718 C CA . PRO A 1 355 ? 12.002 -17.930 6.618 1.00 72.75 355 PRO A CA 1
ATOM 2719 C C . PRO A 1 355 ? 11.184 -18.984 5.877 1.00 72.75 355 PRO A C 1
ATOM 2721 O O . PRO A 1 355 ? 10.397 -18.654 4.996 1.00 72.75 355 PRO A O 1
ATOM 2724 N N . ALA A 1 356 ? 11.345 -20.260 6.237 1.00 83.69 356 ALA A N 1
ATOM 2725 C CA . ALA A 1 356 ? 10.496 -21.338 5.712 1.00 83.69 356 ALA A CA 1
ATOM 2726 C C . ALA A 1 356 ? 8.990 -21.043 5.904 1.00 83.69 356 ALA A C 1
ATOM 2728 O O . ALA A 1 356 ? 8.138 -21.550 5.179 1.00 83.69 356 ALA A O 1
ATOM 2729 N N . GLU A 1 357 ? 8.674 -20.191 6.879 1.00 89.75 357 GLU A N 1
ATOM 2730 C CA . GLU A 1 357 ? 7.331 -19.756 7.246 1.00 89.75 357 GLU A CA 1
ATOM 2731 C C . GLU A 1 357 ? 6.877 -18.474 6.531 1.00 89.75 357 GLU A C 1
ATOM 2733 O O . GLU A 1 357 ? 5.697 -18.133 6.623 1.00 89.75 357 GLU A O 1
ATOM 2738 N N . ALA A 1 358 ? 7.749 -17.790 5.779 1.00 94.31 358 ALA A N 1
ATOM 2739 C CA . ALA A 1 358 ? 7.372 -16.574 5.068 1.00 94.31 358 ALA A CA 1
ATOM 2740 C C . ALA A 1 358 ? 6.352 -16.873 3.970 1.00 94.31 358 ALA A C 1
ATOM 2742 O O . ALA A 1 358 ? 6.433 -17.862 3.235 1.00 94.31 358 ALA A O 1
ATOM 2743 N N . VAL A 1 359 ? 5.349 -16.014 3.889 1.00 96.88 359 VAL A N 1
ATOM 2744 C CA . VAL A 1 359 ? 4.315 -16.037 2.855 1.00 96.88 359 VAL A CA 1
ATOM 2745 C C . VAL A 1 359 ? 4.526 -14.884 1.885 1.00 96.88 359 VAL A C 1
ATOM 2747 O O . VAL A 1 359 ? 4.325 -15.055 0.685 1.00 96.88 359 VAL A O 1
ATOM 2750 N N . THR A 1 360 ? 5.016 -13.750 2.380 1.00 96.81 360 THR A N 1
ATOM 2751 C CA . THR A 1 360 ? 5.518 -12.654 1.549 1.00 96.81 360 THR A CA 1
ATOM 2752 C C . THR A 1 360 ? 6.948 -12.308 1.948 1.00 96.81 360 THR A C 1
ATOM 2754 O O . THR A 1 360 ? 7.398 -12.680 3.030 1.00 96.81 360 THR A O 1
ATOM 2757 N N . TYR A 1 361 ? 7.680 -11.609 1.089 1.00 95.75 361 TYR A N 1
ATOM 2758 C CA . TYR A 1 361 ? 8.961 -11.010 1.446 1.00 95.75 361 TYR A CA 1
ATOM 2759 C C . TYR A 1 361 ? 9.104 -9.660 0.759 1.00 95.75 361 TYR A C 1
ATOM 2761 O O . TYR A 1 361 ? 9.143 -9.586 -0.469 1.00 95.75 361 TYR A O 1
ATOM 2769 N N . HIS A 1 362 ? 9.214 -8.609 1.565 1.00 95.69 362 HIS A N 1
ATOM 2770 C CA . HIS A 1 362 ? 9.412 -7.258 1.072 1.00 95.69 362 HIS A CA 1
ATOM 2771 C C . HIS A 1 362 ? 10.898 -6.912 1.091 1.00 95.69 362 HIS A C 1
ATOM 2773 O O . HIS A 1 362 ? 11.499 -6.821 2.164 1.00 95.69 362 HIS A O 1
ATOM 2779 N N . ALA A 1 363 ? 11.494 -6.692 -0.085 1.00 93.69 363 ALA A N 1
ATOM 2780 C CA . ALA A 1 363 ? 12.893 -6.285 -0.246 1.00 93.69 363 ALA A CA 1
ATOM 2781 C C . ALA A 1 363 ? 13.134 -4.800 0.116 1.00 93.69 363 ALA A C 1
ATOM 2783 O O . ALA A 1 363 ? 13.851 -4.073 -0.578 1.00 93.69 363 ALA A O 1
ATOM 2784 N N . ASN A 1 364 ? 12.540 -4.350 1.225 1.00 89.12 364 ASN A N 1
ATOM 2785 C CA . ASN A 1 364 ? 12.708 -3.003 1.750 1.00 89.12 364 ASN A CA 1
ATOM 2786 C C . ASN A 1 364 ? 14.159 -2.750 2.208 1.00 89.12 364 ASN A C 1
ATOM 2788 O O . ASN A 1 364 ? 14.924 -3.693 2.422 1.00 89.12 364 ASN A O 1
ATOM 2792 N N . TYR A 1 365 ? 14.537 -1.477 2.373 1.00 85.75 365 TYR A N 1
ATOM 2793 C CA . TYR A 1 365 ? 15.919 -1.036 2.644 1.00 85.75 365 TYR A CA 1
ATOM 2794 C C . TYR A 1 365 ? 16.923 -1.458 1.566 1.00 85.75 365 TYR A C 1
ATOM 2796 O O . TYR A 1 365 ? 18.090 -1.727 1.831 1.00 85.75 365 TYR A O 1
ATOM 2804 N N . ALA A 1 366 ? 16.452 -1.554 0.330 1.00 86.50 366 ALA A N 1
ATOM 2805 C CA . ALA A 1 366 ? 17.294 -1.695 -0.839 1.00 86.50 366 ALA A CA 1
ATOM 2806 C C . ALA A 1 366 ? 16.724 -0.835 -1.964 1.00 86.50 366 ALA A C 1
ATOM 2808 O O . ALA A 1 366 ? 15.504 -0.738 -2.140 1.00 86.50 366 ALA A O 1
ATOM 2809 N N . ALA A 1 367 ? 17.616 -0.207 -2.720 1.00 86.25 367 ALA A N 1
ATOM 2810 C CA . ALA A 1 367 ? 17.280 0.518 -3.933 1.00 86.25 367 ALA A CA 1
ATOM 2811 C C . ALA A 1 367 ? 17.724 -0.293 -5.146 1.00 86.25 367 ALA A C 1
ATOM 2813 O O . ALA A 1 367 ? 18.743 -0.984 -5.105 1.00 86.25 367 ALA A O 1
ATOM 2814 N N . ASN A 1 368 ? 16.992 -0.155 -6.245 1.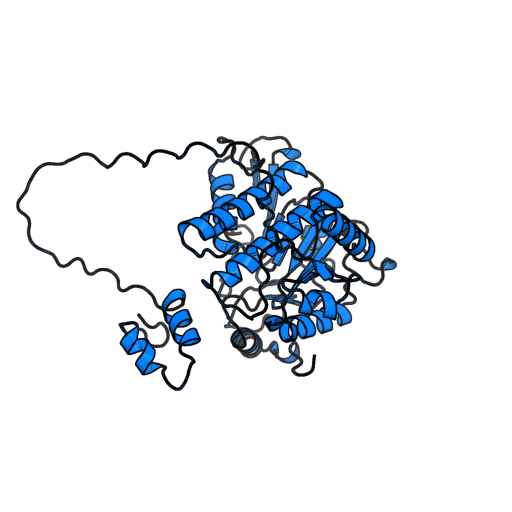00 87.06 368 ASN A N 1
ATOM 2815 C CA . ASN A 1 368 ? 17.391 -0.713 -7.527 1.00 87.06 368 ASN A CA 1
ATOM 2816 C C . ASN A 1 368 ? 17.643 -2.235 -7.473 1.00 87.06 368 ASN A C 1
ATOM 2818 O O . ASN A 1 368 ? 16.972 -2.968 -6.744 1.00 87.06 368 ASN A O 1
ATOM 2822 N N . GLU A 1 369 ? 18.656 -2.700 -8.200 1.00 88.56 369 GLU A N 1
ATOM 2823 C CA . GLU A 1 369 ? 19.102 -4.095 -8.251 1.00 88.56 369 GLU A CA 1
ATOM 2824 C C . GLU A 1 369 ? 19.573 -4.645 -6.889 1.00 88.56 369 GLU A C 1
ATOM 2826 O O . GLU A 1 369 ? 19.658 -5.859 -6.697 1.00 88.56 369 GLU A O 1
ATOM 2831 N N . LEU A 1 370 ? 19.815 -3.799 -5.877 1.00 90.69 370 LEU A N 1
ATOM 2832 C CA . LEU A 1 370 ? 20.114 -4.291 -4.525 1.00 90.69 370 LEU A CA 1
ATOM 2833 C C . LEU A 1 370 ? 18.924 -5.055 -3.924 1.00 90.69 370 LEU A C 1
ATOM 2835 O O . LEU A 1 370 ? 19.124 -5.935 -3.083 1.00 90.69 370 LEU A O 1
ATOM 2839 N N . LYS A 1 371 ? 17.694 -4.785 -4.390 1.00 91.31 371 LYS A N 1
ATOM 2840 C CA . LYS A 1 371 ? 16.489 -5.540 -4.007 1.00 91.31 371 LYS A CA 1
ATOM 2841 C C . LYS A 1 371 ? 16.602 -7.015 -4.417 1.00 91.31 371 LYS A C 1
ATOM 2843 O O . LYS A 1 371 ? 16.295 -7.909 -3.630 1.00 91.31 371 LYS A O 1
ATOM 2848 N N . ILE A 1 372 ? 17.151 -7.282 -5.602 1.00 91.75 372 ILE A N 1
ATOM 2849 C CA . ILE A 1 372 ? 17.493 -8.633 -6.073 1.00 91.75 372 ILE A CA 1
ATOM 2850 C C . ILE A 1 372 ? 18.580 -9.261 -5.190 1.00 91.75 372 ILE A C 1
ATOM 2852 O O . ILE A 1 372 ? 18.485 -10.433 -4.813 1.00 91.75 372 ILE A O 1
ATOM 2856 N N . GLY A 1 373 ? 19.584 -8.477 -4.790 1.00 91.75 373 GLY A N 1
ATOM 2857 C CA . GLY A 1 373 ? 20.607 -8.909 -3.835 1.00 91.75 373 GLY A CA 1
ATOM 2858 C C . GLY A 1 373 ? 20.015 -9.429 -2.519 1.00 91.75 373 GLY A C 1
ATOM 2859 O O . GLY A 1 373 ? 20.438 -10.479 -2.028 1.00 91.75 373 GLY A O 1
ATOM 2860 N N . LYS A 1 374 ? 18.987 -8.759 -1.984 1.00 91.31 374 LYS A N 1
ATOM 2861 C CA . LYS A 1 374 ? 18.263 -9.198 -0.780 1.00 91.31 374 LYS A CA 1
ATOM 2862 C C . LYS A 1 374 ? 17.544 -10.538 -0.973 1.00 91.31 374 LYS A C 1
ATOM 2864 O O . LYS A 1 374 ? 17.700 -11.437 -0.144 1.00 91.31 374 LYS A O 1
ATOM 2869 N N . LEU A 1 375 ? 16.862 -10.743 -2.105 1.00 90.69 375 LEU A N 1
ATOM 2870 C CA . LEU A 1 375 ? 16.251 -12.043 -2.435 1.00 90.69 375 LEU A CA 1
ATOM 2871 C C . LEU A 1 375 ? 17.289 -13.176 -2.450 1.00 90.69 375 LEU A C 1
ATOM 2873 O O . LEU A 1 375 ? 17.033 -14.263 -1.926 1.00 90.69 375 LEU A O 1
ATOM 2877 N N . ARG A 1 376 ? 18.486 -12.920 -2.997 1.00 90.75 376 ARG A N 1
ATOM 2878 C CA . ARG A 1 376 ? 19.594 -13.891 -3.004 1.00 90.75 376 ARG A CA 1
ATOM 2879 C C . ARG A 1 376 ? 20.087 -14.206 -1.591 1.00 90.75 376 ARG A C 1
ATOM 2881 O O . ARG A 1 376 ? 20.187 -15.385 -1.251 1.00 90.75 376 ARG A O 1
ATOM 2888 N N . LYS A 1 377 ? 20.330 -13.188 -0.753 1.00 90.56 377 LYS A N 1
ATOM 2889 C CA . LYS A 1 377 ? 20.745 -13.363 0.657 1.00 90.56 377 LYS A CA 1
ATOM 2890 C C . LYS A 1 377 ? 19.746 -14.219 1.440 1.00 90.56 377 LYS A C 1
ATOM 2892 O O . LYS A 1 377 ? 20.137 -15.124 2.174 1.00 90.56 377 LYS A O 1
ATOM 2897 N N . MET A 1 378 ? 18.456 -14.023 1.182 1.00 89.38 378 MET A N 1
ATOM 2898 C CA . MET A 1 378 ? 17.369 -14.764 1.825 1.00 89.38 378 MET A CA 1
ATOM 2899 C C . MET A 1 378 ? 17.090 -16.138 1.208 1.00 89.38 378 MET A C 1
ATOM 2901 O O . MET A 1 378 ? 16.159 -16.824 1.631 1.00 89.38 378 MET A O 1
ATOM 2905 N N . ARG A 1 379 ? 17.890 -16.572 0.223 1.00 89.75 379 ARG A N 1
ATOM 2906 C CA . ARG A 1 379 ? 17.690 -17.822 -0.533 1.00 89.75 379 ARG A CA 1
ATOM 2907 C C . ARG A 1 379 ? 16.302 -17.908 -1.181 1.00 89.75 379 ARG A C 1
ATOM 2909 O O . ARG A 1 379 ? 15.781 -18.995 -1.402 1.00 89.75 379 ARG A O 1
ATOM 2916 N N . LEU A 1 380 ? 15.723 -16.755 -1.508 1.00 89.19 380 LEU A N 1
ATOM 2917 C CA . LEU A 1 380 ? 14.448 -16.603 -2.209 1.00 89.19 380 LEU A CA 1
ATOM 2918 C C . LEU A 1 380 ? 14.655 -16.365 -3.708 1.00 89.19 380 LEU A C 1
ATOM 2920 O O . LEU A 1 380 ? 13.725 -15.989 -4.407 1.00 89.19 380 LEU A O 1
ATOM 2924 N N . TRP A 1 381 ? 15.862 -16.604 -4.227 1.00 87.12 381 TRP A N 1
ATOM 2925 C CA . TRP A 1 381 ? 16.176 -16.403 -5.643 1.00 87.12 381 TRP A CA 1
ATOM 2926 C C . TRP A 1 381 ? 15.321 -17.255 -6.588 1.00 87.12 381 TRP A C 1
ATOM 2928 O O . TRP A 1 381 ? 15.053 -16.835 -7.702 1.00 87.12 381 TRP A O 1
ATOM 2938 N N . GLY A 1 382 ? 14.821 -18.411 -6.135 1.00 85.19 382 GLY A N 1
ATOM 2939 C CA . GLY A 1 382 ? 13.853 -19.197 -6.911 1.00 85.19 382 GLY A CA 1
ATOM 2940 C C . GLY A 1 382 ? 12.520 -18.474 -7.149 1.00 85.19 382 GLY A C 1
ATOM 2941 O O . GLY A 1 382 ? 11.760 -18.868 -8.027 1.00 85.19 382 GLY A O 1
ATOM 2942 N N . ALA A 1 383 ? 12.245 -17.412 -6.387 1.00 84.62 383 ALA A N 1
ATOM 2943 C CA . ALA A 1 383 ? 11.132 -16.509 -6.619 1.00 84.62 383 ALA A CA 1
ATOM 2944 C C . ALA A 1 383 ? 11.486 -15.349 -7.563 1.00 84.62 383 ALA A C 1
ATOM 2946 O O . ALA A 1 383 ? 10.634 -14.508 -7.784 1.00 84.62 383 ALA A O 1
ATOM 2947 N N . TRP A 1 384 ? 12.689 -15.269 -8.132 1.00 90.44 384 TRP A N 1
ATOM 2948 C CA . TRP A 1 384 ? 13.016 -14.279 -9.156 1.00 90.44 384 TRP A CA 1
ATOM 2949 C C . TRP A 1 384 ? 13.247 -14.961 -10.502 1.00 90.44 384 TRP A C 1
ATOM 2951 O O . TRP A 1 384 ? 14.145 -15.789 -10.641 1.00 90.44 384 TRP A O 1
ATOM 2961 N N . ASP A 1 385 ? 12.447 -14.600 -11.501 1.00 89.06 385 ASP A N 1
ATOM 2962 C CA . ASP A 1 385 ? 12.676 -14.998 -12.893 1.00 89.06 385 ASP A CA 1
ATOM 2963 C C . ASP A 1 385 ? 13.306 -13.847 -13.699 1.00 89.06 385 ASP A C 1
ATOM 2965 O O . ASP A 1 385 ? 12.674 -12.822 -13.928 1.00 89.06 385 ASP A O 1
ATOM 2969 N N . GLU A 1 386 ? 14.560 -14.004 -14.133 1.00 87.12 386 GLU A N 1
ATOM 2970 C CA . GLU A 1 386 ? 15.272 -12.994 -14.938 1.00 87.12 386 GLU A CA 1
ATOM 2971 C C . GLU A 1 386 ? 14.630 -12.745 -16.316 1.00 87.12 386 GLU A C 1
ATOM 2973 O O . GLU A 1 386 ? 15.011 -11.801 -17.004 1.00 87.12 386 GLU A O 1
ATOM 2978 N N . LYS A 1 387 ? 13.680 -13.593 -16.733 1.00 82.75 387 LYS A N 1
ATOM 2979 C CA . LYS A 1 387 ? 12.975 -13.505 -18.018 1.00 82.75 387 LYS A CA 1
ATOM 2980 C C . LYS A 1 387 ? 11.494 -13.121 -17.884 1.00 82.75 387 LYS A C 1
ATOM 2982 O O . LYS A 1 387 ? 10.781 -13.247 -18.880 1.00 82.75 387 LYS A O 1
ATOM 2987 N N . ALA A 1 388 ? 11.040 -12.766 -16.676 1.00 76.31 388 ALA A N 1
ATOM 2988 C CA . ALA A 1 388 ? 9.634 -12.478 -16.357 1.00 76.31 388 ALA A CA 1
ATOM 2989 C C . ALA A 1 388 ? 9.005 -11.359 -17.198 1.00 76.31 388 ALA A C 1
ATOM 2991 O O . ALA A 1 388 ? 9.755 -10.445 -17.608 1.00 76.31 388 ALA A O 1
#

Organism: NCBI:txid1333877

Sequence (388 aa):
TDPEDGQMCTFLELKQKYTGTYSAEEIQGYWDFECKPAAATSSGQADPAAASAPAPAPAPRGKPPKAGKALDVNETERWQLGEAEALVAAVAARRVGLYADKARVPPELKDVLLVTAANTGYMPFYDNWRCHAERLGLDWAVVANDDATYDALGPGRALPVIGKRVTSMVGWGNTKLDYVGRNKLYMLILIMRVTGVSVLFTDADNMFLRDPFVPGVSLGDLLRAQKYDLVYQMEFGSRPKATYKKTHQGNLGNTGFFYVSPKKSSNNIQDLFTAGMDAVDRALAEKGHGADQNIFWAVFSDMMASRGLKSGPWGFKCVHLCGKNPSCTASEQDTIEYCGMDPYVHPTGWDDASPAEAVTYHANYAANELKIGKLRKMRLWGAWDEKA

Secondary structure (DSSP, 8-state):
--TTT-----HHHHHHHHBTTB-HHHHHHHHHHTSPPPP--------------PPPPPPPPPPPPPS-PPP---TT-SS-HHHHHHHHHHHHHHH-SSBSSGGG--GGGTTEEEEEEE-GGGHHHHHHHHHHHHHTTB--EEEESSHHHHHHH-TTTEEEP-S----S---TT-HHHHHHHHHHHHHHHHHHHHH--EEEEEETTEEESS-TTSTTSHHHHHHHTT--SEEEEE--SSPPPTT--GGG--S-EEEEEEEE--TTTHHHHHHHHHHHHHHHHHHHHHHS---HHHHHHHHHHHHHHHTTSS--TT--SEEEETTS--SS---STTEEEEEEPPTTTS-BS--S---TT-SEEE--S--TTHHHHHHHHTT-GGG--TT-

Foldseek 3Di:
DQPVVPDDDDLVRQCVVCPPPDDPVVSVVCCVPVDDDDDPPPPDDDDDDDDDDDDDDPDDDDDADDPDDDDPQDDPFPDDPVRLLVLLQQLQVQFFQFAQPNVPRDPLRRQEAEEEEDAQACVQLLVLQVVQSVVQRTGHAYAYLADVSCVVVDSNHYRYQSFHRQHHFDDPFQLSLLSSLLSVLVSQLSNCVSHQGKYWAAYSLWHFPHPCQDPPRQVVVVSSVVQAQKEFAADDLADDDPPDDQVPRDLAGDPRTMIGGCPQQVPLQSQLSVQLSVQSVVCCVPPVGDRSRVSSSVSSVVQAVCLLVDDDSNQASWEDEPPDDISDDDDSNNYGYYYYGDCLQRPENYQQEQRPNHRIYRLPPDTDCVSVVSCVSHVVNVSRDPVD